Protein AF-0000000087319927 (afdb_homodimer)

Solvent-accessible surface area (backbone atoms only — not comparable to full-atom values): 24065 Å² total; per-residue (Å²): 56,42,29,35,25,73,74,27,50,28,38,44,45,75,36,85,87,76,68,43,78,45,76,32,65,39,91,55,38,51,74,76,49,65,81,64,62,82,76,74,86,66,91,42,61,74,71,37,44,75,45,76,33,32,40,95,64,23,39,38,31,30,38,68,83,45,68,36,27,47,30,38,32,66,84,74,54,42,62,48,77,42,80,45,65,84,85,62,40,64,86,34,22,67,38,44,27,40,63,51,94,87,20,45,20,37,38,28,44,46,69,49,75,92,70,44,39,32,32,42,40,31,31,37,33,41,50,90,84,47,92,55,59,42,74,40,81,71,46,74,43,79,45,71,66,47,37,46,68,30,54,72,45,32,35,46,45,34,37,35,30,37,36,37,30,54,65,79,50,84,84,59,77,70,35,34,31,35,33,31,29,38,66,87,77,66,47,78,41,82,73,50,25,41,92,74,51,21,52,43,83,54,65,52,71,75,66,49,40,68,42,39,86,70,68,72,76,81,124,56,42,27,34,28,78,72,26,51,27,38,43,45,74,36,85,88,77,68,42,79,45,76,32,65,40,82,56,40,45,76,77,50,65,81,64,65,81,73,75,77,69,84,43,62,71,70,39,43,75,43,80,31,30,39,94,65,24,39,39,32,30,39,68,83,43,68,37,27,45,31,38,33,66,84,75,54,43,57,48,77,42,80,46,64,85,86,62,42,64,86,33,22,67,38,43,26,41,62,52,95,86,21,46,21,37,37,26,43,46,71,49,74,91,70,44,39,32,32,40,39,32,30,37,33,41,51,89,84,47,92,56,61,43,73,39,81,71,47,74,43,79,45,70,67,46,37,48,69,29,54,70,46,30,33,45,44,34,38,34,30,38,35,38,28,52,65,80,50,83,84,55,77,70,34,36,30,34,34,31,31,38,67,88,78,66,46,77,40,81,73,48,26,40,90,75,52,22,49,45,85,51,67,50,72,76,67,47,37,69,46,37,85,68,67,72,75,81,126

Foldseek 3Di:
DWDADPQGIKDWDADPVVRDIDIADAPCRCVVVVPPPPPDDDPPVCVQWPDWADDDQKIWTDGPPFQKTWIARNVVRYIDIDGHDPPADCPQHKYWAAPDPRKIKIWHWDDPVPFQKIKIWIWIADDPPPPGSDIDTDDIHTDDGQWDKHFDYDAHQKTKIWIWDNPPPVPDDIKIWIWMAGNNVRDIDTDDIVVNVDRCPDDDDDHRDPDPPPDDPPD/DWDADPVGIKDWDADPVVRDIDIADADPVCVVVVPPPPPDDPPPVCVQFPDWAADPQKIWTDGPPFQKTWIARNVVRYIDIDGHDPPADCPQHKYWAAPDPRKIKIWHWDQPVVFQKIKIWIWIADDPPPPGSDIDTDDIHTDDGQWDKHFDYDAHQKTKIWIWDNPPPPPDDIKIWIWMAGNNVRDIDTDDIVVVVDRCPDDDDDHRDPDPPPPPPPD

Sequence (438 aa):
MIAHCKTGPAAFVFSSSTRQWRAAASKGWDDLFPNQGESTMISSMHRKLVGCHYAYGCFYLESAMNKKLLVFDTRRMEFSILDVPRETSNMFGLAIVEAGEGRLGMLDIHDETLGGKCDLCYYIRGNKGENSSQWKIEKTISLPYDYQYHIQASTERYLLLRKLGPLQSISSSLEVEYVSMDVKTLQLERVCGVSFGFSLASARIYTNFPPSLMSSPTIMIAHCKTGPAAFVFSSSTRQWRAAASKGWDDLFPNQGESTMISSMHRKLVGCHYAYGCFYLESAMNKKLLVFDTRRMEFSILDVPRETSNMFGLAIVEAGEGRLGMLDIHDETLGGKCDLCYYIRGNKGENSSQWKIEKTISLPYDYQYHIQASTERYLLLRKLGPLQSISSSLEVEYVSMDVKTLQLERVCGVSFGFSLASARIYTNFPPSLMSSPTI

Structure (mmCIF, N/CA/C/O backbone):
data_AF-0000000087319927-model_v1
#
loop_
_entity.id
_entity.type
_entity.pdbx_description
1 polymer 'F-box associated domain-containing protein'
#
loop_
_atom_site.group_PDB
_atom_site.id
_atom_site.type_symbol
_atom_site.label_atom_id
_atom_site.label_alt_id
_atom_site.label_comp_id
_atom_site.label_asym_id
_atom_site.label_entity_id
_atom_site.label_seq_id
_atom_site.pdbx_PDB_ins_code
_atom_site.Cartn_x
_atom_site.Cartn_y
_atom_site.Cartn_z
_atom_site.occupancy
_atom_site.B_iso_or_equiv
_atom_site.auth_seq_id
_atom_site.auth_comp_id
_atom_site.auth_asym_id
_atom_site.auth_atom_id
_atom_site.pdbx_PDB_model_num
ATOM 1 N N . MET A 1 1 ? -10.953 -0.328 -1.28 1 77.12 1 MET A N 1
ATOM 2 C CA . MET A 1 1 ? -10.93 -0.958 0.036 1 77.12 1 MET A CA 1
ATOM 3 C C . MET A 1 1 ? -11.609 -2.32 0.001 1 77.12 1 MET A C 1
ATOM 5 O O . MET A 1 1 ? -12.672 -2.471 -0.612 1 77.12 1 MET A O 1
ATOM 9 N N . ILE A 1 2 ? -10.961 -3.229 0.578 1 74.81 2 ILE A N 1
ATOM 10 C CA . ILE A 1 2 ? -11.594 -4.527 0.775 1 74.81 2 ILE A CA 1
ATOM 11 C C . ILE A 1 2 ? -11.812 -4.773 2.266 1 74.81 2 ILE A C 1
ATOM 13 O O . ILE A 1 2 ? -10.867 -4.73 3.055 1 74.81 2 ILE A O 1
ATOM 17 N N . ALA A 1 3 ? -13.07 -4.914 2.566 1 72.94 3 ALA A N 1
ATOM 18 C CA . ALA A 1 3 ? -13.438 -5.082 3.969 1 72.94 3 ALA A CA 1
ATOM 19 C C . ALA A 1 3 ? -14.07 -6.453 4.207 1 72.94 3 ALA A C 1
ATOM 21 O O . ALA A 1 3 ? -14.648 -7.043 3.295 1 72.94 3 ALA A O 1
ATOM 22 N N . HIS A 1 4 ? -13.812 -6.887 5.379 1 69.62 4 HIS A N 1
ATOM 23 C CA . HIS A 1 4 ? -14.477 -8.117 5.793 1 69.62 4 HIS A CA 1
ATOM 24 C C . HIS A 1 4 ? -15.828 -7.828 6.438 1 69.62 4 HIS A C 1
ATOM 26 O O . HIS A 1 4 ? -15.906 -7.047 7.391 1 69.62 4 HIS A O 1
ATOM 32 N N . CYS A 1 5 ? -16.797 -8.484 5.75 1 64.81 5 CYS A N 1
ATOM 33 C CA . CYS A 1 5 ? -18.141 -8.367 6.285 1 64.81 5 CYS A CA 1
ATOM 34 C C . CYS A 1 5 ? -18.641 -9.703 6.824 1 64.81 5 CYS A C 1
ATOM 36 O O . CYS A 1 5 ? -17.922 -10.703 6.758 1 64.81 5 CYS A O 1
ATOM 38 N N . LYS A 1 6 ? -19.766 -9.703 7.473 1 62.5 6 LYS A N 1
ATOM 39 C CA . LYS A 1 6 ? -20.344 -10.914 8.055 1 62.5 6 LYS A CA 1
ATOM 40 C C . LYS A 1 6 ? -20.453 -12.023 7.02 1 62.5 6 LYS A C 1
ATOM 42 O O . LYS A 1 6 ? -20.219 -13.195 7.328 1 62.5 6 LYS A O 1
ATOM 47 N N . THR A 1 7 ? -20.797 -11.641 5.875 1 62.56 7 THR A N 1
ATOM 48 C CA . THR A 1 7 ? -21.062 -12.633 4.836 1 62.56 7 THR A CA 1
ATOM 49 C C . THR A 1 7 ? -19.812 -12.891 3.994 1 62.56 7 THR A C 1
ATOM 51 O O . THR A 1 7 ? -19.812 -13.766 3.129 1 62.56 7 THR A O 1
ATOM 54 N N . GLY A 1 8 ? -18.734 -12.078 4.289 1 69.75 8 GLY A N 1
ATOM 55 C CA . GLY A 1 8 ? -17.531 -12.242 3.502 1 69.75 8 GLY A CA 1
ATOM 56 C C . GLY A 1 8 ? -16.844 -10.922 3.168 1 69.75 8 GLY A C 1
ATOM 57 O O . GLY A 1 8 ? -17.203 -9.883 3.729 1 69.75 8 GLY A O 1
ATOM 58 N N . PRO A 1 9 ? -15.93 -11.07 2.211 1 77.56 9 PRO A N 1
ATOM 59 C CA . PRO A 1 9 ? -15.25 -9.836 1.815 1 77.56 9 PRO A CA 1
ATOM 60 C C . PRO A 1 9 ? -16.125 -8.938 0.933 1 77.56 9 PRO A C 1
ATOM 62 O O . PRO A 1 9 ? -16.906 -9.438 0.131 1 77.56 9 PRO A O 1
ATOM 65 N N . ALA A 1 10 ? -16.031 -7.73 1.175 1 81.25 10 ALA A N 1
ATOM 66 C CA . ALA A 1 10 ? -16.656 -6.707 0.343 1 81.25 10 ALA A CA 1
ATOM 67 C C . ALA A 1 10 ? -15.633 -5.688 -0.146 1 81.25 10 ALA A C 1
ATOM 69 O O . ALA A 1 10 ? -14.648 -5.406 0.545 1 81.25 10 ALA A O 1
ATOM 70 N N . ALA A 1 11 ? -15.875 -5.328 -1.363 1 84 11 ALA A N 1
ATOM 71 C CA . ALA A 1 11 ? -15 -4.309 -1.936 1 84 11 ALA A CA 1
ATOM 72 C C . ALA A 1 11 ? -15.742 -2.984 -2.107 1 84 11 ALA A C 1
ATOM 74 O O . ALA A 1 11 ? -16.906 -2.967 -2.512 1 84 11 ALA A O 1
ATOM 75 N N . PHE A 1 12 ? -15.133 -1.929 -1.718 1 83.25 12 PHE A N 1
ATOM 76 C CA . PHE A 1 12 ? -15.617 -0.566 -1.92 1 83.25 12 PHE A CA 1
ATOM 77 C C . PHE A 1 12 ? -14.664 0.216 -2.816 1 83.25 12 PHE A C 1
ATOM 79 O O . PHE A 1 12 ? -13.477 0.347 -2.508 1 83.25 12 PHE A O 1
ATOM 86 N N . VAL A 1 13 ? -15.242 0.664 -3.906 1 82.88 13 VAL A N 1
ATOM 87 C CA . VAL A 1 13 ? -14.406 1.335 -4.898 1 82.88 13 VAL A CA 1
ATOM 88 C C . VAL A 1 13 ? -14.914 2.758 -5.125 1 82.88 13 VAL A C 1
ATOM 90 O O . VAL A 1 13 ? -16.109 2.971 -5.332 1 82.88 13 VAL A O 1
ATOM 93 N N . PHE A 1 14 ? -13.992 3.648 -4.992 1 82.94 14 PHE A N 1
ATOM 94 C CA . PHE A 1 14 ? -14.32 5.039 -5.285 1 82.94 14 PHE A CA 1
ATOM 95 C C . PHE A 1 14 ? -13.844 5.426 -6.68 1 82.94 14 PHE A C 1
ATOM 97 O O . PHE A 1 14 ? -12.703 5.125 -7.059 1 82.94 14 PHE A O 1
ATOM 104 N N . SER A 1 15 ? -14.742 6.039 -7.398 1 74.56 15 SER A N 1
ATOM 105 C CA . SER A 1 15 ? -14.359 6.594 -8.695 1 74.56 15 SER A CA 1
ATOM 106 C C . SER A 1 15 ? -14.203 8.109 -8.625 1 74.56 15 SER A C 1
ATOM 108 O O . SER A 1 15 ? -15.164 8.828 -8.344 1 74.56 15 SER A O 1
ATOM 110 N N . SER A 1 16 ? -13 8.531 -8.922 1 73.12 16 SER A N 1
ATOM 111 C CA . SER A 1 16 ? -12.766 9.969 -8.898 1 73.12 16 SER A CA 1
ATOM 112 C C . SER A 1 16 ? -13.508 10.672 -10.031 1 73.12 16 SER A C 1
ATOM 114 O O . SER A 1 16 ? -13.789 11.867 -9.945 1 73.12 16 SER A O 1
ATOM 116 N N . SER A 1 17 ? -13.828 9.906 -11.109 1 74.25 17 SER A N 1
ATOM 117 C CA . SER A 1 17 ? -14.547 10.469 -12.25 1 74.25 17 SER A CA 1
ATOM 118 C C . SER A 1 17 ? -16.016 10.719 -11.914 1 74.25 17 SER A C 1
ATOM 120 O O . SER A 1 17 ? -16.547 11.781 -12.219 1 74.25 17 SER A O 1
ATOM 122 N N . THR A 1 18 ? -16.625 9.789 -11.328 1 78.25 18 THR A N 1
ATOM 123 C CA . THR A 1 18 ? -18.047 9.922 -11.008 1 78.25 18 THR A CA 1
ATOM 124 C C . THR A 1 18 ? -18.234 10.477 -9.602 1 78.25 18 THR A C 1
ATOM 126 O O . THR A 1 18 ? -19.328 10.906 -9.242 1 78.25 18 THR A O 1
ATOM 129 N N . ARG A 1 19 ? -17.156 10.445 -8.844 1 79.5 19 ARG A N 1
ATOM 130 C CA . ARG A 1 19 ? -17.156 10.898 -7.461 1 79.5 19 ARG A CA 1
ATOM 131 C C . ARG A 1 19 ? -18.125 10.086 -6.613 1 79.5 19 ARG A C 1
ATOM 133 O O . ARG A 1 19 ? -18.844 10.641 -5.781 1 79.5 19 ARG A O 1
ATOM 140 N N . GLN A 1 20 ? -18.203 8.828 -6.914 1 82.81 20 GLN A N 1
ATOM 141 C CA . GLN A 1 20 ? -19.156 7.965 -6.215 1 82.81 20 GLN A CA 1
ATOM 142 C C . GLN A 1 20 ? -18.484 6.672 -5.75 1 82.81 20 GLN A C 1
ATOM 144 O O . GLN A 1 20 ? -17.562 6.18 -6.398 1 82.81 20 GLN A O 1
ATOM 149 N N . TRP A 1 21 ? -18.984 6.25 -4.613 1 83.31 21 TRP A N 1
ATOM 150 C CA . TRP A 1 21 ? -18.609 4.934 -4.109 1 83.31 21 TRP A CA 1
ATOM 151 C C . TRP A 1 21 ? -19.516 3.852 -4.691 1 83.31 21 TRP A C 1
ATOM 153 O O . TRP A 1 21 ? -20.734 4.055 -4.832 1 83.31 21 TRP A O 1
ATOM 163 N N . ARG A 1 22 ? -18.875 2.764 -5.039 1 84.56 22 ARG A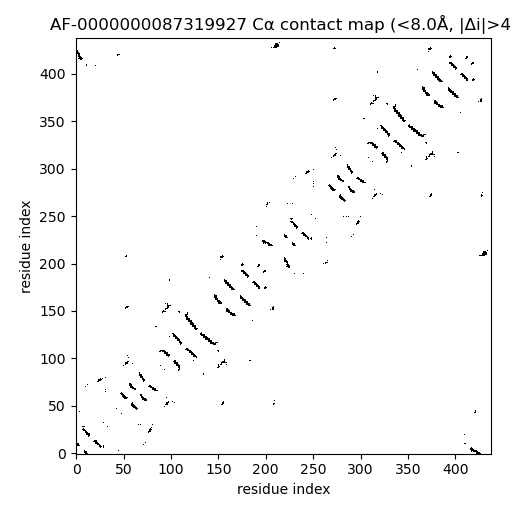 N 1
ATOM 164 C CA . ARG A 1 22 ? -19.594 1.537 -5.391 1 84.56 22 ARG A CA 1
ATOM 165 C C . ARG A 1 22 ? -19.141 0.373 -4.516 1 84.56 22 ARG A C 1
ATOM 167 O O . ARG A 1 22 ? -17.969 0.319 -4.098 1 84.56 22 ARG A O 1
ATOM 174 N N . ALA A 1 23 ? -20.094 -0.503 -4.258 1 84.19 23 ALA A N 1
ATOM 175 C CA . ALA A 1 23 ? -19.75 -1.641 -3.406 1 84.19 23 ALA A CA 1
ATOM 176 C C . ALA A 1 23 ? -20.109 -2.959 -4.082 1 84.19 23 ALA A C 1
ATOM 178 O O . ALA A 1 23 ? -21.047 -3.014 -4.891 1 84.19 23 ALA A O 1
ATOM 179 N N . ALA A 1 24 ? -19.281 -3.953 -3.826 1 83.56 24 ALA A N 1
ATOM 180 C CA . ALA A 1 24 ? -19.547 -5.32 -4.266 1 83.56 24 ALA A CA 1
ATOM 181 C C . ALA A 1 24 ? -19.219 -6.324 -3.16 1 83.56 24 ALA A C 1
ATOM 183 O O . ALA A 1 24 ? -18.219 -6.176 -2.461 1 83.56 24 ALA A O 1
ATOM 184 N N . ALA A 1 25 ? -20.141 -7.215 -3.004 1 80.19 25 ALA A N 1
ATOM 185 C CA . ALA A 1 25 ? -19.891 -8.258 -2.008 1 80.19 25 ALA A CA 1
ATOM 186 C C . ALA A 1 25 ? -19.625 -9.602 -2.674 1 80.19 25 ALA A C 1
ATOM 188 O O . ALA A 1 25 ? -20.125 -9.875 -3.764 1 80.19 25 ALA A O 1
ATOM 189 N N . SER A 1 26 ? -18.797 -10.383 -1.999 1 75.44 26 SER A N 1
ATOM 190 C CA . SER A 1 26 ? -18.5 -11.719 -2.51 1 75.44 26 SER A CA 1
ATOM 191 C C . SER A 1 26 ? -19.672 -12.672 -2.275 1 75.44 26 SER A C 1
ATOM 193 O O . SER A 1 26 ? -20.266 -12.68 -1.192 1 75.44 26 SER A O 1
ATOM 195 N N . LYS A 1 27 ? -20.281 -13.375 -3.316 1 67.88 27 LYS A N 1
ATOM 196 C CA . LYS A 1 27 ? -21.391 -14.328 -3.16 1 67.88 27 LYS A CA 1
ATOM 197 C C . LYS A 1 27 ? -20.859 -15.719 -2.809 1 67.88 27 LYS A C 1
ATOM 199 O O . LYS A 1 27 ? -21.562 -16.5 -2.178 1 67.88 27 LYS A O 1
ATOM 204 N N . GLY A 1 28 ? -19.609 -15.922 -2.908 1 59.41 28 GLY A N 1
ATOM 205 C CA . GLY A 1 28 ? -19.047 -17.266 -2.803 1 59.41 28 GLY A CA 1
ATOM 206 C C . GLY A 1 28 ? -17.922 -17.359 -1.795 1 59.41 28 GLY A C 1
ATOM 207 O O . GLY A 1 28 ? -17.016 -18.172 -1.959 1 59.41 28 GLY A O 1
ATOM 208 N N . TRP A 1 29 ? -17.969 -16.656 -0.78 1 62.91 29 TRP A N 1
ATOM 209 C CA . TRP A 1 29 ? -16.922 -16.656 0.233 1 62.91 29 TRP A CA 1
ATOM 210 C C . TRP A 1 29 ? -16.828 -18.016 0.929 1 62.91 29 TRP A C 1
ATOM 212 O O . TRP A 1 29 ? -15.742 -18.516 1.202 1 62.91 29 TRP A O 1
ATOM 222 N N . ASP A 1 30 ? -17.953 -18.516 1.003 1 62.34 30 ASP A N 1
ATOM 223 C CA . ASP A 1 30 ? -18.016 -19.828 1.634 1 62.34 30 ASP A CA 1
ATOM 224 C C . ASP A 1 30 ? -17.234 -20.859 0.817 1 62.34 30 ASP A C 1
ATOM 226 O O . ASP A 1 30 ? -16.719 -21.828 1.369 1 62.34 30 ASP A O 1
ATOM 230 N N . ASP A 1 31 ? -17.25 -20.641 -0.425 1 59.41 31 ASP A N 1
ATOM 231 C CA . ASP A 1 31 ? -16.484 -21.562 -1.262 1 59.41 31 ASP A CA 1
ATOM 232 C C . ASP A 1 31 ? -14.992 -21.438 -1.022 1 59.41 31 ASP A C 1
ATOM 234 O O . ASP A 1 31 ? -14.234 -22.375 -1.228 1 59.41 31 ASP A O 1
ATOM 238 N N . LEU A 1 32 ? -14.594 -20.266 -0.699 1 61.03 32 LEU A N 1
ATOM 239 C CA . LEU A 1 32 ? -13.188 -20.031 -0.413 1 61.03 32 LEU A CA 1
ATOM 240 C C . LEU A 1 32 ? -12.82 -20.547 0.974 1 61.03 32 LEU A C 1
ATOM 242 O O . LEU A 1 32 ? -11.703 -21.016 1.189 1 61.03 32 LEU A O 1
ATOM 246 N N . PHE A 1 33 ? -13.836 -20.484 1.815 1 60.38 33 PHE A N 1
ATOM 247 C CA . PHE A 1 33 ? -13.586 -20.938 3.184 1 60.38 33 PHE A CA 1
ATOM 248 C C . PHE A 1 33 ? -14.695 -21.859 3.66 1 60.38 33 PHE A C 1
ATOM 250 O O . PHE A 1 33 ? -15.516 -21.484 4.492 1 60.38 33 PHE A O 1
ATOM 257 N N . PRO A 1 34 ? -14.898 -23.094 2.926 1 51.38 34 PRO A N 1
ATOM 258 C CA . PRO A 1 34 ? -16.016 -24 3.236 1 51.38 34 PRO A CA 1
ATOM 259 C C . PRO A 1 34 ? -16.141 -24.281 4.73 1 51.38 34 PRO A C 1
ATOM 261 O O . PRO A 1 34 ? -17.25 -24.484 5.234 1 51.38 34 PRO A O 1
ATOM 264 N N . ASN A 1 35 ? -15.211 -25.047 5.367 1 48.72 35 ASN A N 1
ATOM 265 C CA . ASN A 1 35 ? -15.383 -25.672 6.68 1 48.72 35 ASN A CA 1
ATOM 266 C C . ASN A 1 35 ? -15.375 -24.625 7.793 1 48.72 35 ASN A C 1
ATOM 268 O O . ASN A 1 35 ? -15.141 -24.953 8.953 1 48.72 35 ASN A O 1
ATOM 272 N N . GLN A 1 36 ? -15.32 -23.547 7.508 1 47.12 36 GLN A N 1
ATOM 273 C CA . GLN A 1 36 ? -15.227 -22.766 8.734 1 47.12 36 GLN A CA 1
ATOM 274 C C . GLN A 1 36 ? -16.594 -22.609 9.391 1 47.12 36 GLN A C 1
ATOM 276 O O . GLN A 1 36 ? -17.5 -22.016 8.82 1 47.12 36 GLN A O 1
ATOM 281 N N . GLY A 1 37 ? -17.109 -23.609 10.016 1 38.44 37 GLY A N 1
ATOM 282 C CA . GLY A 1 37 ? -18.141 -23.453 11.023 1 38.44 37 GLY A CA 1
ATOM 283 C C . GLY A 1 37 ? -18.234 -22.047 11.586 1 38.44 37 GLY A C 1
ATOM 284 O O . GLY A 1 37 ? -17.344 -21.219 11.359 1 38.44 37 GLY A O 1
ATOM 285 N N . GLU A 1 38 ? -19.594 -21.797 12.273 1 38.91 38 GLU A N 1
ATOM 286 C CA . GLU A 1 38 ? -19.969 -20.609 13.031 1 38.91 38 GLU A CA 1
ATOM 287 C C . GLU A 1 38 ? -18.781 -20.062 13.828 1 38.91 38 GLU A C 1
ATOM 289 O O . GLU A 1 38 ? -18.953 -19.234 14.727 1 38.91 38 GLU A O 1
ATOM 294 N N . SER A 1 39 ? -17.844 -20.859 13.984 1 36.03 39 SER A N 1
ATOM 295 C CA . SER A 1 39 ? -17.047 -20.375 15.094 1 36.03 39 SER A CA 1
ATOM 296 C C . SER A 1 39 ? -16.859 -18.875 15.039 1 36.03 39 SER A C 1
ATOM 298 O O . SER A 1 39 ? -16.594 -18.312 13.977 1 36.03 39 SER A O 1
ATOM 300 N N . THR A 1 40 ? -17.344 -18.297 16.094 1 36.44 40 THR A N 1
ATOM 301 C CA . THR A 1 40 ? -17.578 -16.938 16.594 1 36.44 40 THR A CA 1
ATOM 302 C C . THR A 1 40 ? -16.594 -15.953 15.961 1 36.44 40 THR A C 1
ATOM 304 O O . THR A 1 40 ? -17.016 -14.914 15.438 1 36.44 40 THR A O 1
ATOM 307 N N . MET A 1 41 ? -15.719 -15.602 17.047 1 33.91 41 MET A N 1
ATOM 308 C CA . MET A 1 41 ? -15.031 -14.336 17.266 1 33.91 41 MET A CA 1
ATOM 309 C C . MET A 1 41 ? -14.172 -13.961 16.062 1 33.91 41 MET A C 1
ATOM 311 O O . MET A 1 41 ? -14.297 -12.852 15.539 1 33.91 41 MET A O 1
ATOM 315 N N . ILE A 1 42 ? -12.836 -14.18 16.203 1 37.56 42 ILE A N 1
ATOM 316 C CA . ILE A 1 42 ? -11.539 -13.688 15.758 1 37.56 42 ILE A CA 1
ATOM 317 C C . ILE A 1 42 ? -11.211 -14.25 14.383 1 37.56 42 ILE A C 1
ATOM 319 O O . ILE A 1 42 ? -10.117 -14.039 13.859 1 37.56 42 ILE A O 1
ATOM 323 N N . SER A 1 43 ? -11.602 -15.406 13.953 1 42.53 43 SER A N 1
ATOM 324 C CA . SER A 1 43 ? -10.672 -15.906 12.953 1 42.53 43 SER A CA 1
ATOM 325 C C . SER A 1 43 ? -10.578 -14.961 11.758 1 42.53 43 SER A C 1
ATOM 327 O O . SER A 1 43 ? -11.516 -14.875 10.961 1 42.53 43 SER A O 1
ATOM 329 N N . SER A 1 44 ? -10.148 -13.82 11.891 1 43.62 44 SER A N 1
ATOM 330 C CA . SER A 1 44 ? -9.867 -12.531 11.266 1 43.62 44 SER A CA 1
ATOM 331 C C . SER A 1 44 ? -9.516 -12.703 9.789 1 43.62 44 SER A C 1
ATOM 333 O O . SER A 1 44 ? -8.625 -13.484 9.445 1 43.62 44 SER A O 1
ATOM 335 N N . MET A 1 45 ? -10.547 -12.734 8.953 1 48.97 45 MET A N 1
ATOM 336 C CA . MET A 1 45 ? -10.281 -12.602 7.523 1 48.97 45 MET A CA 1
ATOM 337 C C . MET A 1 45 ? -8.859 -12.117 7.27 1 48.97 45 MET A C 1
ATOM 339 O O . MET A 1 45 ? -8.234 -12.5 6.281 1 48.97 45 MET A O 1
ATOM 343 N N . HIS A 1 46 ? -8.445 -11.062 8.289 1 51.53 46 HIS A N 1
ATOM 344 C CA . HIS A 1 46 ? -7.105 -10.523 8.07 1 51.53 46 HIS A CA 1
ATOM 345 C C . HIS A 1 46 ? -6.066 -11.641 8.023 1 51.53 46 HIS A C 1
ATOM 347 O O . HIS A 1 46 ? -5.066 -11.531 7.305 1 51.53 46 HIS A O 1
ATOM 353 N N . ARG A 1 47 ? -6.645 -12.852 8.711 1 54.16 47 ARG A N 1
ATOM 354 C CA . ARG A 1 47 ? -5.598 -13.867 8.797 1 54.16 47 ARG A CA 1
ATOM 355 C C . ARG A 1 47 ? -5.727 -14.883 7.664 1 54.16 47 ARG A C 1
ATOM 357 O O . ARG A 1 47 ? -4.805 -15.664 7.418 1 54.16 47 ARG A O 1
ATOM 364 N N . LYS A 1 48 ? -6.871 -14.453 6.938 1 68.19 48 LYS A N 1
ATOM 365 C CA . LYS A 1 48 ? -7.062 -15.516 5.961 1 68.19 48 LYS A CA 1
ATOM 366 C C . LYS A 1 48 ? -6.535 -15.109 4.586 1 68.19 48 LYS A C 1
ATOM 368 O O . LYS A 1 48 ? -6.152 -15.961 3.785 1 68.19 48 LYS A O 1
ATOM 373 N N . LEU A 1 49 ? -6.555 -13.734 4.402 1 73.12 49 LEU A N 1
ATOM 374 C CA . LEU A 1 49 ? -5.996 -13.219 3.158 1 73.12 49 LEU A CA 1
ATOM 375 C C . LEU A 1 49 ? -4.66 -12.523 3.408 1 73.12 49 LEU A C 1
ATOM 377 O O . LEU A 1 49 ? -4.586 -11.578 4.191 1 73.12 49 LEU A O 1
ATOM 381 N N . VAL A 1 50 ? -3.598 -12.945 2.982 1 68.62 50 VAL A N 1
ATOM 382 C CA . VAL A 1 50 ? -2.266 -12.477 3.348 1 68.62 50 VAL A CA 1
ATOM 383 C C . VAL A 1 50 ? -1.698 -11.609 2.225 1 68.62 50 VAL A C 1
ATOM 385 O O . VAL A 1 50 ? -1.092 -10.57 2.482 1 68.62 50 VAL A O 1
ATOM 388 N N . GLY A 1 51 ? -1.737 -12.039 0.947 1 73.56 51 GLY A N 1
ATOM 389 C CA . GLY A 1 51 ? -1.145 -11.336 -0.183 1 73.56 51 GLY A CA 1
ATOM 390 C C . GLY A 1 51 ? -2.172 -10.68 -1.083 1 73.56 51 GLY A C 1
ATOM 391 O O . GLY A 1 51 ? -3.314 -11.133 -1.167 1 73.56 51 GLY A O 1
ATOM 392 N N . CYS A 1 52 ? -1.682 -9.477 -1.532 1 81.69 52 CYS A N 1
ATOM 393 C CA . CYS A 1 52 ? -2.529 -8.789 -2.498 1 81.69 52 CYS A CA 1
ATOM 394 C C . CYS A 1 52 ? -1.728 -8.352 -3.721 1 81.69 52 CYS A C 1
ATOM 396 O O . CYS A 1 52 ? -0.671 -7.734 -3.588 1 81.69 52 CYS A O 1
ATOM 398 N N . HIS A 1 53 ? -2.258 -8.711 -4.832 1 84.25 53 HIS A N 1
ATOM 399 C CA . HIS A 1 53 ? -1.63 -8.398 -6.109 1 84.25 53 HIS A CA 1
ATOM 400 C C . HIS A 1 53 ? -2.607 -7.699 -7.047 1 84.25 53 HIS A C 1
ATOM 402 O O . HIS A 1 53 ? -3.822 -7.777 -6.855 1 84.25 53 HIS A O 1
ATOM 408 N N . TYR A 1 54 ? -2.018 -7.043 -7.984 1 84.38 54 TYR A N 1
ATOM 409 C CA . TYR A 1 54 ? -2.846 -6.336 -8.961 1 84.38 54 TYR A CA 1
ATOM 410 C C . TYR A 1 54 ? -2.342 -6.574 -10.375 1 84.38 54 TYR A C 1
ATOM 412 O O . TYR A 1 54 ? -1.149 -6.426 -10.656 1 84.38 54 TYR A O 1
ATOM 420 N N . ALA A 1 55 ? -3.23 -6.934 -11.195 1 86.12 55 ALA A N 1
ATOM 421 C CA . ALA A 1 55 ? -2.938 -7.141 -12.609 1 86.12 55 ALA A CA 1
ATOM 422 C C . ALA A 1 55 ? -4.195 -6.984 -13.461 1 86.12 55 ALA A C 1
ATOM 424 O O . ALA A 1 55 ? -5.27 -7.461 -13.086 1 86.12 55 ALA A O 1
ATOM 425 N N . TYR A 1 56 ? -4.039 -6.262 -14.508 1 86.62 56 TYR A N 1
ATOM 426 C CA . TYR A 1 56 ? -5.082 -6.094 -15.508 1 86.62 56 TYR A CA 1
ATOM 427 C C . TYR A 1 56 ? -6.398 -5.672 -14.867 1 86.62 56 TYR A C 1
ATOM 429 O O . TYR A 1 56 ? -7.457 -6.223 -15.188 1 86.62 56 TYR A O 1
ATOM 437 N N . GLY A 1 57 ? -6.352 -4.77 -13.969 1 82.12 57 GLY A N 1
ATOM 438 C CA . GLY A 1 57 ? -7.559 -4.191 -13.391 1 82.12 57 GLY A CA 1
ATOM 439 C C . GLY A 1 57 ? -8.172 -5.055 -12.305 1 82.12 57 GLY A C 1
ATOM 440 O O . GLY A 1 57 ? -9.258 -4.746 -11.805 1 82.12 57 GLY A O 1
ATOM 441 N N . CYS A 1 58 ? -7.5 -6.098 -11.938 1 86.62 58 CYS A N 1
ATOM 442 C CA . CYS A 1 58 ? -8.023 -7 -10.922 1 86.62 58 CYS A CA 1
ATOM 443 C C . CYS A 1 58 ? -7.09 -7.074 -9.719 1 86.62 58 CYS A C 1
ATOM 445 O O . CYS A 1 58 ? -5.867 -7.074 -9.875 1 86.62 58 CYS A O 1
ATOM 447 N N . PHE A 1 59 ? -7.762 -7.168 -8.539 1 86.44 59 PHE A N 1
ATOM 448 C CA . PHE A 1 59 ? -7.02 -7.504 -7.332 1 86.44 59 PHE A CA 1
ATOM 449 C C . PHE A 1 59 ? -7.039 -9.008 -7.09 1 86.44 59 PHE A C 1
ATOM 451 O O . PHE A 1 59 ? -8.078 -9.656 -7.234 1 86.44 59 PHE A O 1
ATOM 458 N N . TYR A 1 60 ? -5.898 -9.523 -6.762 1 87.06 60 TYR A N 1
ATOM 459 C CA . TYR A 1 60 ? -5.75 -10.938 -6.422 1 87.06 60 TYR A CA 1
ATOM 460 C C . TYR A 1 60 ? -5.301 -11.109 -4.977 1 87.06 60 TYR A C 1
ATOM 462 O O . TYR A 1 60 ? -4.152 -10.82 -4.641 1 87.06 60 TYR A O 1
ATOM 470 N N . LEU A 1 61 ? -6.23 -11.578 -4.195 1 85.12 61 LEU A N 1
ATOM 471 C CA . LEU A 1 61 ? -5.93 -11.789 -2.783 1 85.12 61 LEU A CA 1
ATOM 472 C C . LEU A 1 61 ? -5.629 -13.258 -2.506 1 85.12 61 LEU A C 1
ATOM 474 O O . LEU A 1 61 ? -6.426 -14.133 -2.842 1 85.12 61 LEU A O 1
ATOM 478 N N . GLU A 1 62 ? -4.539 -13.43 -1.867 1 84.56 62 GLU A N 1
ATOM 479 C CA . GLU A 1 62 ? -4.086 -14.797 -1.614 1 84.56 62 GLU A CA 1
ATOM 480 C C . GLU A 1 62 ? -4.742 -15.367 -0.363 1 84.56 62 GLU A C 1
ATOM 482 O O . GLU A 1 62 ? -4.727 -14.742 0.698 1 84.56 62 GLU A O 1
ATOM 487 N N . SER A 1 63 ? -5.238 -16.531 -0.53 1 79.31 63 SER A N 1
ATOM 488 C CA . SER A 1 63 ? -5.719 -17.25 0.645 1 79.31 63 SER A CA 1
ATOM 489 C C . SER A 1 63 ? -4.574 -17.938 1.377 1 79.31 63 SER A C 1
ATOM 491 O O . SER A 1 63 ? -3.744 -18.609 0.754 1 79.31 63 SER A O 1
ATOM 493 N N . ALA A 1 64 ? -4.527 -17.812 2.623 1 71.88 64 ALA A N 1
ATOM 494 C CA . ALA A 1 64 ? -3.506 -18.469 3.428 1 71.88 64 ALA A CA 1
ATOM 495 C C . ALA A 1 64 ? -3.834 -19.953 3.615 1 71.88 64 ALA A C 1
ATOM 497 O O . ALA A 1 64 ? -2.967 -20.75 3.988 1 71.88 64 ALA A O 1
ATOM 498 N N . MET A 1 65 ? -5.016 -20.312 3.387 1 73.31 65 MET A N 1
ATOM 499 C CA . MET A 1 65 ? -5.488 -21.625 3.807 1 73.31 65 MET A CA 1
ATOM 500 C C . MET A 1 65 ? -5.598 -22.562 2.615 1 73.31 65 MET A C 1
ATOM 502 O O . MET A 1 65 ? -5.43 -23.781 2.764 1 73.31 65 MET A O 1
ATOM 506 N N . ASN A 1 66 ? -5.996 -21.969 1.586 1 77.44 66 ASN A N 1
ATOM 507 C CA . ASN A 1 66 ? -6.223 -22.812 0.41 1 77.44 66 ASN A CA 1
ATOM 508 C C . ASN A 1 66 ? -5.465 -22.281 -0.805 1 77.44 66 ASN A C 1
ATOM 510 O O . ASN A 1 66 ? -4.977 -21.156 -0.797 1 77.44 66 ASN A O 1
ATOM 514 N N . LYS A 1 67 ? -5.129 -23.156 -1.709 1 84 67 LYS A N 1
ATOM 515 C CA . LYS A 1 67 ? -4.434 -22.812 -2.941 1 84 67 LYS A CA 1
ATOM 516 C C . LYS A 1 67 ? -5.375 -22.125 -3.928 1 84 67 LYS A C 1
ATOM 518 O O . LYS A 1 67 ? -5.559 -22.594 -5.051 1 84 67 LYS A O 1
ATOM 523 N N . LYS A 1 68 ? -5.922 -21 -3.367 1 86.81 68 LYS A N 1
ATOM 524 C CA . LYS A 1 68 ? -6.852 -20.203 -4.164 1 86.81 68 LYS A CA 1
ATOM 525 C C . LYS A 1 68 ? -6.582 -18.719 -4.004 1 86.81 68 LYS A C 1
ATOM 527 O O . LYS A 1 68 ? -6.02 -18.281 -2.992 1 86.81 68 LYS A O 1
ATOM 532 N N . LEU A 1 69 ? -7 -18.016 -5.031 1 88.38 69 LEU A N 1
ATOM 533 C CA . LEU A 1 69 ? -7 -16.562 -5 1 88.38 69 LEU A CA 1
ATOM 534 C C . LEU A 1 69 ? -8.422 -16.016 -5.059 1 88.38 69 LEU A C 1
ATOM 536 O O . LEU A 1 69 ? -9.227 -16.453 -5.895 1 88.38 69 LEU A O 1
ATOM 540 N N . LEU A 1 70 ? -8.695 -15.164 -4.176 1 87.5 70 LEU A N 1
ATOM 541 C CA . LEU A 1 70 ? -9.891 -14.344 -4.344 1 87.5 70 LEU A CA 1
ATOM 542 C C . LEU A 1 70 ? -9.625 -13.188 -5.301 1 87.5 70 LEU A C 1
ATOM 544 O O . LEU A 1 70 ? -8.734 -12.375 -5.059 1 87.5 70 LEU A O 1
ATOM 548 N N . VAL A 1 71 ? -10.383 -13.195 -6.359 1 89.5 71 VAL A N 1
ATOM 549 C CA . VAL A 1 71 ? -10.172 -12.188 -7.398 1 89.5 71 VAL A CA 1
ATOM 550 C C . VAL A 1 71 ? -11.289 -11.156 -7.352 1 89.5 71 VAL A C 1
ATOM 552 O O . VAL A 1 71 ? -12.477 -11.508 -7.316 1 89.5 71 VAL A O 1
ATOM 555 N N . PHE A 1 72 ? -10.891 -9.898 -7.324 1 88.12 72 PHE A N 1
ATOM 556 C CA . PHE A 1 72 ? -11.852 -8.812 -7.473 1 88.12 72 PHE A CA 1
ATOM 557 C C . PHE A 1 72 ? -11.594 -8.031 -8.758 1 88.12 72 PHE A C 1
ATOM 559 O O . PHE A 1 72 ? -10.562 -7.371 -8.891 1 88.12 72 PHE A O 1
ATOM 566 N N . ASP A 1 73 ? -12.508 -8.109 -9.672 1 88.38 73 ASP A N 1
ATOM 567 C CA . ASP A 1 73 ? -12.461 -7.332 -10.906 1 88.38 73 ASP A CA 1
ATOM 568 C C . ASP A 1 73 ? -13.023 -5.93 -10.688 1 88.38 73 ASP A C 1
ATOM 570 O O . ASP A 1 73 ? -14.234 -5.758 -10.516 1 88.38 73 ASP A O 1
ATOM 574 N N . THR A 1 74 ? -12.18 -4.988 -10.75 1 83.25 74 THR A N 1
ATOM 575 C CA . THR A 1 74 ? -12.586 -3.631 -10.398 1 83.25 74 THR A CA 1
ATOM 576 C C . THR A 1 74 ? -13.477 -3.037 -11.477 1 83.25 74 THR A C 1
ATOM 578 O O . THR A 1 74 ? -14.25 -2.111 -11.219 1 83.25 74 THR A O 1
ATOM 581 N N . ARG A 1 75 ? -13.461 -3.488 -12.688 1 82.88 75 ARG A N 1
ATOM 582 C CA . ARG A 1 75 ? -14.289 -2.99 -13.773 1 82.88 75 ARG A CA 1
ATOM 583 C C . ARG A 1 75 ? -15.695 -3.57 -13.703 1 82.88 75 ARG A C 1
ATOM 585 O O . ARG A 1 75 ? -16.688 -2.846 -13.844 1 82.88 75 ARG A O 1
ATOM 592 N N . ARG A 1 76 ? -15.688 -4.758 -13.438 1 87.12 76 ARG A N 1
ATOM 593 C CA . ARG A 1 76 ? -16.984 -5.441 -13.391 1 87.12 76 ARG A CA 1
ATOM 594 C C . ARG A 1 76 ? -17.578 -5.387 -11.992 1 87.12 76 ARG A C 1
ATOM 596 O O . ARG A 1 76 ? -18.766 -5.664 -11.805 1 87.12 76 ARG A O 1
ATOM 603 N N . MET A 1 77 ? -16.812 -5.059 -11.07 1 88.12 77 MET A N 1
ATOM 604 C CA . MET A 1 77 ? -17.234 -5.039 -9.672 1 88.12 77 MET A CA 1
ATOM 605 C C . MET A 1 77 ? -17.75 -6.41 -9.242 1 88.12 77 MET A C 1
ATOM 607 O O . MET A 1 77 ? -18.828 -6.516 -8.656 1 88.12 77 MET A O 1
ATOM 611 N N . GLU A 1 78 ? -16.906 -7.41 -9.523 1 89.62 78 GLU A N 1
ATOM 612 C CA . GLU A 1 78 ? -17.297 -8.781 -9.219 1 89.62 78 GLU A CA 1
ATOM 613 C C . GLU A 1 78 ? -16.141 -9.562 -8.602 1 89.62 78 GLU A C 1
ATOM 615 O O . GLU A 1 78 ? -14.984 -9.367 -8.977 1 89.62 78 GLU A O 1
ATOM 620 N N . PHE A 1 79 ? -16.578 -10.43 -7.668 1 88.38 79 PHE A N 1
ATOM 621 C CA . PHE A 1 79 ? -15.609 -11.352 -7.078 1 88.38 79 PHE A CA 1
ATOM 622 C C . PHE A 1 79 ? -15.648 -12.703 -7.793 1 88.38 79 PHE A C 1
ATOM 624 O O . PHE A 1 79 ? -16.703 -13.133 -8.258 1 88.38 79 PHE A O 1
ATOM 631 N N . SER A 1 80 ? -14.531 -13.32 -7.906 1 89.19 80 SER A N 1
ATOM 632 C CA . SER A 1 80 ? -14.391 -14.688 -8.383 1 89.19 80 SER A CA 1
ATOM 633 C C . SER A 1 80 ? -13.242 -15.406 -7.688 1 89.19 80 SER A C 1
ATOM 635 O O . SER A 1 80 ? -12.586 -14.836 -6.82 1 89.19 80 SER A O 1
ATOM 637 N N . ILE A 1 81 ? -13.188 -16.672 -7.957 1 87.88 81 ILE A N 1
ATOM 638 C CA . ILE A 1 81 ? -12.117 -17.484 -7.363 1 87.88 81 ILE A CA 1
ATOM 639 C C . ILE A 1 81 ? -11.234 -18.062 -8.461 1 87.88 81 ILE A C 1
ATOM 641 O O . ILE A 1 81 ? -11.734 -18.5 -9.508 1 87.88 81 ILE A O 1
ATOM 645 N N . LEU A 1 82 ? -9.977 -18.031 -8.227 1 89.62 82 LEU A N 1
ATOM 646 C CA . LEU A 1 82 ? -9.008 -18.609 -9.148 1 89.62 82 LEU A CA 1
ATOM 647 C C . LEU A 1 82 ? -8.117 -19.625 -8.438 1 89.62 82 LEU A C 1
ATOM 649 O O . LEU A 1 82 ? -7.578 -19.344 -7.367 1 89.62 82 LEU A O 1
ATOM 653 N N . ASP A 1 83 ? -7.914 -20.75 -9.016 1 89.38 83 ASP A N 1
ATOM 654 C CA . ASP A 1 83 ? -7.059 -21.781 -8.43 1 89.38 83 ASP A CA 1
ATOM 655 C C . ASP A 1 83 ? -5.582 -21.453 -8.648 1 89.38 83 ASP A C 1
ATOM 657 O O . ASP A 1 83 ? -5.211 -20.922 -9.695 1 89.38 83 ASP A O 1
ATOM 661 N N . VAL A 1 84 ? -4.871 -21.797 -7.68 1 89.56 84 VAL A N 1
ATOM 662 C CA . VAL A 1 84 ? -3.416 -21.7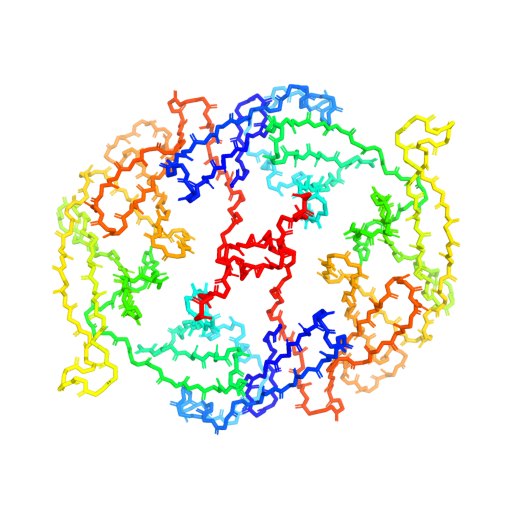19 -7.766 1 89.56 84 VAL A CA 1
ATOM 663 C C . VAL A 1 84 ? -2.834 -23.094 -8.062 1 89.56 84 VAL A C 1
ATOM 665 O O . VAL A 1 84 ? -3.332 -24.109 -7.566 1 89.56 84 VAL A O 1
ATOM 668 N N . PRO A 1 85 ? -1.781 -23.109 -8.945 1 88.19 85 PRO A N 1
ATOM 669 C CA . PRO A 1 85 ? -1.168 -24.406 -9.195 1 88.19 85 PRO A CA 1
ATOM 670 C C . PRO A 1 85 ? -0.765 -25.141 -7.918 1 88.19 85 PRO A C 1
ATOM 672 O O . PRO A 1 85 ? -0.257 -24.516 -6.984 1 88.19 85 PRO A O 1
ATOM 675 N N . ARG A 1 86 ? -0.876 -26.422 -7.918 1 84.06 86 ARG A N 1
ATOM 676 C CA . ARG A 1 86 ? -0.627 -27.25 -6.73 1 84.06 86 ARG A CA 1
ATOM 677 C C . ARG A 1 86 ? 0.844 -27.188 -6.332 1 84.06 86 ARG A C 1
ATOM 679 O O . ARG A 1 86 ? 1.175 -27.297 -5.148 1 84.06 86 ARG A O 1
ATOM 686 N N . GLU A 1 87 ? 1.641 -27 -7.312 1 85.56 87 GLU A N 1
ATOM 687 C CA . GLU A 1 87 ? 3.084 -27.047 -7.094 1 85.56 87 GLU A CA 1
ATOM 688 C C . GLU A 1 87 ? 3.586 -25.75 -6.461 1 85.56 87 GLU A C 1
ATOM 690 O O . GLU A 1 87 ? 4.723 -25.688 -5.988 1 85.56 87 GLU A O 1
ATOM 695 N N . THR A 1 88 ? 2.74 -24.797 -6.422 1 85.69 88 THR A N 1
ATOM 696 C CA . THR A 1 88 ? 3.17 -23.484 -5.965 1 85.69 88 THR A CA 1
ATOM 697 C C . THR A 1 88 ? 3.338 -23.453 -4.449 1 85.69 88 THR A C 1
ATOM 699 O O . THR A 1 88 ? 2.607 -24.141 -3.729 1 85.69 88 THR A O 1
ATOM 702 N N . SER A 1 89 ? 4.344 -22.734 -4.059 1 80.44 89 SER A N 1
ATOM 703 C CA . SER A 1 89 ? 4.578 -22.469 -2.641 1 80.44 89 SER A CA 1
ATOM 704 C C . SER A 1 89 ? 4.527 -20.984 -2.334 1 80.44 89 SER A C 1
ATOM 706 O O . SER A 1 89 ? 5.043 -20.172 -3.1 1 80.44 89 SER A O 1
ATOM 708 N N . ASN A 1 90 ? 3.848 -20.625 -1.253 1 75.06 90 ASN A N 1
ATOM 709 C CA . ASN A 1 90 ? 3.828 -19.219 -0.859 1 75.06 90 ASN A CA 1
ATOM 710 C C . ASN A 1 90 ? 4.785 -18.953 0.3 1 75.06 90 ASN A C 1
ATOM 712 O O . ASN A 1 90 ? 4.77 -17.859 0.881 1 75.06 90 ASN A O 1
ATOM 716 N N . MET A 1 91 ? 5.594 -19.891 0.548 1 77.38 91 MET A N 1
ATOM 717 C CA . MET A 1 91 ? 6.5 -19.797 1.688 1 77.38 91 MET A CA 1
ATOM 718 C C . MET A 1 91 ? 7.41 -18.578 1.551 1 77.38 91 MET A C 1
ATOM 720 O O . MET A 1 91 ? 7.668 -17.875 2.531 1 77.38 91 MET A O 1
ATOM 724 N N . PHE A 1 92 ? 7.844 -18.344 0.36 1 82.62 92 PHE A N 1
ATOM 725 C CA . PHE A 1 92 ? 8.781 -17.25 0.131 1 82.62 92 PHE A CA 1
ATOM 726 C C . PHE A 1 92 ? 8.133 -16.156 -0.69 1 82.62 92 PHE A C 1
ATOM 728 O O . PHE A 1 92 ? 8.82 -15.305 -1.263 1 82.62 92 PHE A O 1
ATOM 735 N N . GLY A 1 93 ? 6.848 -16.312 -0.737 1 86.75 93 GLY A N 1
ATOM 736 C CA . GLY A 1 93 ? 6.098 -15.273 -1.426 1 86.75 93 GLY A CA 1
ATOM 737 C C . GLY A 1 93 ? 5.531 -15.734 -2.758 1 86.75 93 GLY A C 1
ATOM 738 O O . GLY A 1 93 ? 6.039 -16.688 -3.359 1 86.75 93 GLY A O 1
ATOM 739 N N . LEU A 1 94 ? 4.52 -15.094 -3.15 1 91.12 94 LEU A N 1
ATOM 740 C CA . LEU A 1 94 ? 3.844 -15.297 -4.426 1 91.12 94 LEU A CA 1
ATOM 741 C C . LEU A 1 94 ? 3.619 -13.969 -5.141 1 91.12 94 LEU A C 1
ATOM 743 O O . LEU A 1 94 ? 3.371 -12.945 -4.496 1 91.12 94 LEU A O 1
ATOM 747 N N . ALA A 1 95 ? 3.791 -14.016 -6.473 1 92.56 95 ALA A N 1
ATOM 748 C CA . ALA A 1 95 ? 3.539 -12.797 -7.242 1 92.56 95 ALA A CA 1
ATOM 749 C C . ALA A 1 95 ? 2.607 -13.078 -8.414 1 92.56 95 ALA A C 1
ATOM 751 O O . ALA A 1 95 ? 2.732 -14.102 -9.086 1 92.56 95 ALA A O 1
ATOM 752 N N . ILE A 1 96 ? 1.676 -12.242 -8.57 1 92.19 96 ILE A N 1
ATOM 753 C CA . ILE A 1 96 ? 0.869 -12.195 -9.781 1 92.19 96 ILE A CA 1
ATOM 754 C C . ILE A 1 96 ? 1.348 -11.062 -10.688 1 92.19 96 ILE A C 1
ATOM 756 O O . ILE A 1 96 ? 1.491 -9.922 -10.234 1 92.19 96 ILE A O 1
ATOM 760 N N . VAL A 1 97 ? 1.562 -11.375 -11.969 1 91.81 97 VAL A N 1
ATOM 761 C CA . VAL A 1 97 ? 2.1 -10.383 -12.891 1 91.81 97 VAL A CA 1
ATOM 762 C C . VAL A 1 97 ? 1.329 -10.43 -14.211 1 91.81 97 VAL A C 1
ATOM 764 O O . VAL A 1 97 ? 0.525 -11.344 -14.43 1 91.81 97 VAL A O 1
ATOM 767 N N . GLU A 1 98 ? 1.562 -9.43 -14.977 1 90.88 98 GLU A N 1
ATOM 768 C CA . GLU A 1 98 ? 1.032 -9.406 -16.344 1 90.88 98 GLU A CA 1
ATOM 769 C C . GLU A 1 98 ? 2.01 -10.039 -17.328 1 90.88 98 GLU A C 1
ATOM 771 O O . GLU A 1 98 ? 3.068 -9.469 -17.609 1 90.88 98 GLU A O 1
ATOM 776 N N . ALA A 1 99 ? 1.651 -11.172 -17.844 1 93.12 99 ALA A N 1
ATOM 777 C CA . ALA A 1 99 ? 2.535 -11.945 -18.703 1 93.12 99 ALA A CA 1
ATOM 778 C C . ALA A 1 99 ? 2.449 -11.461 -20.156 1 93.12 99 ALA A C 1
ATOM 780 O O . ALA A 1 99 ? 3.109 -12.008 -21.047 1 93.12 99 ALA A O 1
ATOM 781 N N . GLY A 1 100 ? 1.677 -10.562 -20.453 1 89 100 GLY A N 1
ATOM 782 C CA . GLY A 1 100 ? 1.503 -10.039 -21.797 1 89 100 GLY A CA 1
ATOM 783 C C . GLY A 1 100 ? 0.293 -10.617 -22.516 1 89 100 GLY A C 1
ATOM 784 O O . GLY A 1 100 ? -0.135 -11.734 -22.219 1 89 100 GLY A O 1
ATOM 785 N N . GLU A 1 101 ? -0.262 -9.82 -23.375 1 87.88 101 GLU A N 1
ATOM 786 C CA . GLU A 1 101 ? -1.381 -10.211 -24.234 1 87.88 101 GLU A CA 1
ATOM 787 C C . GLU A 1 101 ? -2.588 -10.633 -23.391 1 87.88 101 GLU A C 1
ATOM 789 O O . GLU A 1 101 ? -3.27 -11.609 -23.719 1 87.88 101 GLU A O 1
ATOM 794 N N . GLY A 1 102 ? -2.705 -10.078 -22.312 1 86.75 102 GLY A N 1
ATOM 795 C CA . GLY A 1 102 ? -3.863 -10.32 -21.469 1 86.75 102 GLY A CA 1
ATOM 796 C C . GLY A 1 102 ? -3.719 -11.547 -20.594 1 86.75 102 GLY A C 1
ATOM 797 O O . GLY A 1 102 ? -4.629 -11.891 -19.828 1 86.75 102 GLY A O 1
ATOM 798 N N . ARG A 1 103 ? -2.586 -12.188 -20.672 1 92 103 ARG A N 1
ATOM 799 C CA . ARG A 1 103 ? -2.373 -13.406 -19.906 1 92 103 ARG A CA 1
ATOM 800 C C . ARG A 1 103 ? -1.816 -13.094 -18.516 1 92 103 ARG A C 1
ATOM 802 O O . ARG A 1 103 ? -0.97 -12.211 -18.375 1 92 103 ARG A O 1
ATOM 809 N N . LEU A 1 104 ? -2.262 -13.953 -17.594 1 93.56 104 LEU A N 1
ATOM 810 C CA . LEU A 1 104 ? -1.786 -13.812 -16.219 1 93.56 104 LEU A CA 1
ATOM 811 C C . LEU A 1 104 ? -0.531 -14.648 -15.992 1 93.56 104 LEU A C 1
ATOM 813 O O . LEU A 1 104 ? -0.438 -15.781 -16.469 1 93.56 104 LEU A O 1
ATOM 817 N N . GLY A 1 105 ? 0.365 -14.023 -15.32 1 95.06 105 GLY A N 1
ATOM 818 C CA . GLY A 1 105 ? 1.539 -14.742 -14.852 1 95.06 105 GLY A CA 1
ATOM 819 C C . GLY A 1 105 ? 1.598 -14.875 -13.344 1 95.06 105 GLY A C 1
ATOM 820 O O . GLY A 1 105 ? 1.051 -14.039 -12.617 1 95.06 105 GLY A O 1
ATOM 821 N N . MET A 1 106 ? 2.225 -15.898 -12.891 1 94.75 106 MET A N 1
ATOM 822 C CA . MET A 1 106 ? 2.447 -16.141 -11.469 1 94.75 106 MET A CA 1
ATOM 823 C C . MET A 1 106 ? 3.871 -16.625 -11.211 1 94.75 106 MET A C 1
ATOM 825 O O . MET A 1 106 ? 4.422 -17.391 -12.008 1 94.75 106 MET A O 1
ATOM 829 N N . LEU A 1 107 ? 4.445 -16.141 -10.156 1 95.06 107 LEU A N 1
ATOM 830 C CA . LEU A 1 107 ? 5.785 -16.578 -9.781 1 95.06 107 LEU A CA 1
ATOM 831 C C . LEU A 1 107 ? 5.828 -17.016 -8.328 1 95.06 107 LEU A C 1
ATOM 833 O O . LEU A 1 107 ? 5.172 -16.422 -7.469 1 95.06 107 LEU A O 1
ATOM 837 N N . ASP A 1 108 ? 6.547 -18.031 -8.062 1 94.5 108 ASP A N 1
ATOM 838 C CA . ASP A 1 108 ? 6.863 -18.438 -6.703 1 94.5 108 ASP A CA 1
ATOM 839 C C . ASP A 1 108 ? 8.297 -18.953 -6.602 1 94.5 108 ASP A C 1
ATOM 841 O O . ASP A 1 108 ? 8.992 -19.062 -7.613 1 94.5 108 ASP A O 1
ATOM 845 N N . ILE A 1 109 ? 8.75 -19.109 -5.441 1 93.25 109 ILE A N 1
ATOM 846 C CA . ILE A 1 109 ? 10.117 -19.562 -5.215 1 93.25 109 ILE A CA 1
ATOM 847 C C . ILE A 1 109 ? 10.102 -20.953 -4.598 1 93.25 109 ILE A C 1
ATOM 849 O O . ILE A 1 109 ? 9.414 -21.203 -3.602 1 93.25 109 ILE A O 1
ATOM 853 N N . HIS A 1 110 ? 10.766 -21.766 -5.215 1 89.19 110 HIS A N 1
ATOM 854 C CA . HIS A 1 110 ? 10.977 -23.109 -4.688 1 89.19 110 HIS A CA 1
ATOM 855 C C . HIS A 1 110 ? 12.375 -23.25 -4.098 1 89.19 110 HIS A C 1
ATOM 857 O O . HIS A 1 110 ? 13.367 -22.969 -4.773 1 89.19 110 HIS A O 1
ATOM 863 N N . ASP A 1 111 ? 12.344 -23.438 -2.832 1 79.75 111 ASP A N 1
ATOM 864 C CA . ASP A 1 111 ? 13.617 -23.672 -2.152 1 79.75 111 ASP A CA 1
ATOM 865 C C . ASP A 1 111 ? 13.867 -25.156 -1.93 1 79.75 111 ASP A C 1
ATOM 867 O O . ASP A 1 111 ? 13.078 -25.828 -1.264 1 79.75 111 ASP A O 1
ATOM 871 N N . GLU A 1 112 ? 14.773 -25.734 -2.703 1 66.19 112 GLU A N 1
ATOM 872 C CA . GLU A 1 112 ? 15.148 -27.125 -2.424 1 66.19 112 GLU A CA 1
ATOM 873 C C . GLU A 1 112 ? 16.156 -27.188 -1.272 1 66.19 112 GLU A C 1
ATOM 875 O O . GLU A 1 112 ? 17.203 -26.547 -1.314 1 66.19 112 GLU A O 1
ATOM 880 N N . THR A 1 113 ? 15.766 -27.266 -0.005 1 57.22 113 THR A N 1
ATOM 881 C CA . THR A 1 113 ? 16.531 -27.328 1.239 1 57.22 113 THR A CA 1
ATOM 882 C C . THR A 1 113 ? 17.891 -27.969 1.012 1 57.22 113 THR A C 1
ATOM 884 O O . THR A 1 113 ? 18.891 -27.516 1.565 1 57.22 113 THR A O 1
ATOM 887 N N . LEU A 1 114 ? 17.938 -29.125 0.323 1 54.28 114 LEU A N 1
ATOM 888 C CA . LEU A 1 114 ? 19.156 -29.922 0.437 1 54.28 114 LEU A CA 1
ATOM 889 C C . LEU A 1 114 ? 20.328 -29.25 -0.257 1 54.28 114 LEU A C 1
ATOM 891 O O . LEU A 1 114 ? 21.484 -29.484 0.103 1 54.28 114 LEU A O 1
ATOM 895 N N . GLY A 1 115 ? 20.141 -28.234 -0.963 1 55.81 115 GLY A N 1
ATOM 896 C CA . GLY A 1 115 ? 21.328 -27.797 -1.689 1 55.81 115 GLY A CA 1
ATOM 897 C C . GLY A 1 115 ? 21.469 -26.281 -1.733 1 55.81 115 GLY A C 1
ATOM 898 O O . GLY A 1 115 ? 22.406 -25.75 -2.336 1 55.81 115 GLY A O 1
ATOM 899 N N . GLY A 1 116 ? 20.625 -25.562 -0.864 1 64.94 116 GLY A N 1
ATOM 900 C CA . GLY A 1 116 ? 20.766 -24.109 -0.833 1 64.94 116 GLY A CA 1
ATOM 901 C C . GLY A 1 116 ? 20.344 -23.453 -2.129 1 64.94 116 GLY A C 1
ATOM 902 O O . GLY A 1 116 ? 20.641 -22.266 -2.35 1 64.94 116 GLY A O 1
ATOM 903 N N . LYS A 1 117 ? 19.859 -24.266 -3.055 1 79.5 117 LYS A N 1
ATOM 904 C CA . LYS A 1 117 ? 19.469 -23.734 -4.355 1 79.5 117 LYS A CA 1
ATOM 905 C C . LYS A 1 117 ? 18.016 -23.281 -4.352 1 79.5 117 LYS A C 1
ATOM 907 O O . LYS A 1 117 ? 17.141 -23.969 -3.82 1 79.5 117 LYS A O 1
ATOM 912 N N . CYS A 1 118 ? 17.797 -22.062 -4.902 1 88.62 118 CYS A N 1
ATOM 913 C CA . CYS A 1 118 ? 16.453 -21.531 -5.066 1 88.62 118 CYS A CA 1
ATOM 914 C C . CYS A 1 118 ? 16.109 -21.359 -6.543 1 88.62 118 CYS A C 1
ATOM 916 O O . CYS A 1 118 ? 16.953 -20.922 -7.332 1 88.62 118 CYS A O 1
ATOM 918 N N . ASP A 1 119 ? 14.922 -21.859 -6.875 1 92.38 119 ASP A N 1
ATOM 919 C CA . ASP A 1 119 ? 14.422 -21.656 -8.234 1 92.38 119 ASP A CA 1
ATOM 920 C C . ASP A 1 119 ? 13.188 -20.75 -8.234 1 92.38 119 ASP A C 1
ATOM 922 O O . ASP A 1 119 ? 12.32 -20.875 -7.367 1 92.38 119 ASP A O 1
ATOM 926 N N . LEU A 1 120 ? 13.234 -19.875 -9.102 1 94.75 120 LEU A N 1
ATOM 927 C CA . LEU A 1 120 ? 12.047 -19.078 -9.391 1 94.75 120 LEU A CA 1
ATOM 928 C C . LEU A 1 120 ? 11.211 -19.734 -10.484 1 94.75 120 LEU A C 1
ATOM 930 O O . LEU A 1 120 ? 11.664 -19.875 -11.617 1 94.75 120 LEU A O 1
ATOM 934 N N . CYS A 1 121 ? 10.031 -20.188 -10.109 1 94.88 121 CYS A N 1
ATOM 935 C CA . CYS A 1 121 ? 9.133 -20.828 -11.062 1 94.88 121 CYS A CA 1
ATOM 936 C C . CYS A 1 121 ? 8.141 -19.828 -11.633 1 94.88 121 CYS A C 1
ATOM 938 O O . CYS A 1 121 ? 7.453 -19.125 -10.875 1 94.88 121 CYS A O 1
ATOM 940 N N . TYR A 1 122 ? 8.078 -19.812 -12.898 1 95.25 122 TYR A N 1
ATOM 941 C CA . TYR A 1 122 ? 7.203 -18.906 -13.625 1 95.25 122 TYR A CA 1
ATOM 942 C C . TYR A 1 122 ? 6.094 -19.672 -14.336 1 95.25 122 TYR A C 1
ATOM 944 O O . TYR A 1 122 ? 6.363 -20.516 -15.188 1 95.25 122 TYR A O 1
ATOM 952 N N . TYR A 1 123 ? 4.844 -19.328 -13.922 1 94.75 123 TYR A N 1
ATOM 953 C CA . TYR A 1 123 ? 3.66 -19.938 -14.516 1 94.75 123 TYR A CA 1
ATOM 954 C C . TYR A 1 123 ? 2.895 -18.938 -15.367 1 94.75 123 TYR A C 1
ATOM 956 O O . TYR A 1 123 ? 2.83 -17.75 -15.023 1 94.75 123 TYR A O 1
ATOM 964 N N . ILE A 1 124 ? 2.316 -19.391 -16.422 1 94 124 ILE A N 1
ATOM 965 C CA . ILE A 1 124 ? 1.428 -18.562 -17.234 1 94 124 ILE A CA 1
ATOM 966 C C . ILE A 1 124 ? 0.073 -19.25 -17.375 1 94 124 ILE A C 1
ATOM 968 O O . ILE A 1 124 ? 0.006 -20.453 -17.578 1 94 124 ILE A O 1
ATOM 972 N N . ARG A 1 125 ? -0.891 -18.359 -17.234 1 93.12 125 ARG A N 1
ATOM 973 C CA . ARG A 1 125 ? -2.244 -18.891 -17.406 1 93.12 125 ARG A CA 1
ATOM 974 C C . ARG A 1 125 ? -2.727 -18.688 -18.828 1 93.12 125 ARG A C 1
ATOM 976 O O . ARG A 1 125 ? -2.506 -17.641 -19.438 1 93.12 125 ARG A O 1
ATOM 983 N N . GLY A 1 126 ? -3.363 -19.719 -19.312 1 85.69 126 GLY A N 1
ATOM 984 C CA . GLY A 1 126 ? -3.949 -19.594 -20.641 1 85.69 126 GLY A CA 1
ATOM 985 C C . GLY A 1 126 ? -5.152 -18.672 -20.688 1 85.69 126 GLY A C 1
ATOM 986 O O . GLY A 1 126 ? -5.766 -18.391 -19.641 1 85.69 126 GLY A O 1
ATOM 987 N N . ASN A 1 127 ? -5.332 -17.969 -21.859 1 74.5 127 ASN A N 1
ATOM 988 C CA . ASN A 1 127 ? -6.5 -17.109 -22.031 1 74.5 127 ASN A CA 1
ATOM 989 C C . ASN A 1 127 ? -7.801 -17.906 -21.906 1 74.5 127 ASN A C 1
ATOM 991 O O . ASN A 1 127 ? -7.82 -19.109 -22.156 1 74.5 127 ASN A O 1
ATOM 995 N N . LYS A 1 128 ? -8.859 -17.094 -21.484 1 62.5 128 LYS A N 1
ATOM 996 C CA . LYS A 1 128 ? -10.195 -17.688 -21.453 1 62.5 128 LYS A CA 1
ATOM 997 C C . LYS A 1 128 ? -10.617 -18.172 -22.828 1 62.5 128 LYS A C 1
ATOM 999 O O . LYS A 1 128 ? -10.539 -17.422 -23.812 1 62.5 128 LYS A O 1
ATOM 1004 N N . GLY A 1 129 ? -11.047 -19.344 -22.969 1 55.59 129 GLY A N 1
ATOM 1005 C CA . GLY A 1 129 ? -11.461 -19.953 -24.234 1 55.59 129 GLY A CA 1
ATOM 1006 C C . GLY A 1 129 ? -10.438 -20.922 -24.797 1 55.59 129 GLY A C 1
ATOM 1007 O O . GLY A 1 129 ? -10.734 -21.688 -25.719 1 55.59 129 GLY A O 1
ATOM 1008 N N . GLU A 1 130 ? -9.25 -20.562 -24.516 1 53.62 130 GLU A N 1
ATOM 1009 C CA . GLU A 1 130 ? -8.281 -21.547 -24.984 1 53.62 130 GLU A CA 1
ATOM 1010 C C . GLU A 1 130 ? -8.336 -22.828 -24.141 1 53.62 130 GLU A C 1
ATOM 1012 O O . GLU A 1 130 ? -8.742 -22.781 -22.984 1 53.62 130 GLU A O 1
ATOM 1017 N N . ASN A 1 131 ? -8.344 -23.891 -24.719 1 50.81 131 ASN A N 1
ATOM 1018 C CA . ASN A 1 131 ? -8.484 -25.234 -24.141 1 50.81 131 ASN A CA 1
ATOM 1019 C C . ASN A 1 131 ? -7.863 -25.312 -22.75 1 50.81 131 ASN A C 1
ATOM 1021 O O . ASN A 1 131 ? -8.336 -26.062 -21.906 1 50.81 131 ASN A O 1
ATOM 1025 N N . SER A 1 132 ? -6.656 -24.75 -22.484 1 55.59 132 SER A N 1
ATOM 1026 C CA . SER A 1 132 ? -5.949 -24.984 -21.234 1 55.59 132 SER A CA 1
ATOM 1027 C C . SER A 1 132 ? -5.926 -23.734 -20.359 1 55.59 132 SER A C 1
ATOM 1029 O O . SER A 1 132 ? -4.906 -23.062 -20.266 1 55.59 132 SER A O 1
ATOM 1031 N N . SER A 1 133 ? -7.066 -23.156 -20.016 1 62.91 133 SER A N 1
ATOM 1032 C CA . SER A 1 133 ? -7.172 -22.078 -19.047 1 62.91 133 SER A CA 1
ATOM 1033 C C . SER A 1 133 ? -6.477 -22.438 -17.734 1 62.91 133 SER A C 1
ATOM 1035 O O . SER A 1 133 ? -6.777 -21.859 -16.688 1 62.91 133 SER A O 1
ATOM 1037 N N . GLN A 1 134 ? -5.582 -23.406 -17.891 1 82.75 134 GLN A N 1
ATOM 1038 C CA . GLN A 1 134 ? -4.848 -23.906 -16.734 1 82.75 134 GLN A CA 1
ATOM 1039 C C . GLN A 1 134 ? -3.465 -23.266 -16.641 1 82.75 134 GLN A C 1
ATOM 1041 O O . GLN A 1 134 ? -2.955 -22.734 -17.625 1 82.75 134 GLN A O 1
ATOM 1046 N N . TRP A 1 135 ? -3.055 -23.188 -15.508 1 91.94 135 TRP A N 1
ATOM 1047 C CA . TRP A 1 135 ? -1.693 -22.734 -15.266 1 91.94 135 TRP A CA 1
ATOM 1048 C C . TRP A 1 135 ? -0.673 -23.703 -15.836 1 91.94 135 TRP A C 1
ATOM 1050 O O . TRP A 1 135 ? -0.838 -24.922 -15.727 1 91.94 135 TRP A O 1
ATOM 1060 N N . LYS A 1 136 ? 0.283 -23.219 -16.531 1 91.5 136 LYS A N 1
ATOM 1061 C CA . LYS A 1 136 ? 1.411 -24.016 -17.016 1 91.5 136 LYS A CA 1
ATOM 1062 C C 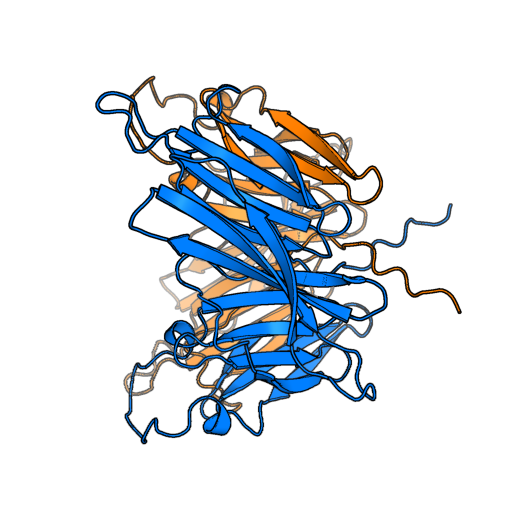. LYS A 1 136 ? 2.74 -23.375 -16.625 1 91.5 136 LYS A C 1
ATOM 1064 O O . LYS A 1 136 ? 2.865 -22.141 -16.641 1 91.5 136 LYS A O 1
ATOM 1069 N N . ILE A 1 137 ? 3.67 -24.219 -16.375 1 92.12 137 ILE A N 1
ATOM 1070 C CA . ILE A 1 137 ? 5.004 -23.688 -16.109 1 92.12 137 ILE A CA 1
ATOM 1071 C C . ILE A 1 137 ? 5.629 -23.172 -17.391 1 92.12 137 ILE A C 1
ATOM 1073 O O . ILE A 1 137 ? 5.695 -23.906 -18.391 1 92.12 137 ILE A O 1
ATOM 1077 N N . GLU A 1 138 ? 5.969 -21.969 -17.391 1 93.19 138 GLU A N 1
ATOM 1078 C CA . GLU A 1 138 ? 6.617 -21.359 -18.547 1 93.19 138 GLU A CA 1
ATOM 1079 C C . GLU A 1 138 ? 8.133 -21.469 -18.469 1 93.19 138 GLU A C 1
ATOM 1081 O O . GLU A 1 138 ? 8.797 -21.797 -19.453 1 93.19 138 GLU A O 1
ATOM 1086 N N . LYS A 1 139 ? 8.625 -21.219 -17.359 1 94 139 LYS A N 1
ATOM 1087 C CA . LYS A 1 139 ? 10.07 -21.234 -17.172 1 94 139 LYS A CA 1
ATOM 1088 C C . LYS A 1 139 ? 10.43 -21.438 -15.695 1 94 139 LYS A C 1
ATOM 1090 O O . LYS A 1 139 ? 9.688 -21.016 -14.805 1 94 139 LYS A O 1
ATOM 1095 N N . THR A 1 140 ? 11.531 -22.062 -15.461 1 93.25 140 THR A N 1
ATOM 1096 C CA . THR A 1 140 ? 12.172 -22.125 -14.156 1 93.25 140 THR A CA 1
ATOM 1097 C C . THR A 1 140 ? 13.539 -21.453 -14.188 1 93.25 140 THR A C 1
ATOM 1099 O O . THR A 1 140 ? 14.406 -21.844 -14.977 1 93.25 140 THR A O 1
ATOM 1102 N N . ILE A 1 141 ? 13.664 -20.5 -13.43 1 93.25 141 ILE A N 1
ATOM 1103 C CA . ILE A 1 141 ? 14.898 -19.734 -13.391 1 93.25 141 ILE A CA 1
ATOM 1104 C C . ILE A 1 141 ? 15.703 -20.094 -12.148 1 93.25 141 ILE A C 1
ATOM 1106 O O . ILE A 1 141 ? 15.227 -19.938 -11.023 1 93.25 141 ILE A O 1
ATOM 1110 N N . SER A 1 142 ? 16.922 -20.531 -12.414 1 92 142 SER A N 1
ATOM 1111 C CA . SER A 1 142 ? 17.797 -20.828 -11.289 1 92 142 SER A CA 1
ATOM 1112 C C . SER A 1 142 ? 18.391 -19.547 -10.695 1 92 142 SER A C 1
ATOM 1114 O O . SER A 1 142 ? 19.016 -18.766 -11.398 1 92 142 SER A O 1
ATOM 1116 N N . LEU A 1 143 ? 18.141 -19.422 -9.414 1 92.69 143 LEU A N 1
ATOM 1117 C CA . LEU A 1 143 ? 18.688 -18.25 -8.734 1 92.69 143 LEU A CA 1
ATOM 1118 C C . LEU A 1 143 ? 20.078 -18.562 -8.164 1 92.69 143 LEU A C 1
ATOM 1120 O O . LEU A 1 143 ? 20.391 -19.719 -7.906 1 92.69 143 LEU A O 1
ATOM 1124 N N . PRO A 1 144 ? 20.875 -17.5 -8.031 1 87.94 144 PRO A N 1
ATOM 1125 C CA . PRO A 1 144 ? 22.203 -17.719 -7.473 1 87.94 144 PRO A CA 1
ATOM 1126 C C . PRO A 1 144 ? 22.172 -18.484 -6.148 1 87.94 144 PRO A C 1
ATOM 1128 O O . PRO A 1 144 ? 21.297 -18.25 -5.32 1 87.94 144 PRO A O 1
ATOM 1131 N N . TYR A 1 145 ? 23.203 -19.203 -5.977 1 85.88 145 TYR A N 1
ATOM 1132 C CA . TYR A 1 145 ? 23.281 -20.109 -4.828 1 85.88 145 TYR A CA 1
ATOM 1133 C C . TYR A 1 145 ? 23.734 -19.359 -3.582 1 85.88 145 TYR A C 1
ATOM 1135 O O . TYR A 1 145 ? 24.25 -18.234 -3.674 1 85.88 145 TYR A O 1
ATOM 1143 N N . ASP A 1 146 ? 23.438 -19.906 -2.438 1 83.62 146 ASP A N 1
ATOM 1144 C CA . ASP A 1 146 ? 23.906 -19.484 -1.129 1 83.62 146 ASP A CA 1
ATOM 1145 C C . ASP A 1 146 ? 23.172 -18.234 -0.656 1 83.62 146 ASP A C 1
ATOM 1147 O O . ASP A 1 146 ? 23.688 -17.469 0.16 1 83.62 146 ASP A O 1
ATOM 1151 N N . TYR A 1 147 ? 22.094 -17.969 -1.31 1 86.81 147 TYR A N 1
ATOM 1152 C CA . TYR A 1 147 ? 21.25 -16.859 -0.885 1 86.81 147 TYR A CA 1
ATOM 1153 C C . TYR A 1 147 ? 19.812 -17.312 -0.682 1 86.81 147 TYR A C 1
ATOM 1155 O O . TYR A 1 147 ? 19.375 -18.312 -1.265 1 86.81 147 TYR A O 1
ATOM 1163 N N . GLN A 1 148 ? 19.203 -16.609 0.172 1 87.81 148 GLN A N 1
ATOM 1164 C CA . GLN A 1 148 ? 17.766 -16.781 0.324 1 87.81 148 GLN A CA 1
ATOM 1165 C C . GLN A 1 148 ? 17 -15.656 -0.385 1 87.81 148 GLN A C 1
ATOM 1167 O O . GLN A 1 148 ? 17.406 -14.492 -0.315 1 87.81 148 GLN A O 1
ATOM 1172 N N . TYR A 1 149 ? 15.969 -16.062 -1.078 1 90.38 149 TYR A N 1
ATOM 1173 C CA . TYR A 1 149 ? 15.195 -15.086 -1.838 1 90.38 149 TYR A CA 1
ATOM 1174 C C . TYR A 1 149 ? 13.75 -15.047 -1.358 1 90.38 149 TYR A C 1
ATOM 1176 O O . TYR A 1 149 ? 13.172 -16.078 -1.013 1 90.38 149 TYR A O 1
ATOM 1184 N N . HIS A 1 150 ? 13.203 -13.852 -1.345 1 90.5 150 HIS A N 1
ATOM 1185 C CA . HIS A 1 150 ? 11.789 -13.625 -1.058 1 90.5 150 HIS A CA 1
ATOM 1186 C C . HIS A 1 150 ? 11.156 -12.711 -2.104 1 90.5 150 HIS A C 1
ATOM 1188 O O . HIS A 1 150 ? 11.758 -11.719 -2.516 1 90.5 150 HIS A O 1
ATOM 1194 N N . ILE A 1 151 ? 10.016 -13.133 -2.543 1 90.19 151 ILE A N 1
ATOM 1195 C CA . ILE A 1 151 ? 9.258 -12.211 -3.387 1 90.19 151 ILE A CA 1
ATOM 1196 C C . ILE A 1 151 ? 8.695 -11.078 -2.533 1 90.19 151 ILE A C 1
ATOM 1198 O O . ILE A 1 151 ? 7.883 -11.312 -1.634 1 90.19 151 ILE A O 1
ATOM 1202 N N . GLN A 1 152 ? 9.055 -9.906 -2.875 1 85.5 152 GLN A N 1
ATOM 1203 C CA . GLN A 1 152 ? 8.656 -8.758 -2.068 1 85.5 152 GLN A CA 1
ATOM 1204 C C . GLN A 1 152 ? 7.445 -8.055 -2.678 1 85.5 152 GLN A C 1
ATOM 1206 O O . GLN A 1 152 ? 6.566 -7.578 -1.953 1 85.5 152 GLN A O 1
ATOM 1211 N N . ALA A 1 153 ? 7.508 -7.934 -3.949 1 84.25 153 ALA A N 1
ATOM 1212 C CA . ALA A 1 153 ? 6.434 -7.199 -4.617 1 84.25 153 ALA A CA 1
ATOM 1213 C C . ALA A 1 153 ? 6.441 -7.465 -6.121 1 84.25 153 ALA A C 1
ATOM 1215 O O . ALA A 1 153 ? 7.422 -7.98 -6.66 1 84.25 153 ALA A O 1
ATOM 1216 N N . SER A 1 154 ? 5.352 -7.152 -6.719 1 85.75 154 SER A N 1
ATOM 1217 C CA . SER A 1 154 ? 5.234 -7.195 -8.172 1 85.75 154 SER A CA 1
ATOM 1218 C C . SER A 1 154 ? 4.312 -6.094 -8.68 1 85.75 154 SER A C 1
ATOM 1220 O O . SER A 1 154 ? 3.42 -5.641 -7.965 1 85.75 154 SER A O 1
ATOM 1222 N N . THR A 1 155 ? 4.578 -5.668 -9.828 1 81.62 155 THR A N 1
ATOM 1223 C CA . THR A 1 155 ? 3.732 -4.715 -10.531 1 81.62 155 THR A CA 1
ATOM 1224 C C . THR A 1 155 ? 3.852 -4.906 -12.047 1 81.62 155 THR A C 1
ATOM 1226 O O . THR A 1 155 ? 4.957 -5.031 -12.57 1 81.62 155 THR A O 1
ATOM 1229 N N . GLU A 1 156 ? 2.723 -4.938 -12.656 1 84.81 156 GLU A N 1
ATOM 1230 C CA . GLU A 1 156 ? 2.709 -5.207 -14.094 1 84.81 156 GLU A CA 1
ATOM 1231 C C . GLU A 1 156 ? 3.553 -6.43 -14.438 1 84.81 156 GLU A C 1
ATOM 1233 O O . GLU A 1 156 ? 3.275 -7.535 -13.961 1 84.81 156 GLU A O 1
ATOM 1238 N N . ARG A 1 157 ? 4.621 -6.207 -15.133 1 88.69 157 ARG A N 1
ATOM 1239 C CA . ARG A 1 157 ? 5.426 -7.355 -15.539 1 88.69 157 ARG A CA 1
ATOM 1240 C C . ARG A 1 157 ? 6.727 -7.418 -14.742 1 88.69 157 ARG A C 1
ATOM 1242 O O . ARG A 1 157 ? 7.645 -8.156 -15.102 1 88.69 157 ARG A O 1
ATOM 1249 N N . TYR A 1 158 ? 6.812 -6.691 -13.688 1 87.75 158 TYR A N 1
ATOM 1250 C CA . TYR A 1 158 ? 8.07 -6.621 -12.945 1 87.75 158 TYR A CA 1
ATOM 1251 C C . TYR A 1 158 ? 7.922 -7.25 -11.57 1 87.75 158 TYR A C 1
ATOM 1253 O O . TYR A 1 158 ? 6.891 -7.082 -10.906 1 87.75 158 TYR A O 1
ATOM 1261 N N . LEU A 1 159 ? 9.016 -7.863 -11.188 1 90.94 159 LEU A N 1
ATOM 1262 C CA . LEU A 1 159 ? 9.109 -8.531 -9.891 1 90.94 159 LEU A CA 1
ATOM 1263 C C . LEU A 1 159 ? 10.25 -7.949 -9.062 1 90.94 159 LEU A C 1
ATOM 1265 O O . LEU A 1 159 ? 11.32 -7.645 -9.594 1 90.94 159 LEU A O 1
ATOM 1269 N N . LEU A 1 160 ? 9.992 -7.77 -7.789 1 89.75 160 LEU A N 1
ATOM 1270 C CA . LEU A 1 160 ? 11.023 -7.359 -6.844 1 89.75 160 LEU A CA 1
ATOM 1271 C C . LEU A 1 160 ? 11.32 -8.469 -5.844 1 89.75 160 LEU A C 1
ATOM 1273 O O . LEU A 1 160 ? 10.414 -8.969 -5.176 1 89.75 160 LEU A O 1
ATOM 1277 N N . LEU A 1 161 ? 12.57 -8.805 -5.766 1 90.38 161 LEU A N 1
ATOM 1278 C CA . LEU A 1 161 ? 13.016 -9.844 -4.848 1 90.38 161 LEU A CA 1
ATOM 1279 C C . LEU A 1 161 ? 13.922 -9.273 -3.768 1 90.38 161 LEU A C 1
ATOM 1281 O O . LEU A 1 161 ? 14.727 -8.375 -4.039 1 90.38 161 LEU A O 1
ATOM 1285 N N . ARG A 1 162 ? 13.719 -9.789 -2.625 1 87.62 162 ARG A N 1
ATOM 1286 C CA . ARG A 1 162 ? 14.68 -9.562 -1.55 1 87.62 162 ARG A CA 1
ATOM 1287 C C . ARG A 1 162 ? 15.656 -10.727 -1.444 1 87.62 162 ARG A C 1
ATOM 1289 O O . ARG A 1 162 ? 15.25 -11.883 -1.345 1 87.62 162 ARG A O 1
ATOM 1296 N N . LYS A 1 163 ? 16.812 -10.422 -1.52 1 88.31 163 LYS A N 1
ATOM 1297 C CA . LYS A 1 163 ? 17.906 -11.391 -1.447 1 88.31 163 LYS A CA 1
ATOM 1298 C C . LYS A 1 163 ? 18.672 -11.25 -0.14 1 88.31 163 LYS A C 1
ATOM 1300 O O . LYS A 1 163 ? 19.188 -10.172 0.172 1 88.31 163 LYS A O 1
ATOM 1305 N N . LEU A 1 164 ? 18.734 -12.32 0.571 1 84.38 164 LEU A N 1
ATOM 1306 C CA . LEU A 1 164 ? 19.438 -12.336 1.847 1 84.38 164 LEU A CA 1
ATOM 1307 C C . LEU A 1 164 ? 20.625 -13.281 1.797 1 84.38 164 LEU A C 1
ATOM 1309 O O . LEU A 1 164 ? 20.5 -14.438 1.389 1 84.38 164 LEU A O 1
ATOM 1313 N N . GLY A 1 165 ? 21.656 -12.891 2.279 1 81.31 165 GLY A N 1
ATOM 1314 C CA . GLY A 1 165 ? 22.812 -13.766 2.35 1 81.31 165 GLY A CA 1
ATOM 1315 C C . GLY A 1 165 ? 24.125 -13.047 2.109 1 81.31 165 GLY A C 1
ATOM 1316 O O . GLY A 1 165 ? 24.188 -11.82 2.182 1 81.31 165 GLY A O 1
ATOM 1317 N N . PRO A 1 166 ? 25.125 -13.664 2.062 1 78.56 166 PRO A N 1
ATOM 1318 C CA . PRO A 1 166 ? 25.203 -15.117 1.964 1 78.56 166 PRO A CA 1
ATOM 1319 C C . PRO A 1 166 ? 24.938 -15.82 3.297 1 78.56 166 PRO A C 1
ATOM 1321 O O . PRO A 1 166 ? 25.312 -15.305 4.352 1 78.56 166 PRO A O 1
ATOM 1324 N N . LEU A 1 167 ? 24.328 -17.016 3.088 1 74.62 167 LEU A N 1
ATOM 1325 C CA . LEU A 1 167 ? 23.906 -17.766 4.266 1 74.62 167 LEU A CA 1
ATOM 1326 C C . LEU A 1 167 ? 25.078 -18.516 4.891 1 74.62 167 LEU A C 1
ATOM 1328 O O . LEU A 1 167 ? 25.078 -18.766 6.094 1 74.62 167 LEU A O 1
ATOM 1332 N N . GLN A 1 168 ? 26 -19.125 4.18 1 67.5 168 GLN A N 1
ATOM 1333 C CA . GLN A 1 168 ? 27.125 -19.906 4.703 1 67.5 168 GLN A CA 1
ATOM 1334 C C . GLN A 1 168 ? 28.156 -18.984 5.359 1 67.5 168 GLN A C 1
ATOM 1336 O O . GLN A 1 168 ? 29.078 -19.453 6.039 1 67.5 168 GLN A O 1
ATOM 1341 N N . SER A 1 169 ? 28.031 -17.75 5.094 1 57.91 169 SER A N 1
ATOM 1342 C CA . SER A 1 169 ? 29.109 -16.938 5.645 1 57.91 169 SER A CA 1
ATOM 1343 C C . SER A 1 169 ? 28.984 -16.797 7.156 1 57.91 169 SER A C 1
ATOM 1345 O O . SER A 1 169 ? 27.922 -16.422 7.656 1 57.91 169 SER A O 1
ATOM 1347 N N . ILE A 1 170 ? 29.719 -17.656 7.969 1 54.28 170 ILE A N 1
ATOM 1348 C CA . ILE A 1 170 ? 29.891 -17.656 9.414 1 54.28 170 ILE A CA 1
ATOM 1349 C C . ILE A 1 170 ? 29.828 -16.219 9.938 1 54.28 170 ILE A C 1
ATOM 1351 O O . ILE A 1 170 ? 29.281 -15.969 11.016 1 54.28 170 ILE A O 1
ATOM 1355 N N . SER A 1 171 ? 30.719 -15.422 9.633 1 51.62 171 SER A N 1
ATOM 1356 C CA . SER A 1 171 ? 31.031 -14.172 10.32 1 51.62 171 SER A CA 1
ATOM 1357 C C . SER A 1 171 ? 29.969 -13.102 10.031 1 51.62 171 SER A C 1
ATOM 1359 O O . SER A 1 171 ? 29.969 -12.047 10.664 1 51.62 171 SER A O 1
ATOM 1361 N N . SER A 1 172 ? 29.625 -12.898 8.695 1 53.78 172 SER A N 1
ATOM 1362 C CA . SER A 1 172 ? 29.297 -11.602 8.125 1 53.78 172 SER A CA 1
ATOM 1363 C C . SER A 1 172 ? 27.797 -11.32 8.219 1 53.78 172 SER A C 1
ATOM 1365 O O . SER A 1 172 ? 26.984 -12.25 8.258 1 53.78 172 SER A O 1
ATOM 1367 N N . SER A 1 173 ? 27.469 -10.273 8.711 1 61.38 173 SER A N 1
ATOM 1368 C CA . SER A 1 173 ? 26.156 -9.625 8.781 1 61.38 173 SER A CA 1
ATOM 1369 C C . SER A 1 173 ? 25.359 -9.859 7.504 1 61.38 173 SER A C 1
ATOM 1371 O O . SER A 1 173 ? 25.875 -9.664 6.398 1 61.38 173 SER A O 1
ATOM 1373 N N . LEU A 1 174 ? 24.344 -10.672 7.555 1 65.12 174 LEU A N 1
ATOM 1374 C CA . LEU A 1 174 ? 23.422 -10.867 6.445 1 65.12 174 LEU A CA 1
ATOM 1375 C C . LEU A 1 174 ? 23.156 -9.555 5.719 1 65.12 174 LEU A C 1
ATOM 1377 O O . LEU A 1 174 ? 22.844 -8.539 6.352 1 65.12 174 LEU A O 1
ATOM 1381 N N . GLU A 1 175 ? 23.656 -9.656 4.477 1 75.25 175 GLU A N 1
ATOM 1382 C CA . GLU A 1 175 ? 23.375 -8.5 3.631 1 75.25 175 GLU A CA 1
ATOM 1383 C C . GLU A 1 175 ? 22.031 -8.641 2.936 1 75.25 175 GLU A C 1
ATOM 1385 O O . GLU A 1 175 ? 21.625 -9.75 2.58 1 75.25 175 GLU A O 1
ATOM 1390 N N . VAL A 1 176 ? 21.344 -7.574 2.91 1 79.94 176 VAL A N 1
ATOM 1391 C CA . VAL A 1 176 ? 20.078 -7.535 2.209 1 79.94 176 VAL A CA 1
ATOM 1392 C C . VAL A 1 176 ? 20.219 -6.75 0.906 1 79.94 176 VAL A C 1
ATOM 1394 O O . VAL A 1 176 ? 20.766 -5.645 0.897 1 79.94 176 VAL A O 1
ATOM 1397 N N . GLU A 1 177 ? 19.859 -7.457 -0.167 1 83.69 177 GLU A N 1
ATOM 1398 C CA . GLU A 1 177 ? 19.828 -6.828 -1.484 1 83.69 177 GLU A CA 1
ATOM 1399 C C . GLU A 1 177 ? 18.453 -6.957 -2.123 1 83.69 177 GLU A C 1
ATOM 1401 O O . GLU A 1 177 ? 17.719 -7.906 -1.843 1 83.69 177 GLU A O 1
ATOM 1406 N N . TYR A 1 178 ? 18.172 -5.961 -2.912 1 86.38 178 TYR A N 1
ATOM 1407 C CA . TYR A 1 178 ? 16.953 -6.051 -3.705 1 86.38 178 TYR A CA 1
ATOM 1408 C C . TYR A 1 178 ? 17.281 -6.223 -5.184 1 86.38 178 TYR A C 1
ATOM 1410 O O . TYR A 1 178 ? 18.141 -5.527 -5.723 1 86.38 178 TYR A O 1
ATOM 1418 N N . VAL A 1 179 ? 16.594 -7.227 -5.73 1 89.75 179 VAL A N 1
ATOM 1419 C CA . VAL A 1 179 ? 16.781 -7.57 -7.137 1 89.75 179 VAL A CA 1
ATOM 1420 C C . VAL A 1 179 ? 15.445 -7.504 -7.871 1 89.75 179 VAL A C 1
ATOM 1422 O O . VAL A 1 179 ? 14.422 -7.957 -7.355 1 89.75 179 VAL A O 1
ATOM 1425 N N . SER A 1 180 ? 15.523 -6.902 -9.023 1 89.75 180 SER A N 1
ATOM 1426 C CA . SER A 1 180 ? 14.32 -6.844 -9.836 1 89.75 180 SER A CA 1
ATOM 1427 C C . SER A 1 180 ? 14.422 -7.77 -11.047 1 89.75 180 SER A C 1
ATOM 1429 O O . SER A 1 180 ? 15.523 -8.133 -11.461 1 89.75 180 SER A O 1
ATOM 1431 N N . MET A 1 181 ? 13.258 -8.125 -11.508 1 91.88 181 MET A N 1
ATOM 1432 C CA . MET A 1 181 ? 13.203 -8.953 -12.703 1 91.88 181 MET A CA 1
ATOM 1433 C C . MET A 1 181 ? 12.078 -8.516 -13.633 1 91.88 181 MET A C 1
ATOM 1435 O O . MET A 1 181 ? 10.969 -8.219 -13.172 1 91.88 181 MET A O 1
ATOM 1439 N N . ASP A 1 182 ? 12.406 -8.453 -14.875 1 90.25 182 ASP A N 1
ATOM 1440 C CA . ASP A 1 182 ? 11.406 -8.305 -15.938 1 90.25 182 ASP A CA 1
ATOM 1441 C C . ASP A 1 182 ? 10.953 -9.664 -16.453 1 90.25 182 ASP A C 1
ATOM 1443 O O . ASP A 1 182 ? 11.75 -10.43 -17 1 90.25 182 ASP A O 1
ATOM 1447 N N . VAL A 1 183 ? 9.703 -9.914 -16.344 1 91 183 VAL A N 1
ATOM 1448 C CA . VAL A 1 183 ? 9.219 -11.258 -16.656 1 91 183 VAL A CA 1
ATOM 1449 C C . VAL A 1 183 ? 9.305 -11.508 -18.156 1 91 183 VAL A C 1
ATOM 1451 O O . VAL A 1 183 ? 9.258 -12.656 -18.609 1 91 183 VAL A O 1
ATOM 1454 N N . LYS A 1 184 ? 9.352 -10.5 -18.906 1 89.38 184 LYS A N 1
ATOM 1455 C CA . LYS A 1 184 ? 9.492 -10.656 -20.344 1 89.38 184 LYS A CA 1
ATOM 1456 C C . LYS A 1 184 ? 10.891 -11.156 -20.703 1 89.38 184 LYS A C 1
ATOM 1458 O O . LYS A 1 184 ? 11.039 -12.031 -21.562 1 89.38 184 LYS A O 1
ATOM 1463 N N . THR A 1 185 ? 11.867 -10.633 -20.141 1 90.56 185 THR A N 1
ATOM 1464 C CA . THR A 1 185 ? 13.234 -10.984 -20.484 1 90.56 185 THR A CA 1
ATOM 1465 C C . THR A 1 185 ? 13.797 -12.008 -19.5 1 90.56 185 THR A C 1
ATOM 1467 O O . THR A 1 185 ? 14.789 -12.68 -19.797 1 90.56 185 THR A O 1
ATOM 1470 N N . LEU A 1 186 ? 13.25 -12.062 -18.281 1 91.38 186 LEU A N 1
ATOM 1471 C CA . LEU A 1 186 ? 13.641 -12.953 -17.188 1 91.38 186 LEU A CA 1
ATOM 1472 C C . LEU A 1 186 ? 15.039 -12.625 -16.688 1 91.38 186 LEU A C 1
ATOM 1474 O O . LEU A 1 186 ? 15.75 -13.5 -16.203 1 91.38 186 LEU A O 1
ATOM 1478 N N . GLN A 1 187 ? 15.367 -11.391 -16.922 1 89.75 187 GLN A N 1
ATOM 1479 C CA . GLN A 1 187 ? 16.688 -10.938 -16.469 1 89.75 187 GLN A CA 1
ATOM 1480 C C . GLN A 1 187 ? 16.609 -10.305 -15.086 1 89.75 187 GLN A C 1
ATOM 1482 O O . GLN A 1 187 ? 15.719 -9.492 -14.82 1 89.75 187 GLN A O 1
ATOM 1487 N N . LEU A 1 188 ? 17.531 -10.75 -14.305 1 90.62 188 LEU A N 1
ATOM 1488 C CA . LEU A 1 188 ? 17.641 -10.188 -12.969 1 90.62 188 LEU A CA 1
ATOM 1489 C C . LEU A 1 188 ? 18.547 -8.961 -12.961 1 90.62 188 LEU A C 1
ATOM 1491 O O . LEU A 1 188 ? 19.578 -8.945 -13.633 1 90.62 188 LEU A O 1
ATOM 1495 N N . GLU A 1 189 ? 18.094 -7.961 -12.289 1 89.25 189 GLU A N 1
ATOM 1496 C CA . GLU A 1 189 ? 18.875 -6.734 -12.141 1 89.25 189 GLU A CA 1
ATOM 1497 C C . GLU A 1 189 ? 18.953 -6.312 -10.672 1 89.25 189 GLU A C 1
ATOM 1499 O O . GLU A 1 189 ? 17.938 -6.258 -9.984 1 89.25 189 GLU A O 1
ATOM 1504 N N . ARG A 1 190 ? 20.109 -5.977 -10.242 1 86.81 190 ARG A N 1
ATOM 1505 C CA . ARG A 1 190 ? 20.281 -5.488 -8.883 1 86.81 190 ARG A CA 1
ATOM 1506 C C . ARG A 1 190 ? 19.766 -4.059 -8.742 1 86.81 190 ARG A C 1
ATOM 1508 O O . ARG A 1 190 ? 20.094 -3.193 -9.555 1 86.81 190 ARG A O 1
ATOM 1515 N N . VAL A 1 191 ? 18.938 -3.846 -7.801 1 84.81 191 VAL A N 1
ATOM 1516 C CA . VAL A 1 191 ? 18.359 -2.527 -7.559 1 84.81 191 VAL A CA 1
ATOM 1517 C C . VAL A 1 191 ? 19.172 -1.792 -6.496 1 84.81 191 VAL A C 1
ATOM 1519 O O . VAL A 1 191 ? 19.547 -0.634 -6.688 1 84.81 191 VAL A O 1
ATOM 1522 N N . CYS A 1 192 ? 19.297 -2.416 -5.305 1 78.31 192 CYS A N 1
ATOM 1523 C CA . CYS A 1 192 ? 20.078 -1.854 -4.207 1 78.31 192 CYS A CA 1
ATOM 1524 C C . CYS A 1 192 ? 20.641 -2.955 -3.312 1 78.31 192 CYS A C 1
ATOM 1526 O O . CYS A 1 192 ? 20.172 -4.098 -3.373 1 78.31 192 CYS A O 1
ATOM 1528 N N . GLY A 1 193 ? 21.703 -2.447 -2.51 1 70.69 193 GLY A N 1
ATOM 1529 C CA . GLY A 1 193 ? 22.328 -3.379 -1.589 1 70.69 193 GLY A CA 1
ATOM 1530 C C . GLY A 1 193 ? 23.438 -2.746 -0.763 1 70.69 193 GLY A C 1
ATOM 1531 O O . GLY A 1 193 ? 23.75 -1.571 -0.948 1 70.69 193 GLY A O 1
ATOM 1532 N N . VAL A 1 194 ? 23.781 -3.551 0.195 1 63.84 194 VAL A N 1
ATOM 1533 C CA . VAL A 1 194 ? 24.812 -3.098 1.134 1 63.84 194 VAL A CA 1
ATOM 1534 C C . VAL A 1 194 ? 26.047 -2.623 0.367 1 63.84 194 VAL A C 1
ATOM 1536 O O . VAL A 1 194 ? 26.672 -1.633 0.744 1 63.84 194 VAL A O 1
ATOM 1539 N N . SER A 1 195 ? 26.234 -3.328 -0.582 1 60.94 195 SER A N 1
ATOM 1540 C CA . SER A 1 195 ? 27.422 -2.945 -1.357 1 60.94 195 SER A CA 1
ATOM 1541 C C . SER A 1 195 ? 27.297 -1.519 -1.881 1 60.94 195 SER A C 1
ATOM 1543 O O . SER A 1 195 ? 28.297 -0.875 -2.182 1 60.94 195 SER A O 1
ATOM 1545 N N . PHE A 1 196 ? 26.094 -1.113 -1.984 1 57.34 196 PHE A N 1
ATOM 1546 C CA . PHE A 1 196 ? 25.875 0.256 -2.436 1 57.34 196 PHE A CA 1
ATOM 1547 C C . PHE A 1 196 ? 25.781 1.208 -1.248 1 57.34 196 PHE A C 1
ATOM 1549 O O . PHE A 1 196 ? 25.5 2.395 -1.419 1 57.34 196 PHE A O 1
ATOM 1556 N N . GLY A 1 197 ? 26.156 0.646 -0.062 1 58.59 197 GLY A N 1
ATOM 1557 C CA . GLY A 1 197 ? 26.125 1.476 1.132 1 58.59 197 GLY A CA 1
ATOM 1558 C C . GLY A 1 197 ? 24.75 1.524 1.78 1 58.59 197 GLY A C 1
ATOM 1559 O O . GLY A 1 197 ? 24.5 2.357 2.654 1 58.59 197 GLY A O 1
ATOM 1560 N N . PHE A 1 198 ? 23.891 0.701 1.178 1 57.38 198 PHE A N 1
ATOM 1561 C CA . PHE A 1 198 ? 22.531 0.72 1.72 1 57.38 198 PHE A CA 1
ATOM 1562 C C . PHE A 1 198 ? 22.344 -0.399 2.736 1 57.38 198 PHE A C 1
ATOM 1564 O O . PHE A 1 198 ? 22.688 -1.552 2.471 1 57.38 198 PHE A O 1
ATOM 1571 N N . SER A 1 199 ? 22.531 -0.054 3.949 1 53.06 199 SER A N 1
ATOM 1572 C CA . SER A 1 199 ? 22.141 -1.066 4.926 1 53.06 199 SER A CA 1
ATOM 1573 C C . SER A 1 199 ? 20.625 -1.269 4.941 1 53.06 199 SER A C 1
ATOM 1575 O O . SER A 1 199 ? 19.875 -0.34 5.242 1 53.06 199 SER A O 1
ATOM 1577 N N . LEU A 1 200 ? 20.234 -2.104 4.016 1 56.06 200 LEU A N 1
ATOM 1578 C CA . LEU A 1 200 ? 18.812 -2.236 3.736 1 56.06 200 LEU A CA 1
ATOM 1579 C C . LEU A 1 200 ? 18.109 -2.986 4.863 1 56.06 200 LEU A C 1
ATOM 1581 O O . LEU A 1 200 ? 17.938 -4.207 4.793 1 56.06 200 LEU A O 1
ATOM 1585 N N . ALA A 1 201 ? 18.281 -2.533 6.113 1 52.84 201 ALA A N 1
ATOM 1586 C CA . ALA A 1 201 ? 17.547 -3.287 7.117 1 52.84 201 ALA A CA 1
ATOM 1587 C C . ALA A 1 201 ? 16.047 -3.32 6.781 1 52.84 201 ALA A C 1
ATOM 1589 O O . ALA A 1 201 ? 15.391 -4.34 6.98 1 52.84 201 ALA A O 1
ATOM 1590 N N . SER A 1 202 ? 15.523 -2.084 6.262 1 58.91 202 SER A N 1
ATOM 1591 C CA . SER A 1 202 ? 14.086 -2.072 5.977 1 58.91 202 SER A CA 1
ATOM 1592 C C . SER A 1 202 ? 13.773 -1.188 4.773 1 58.91 202 SER A C 1
ATOM 1594 O O . SER A 1 202 ? 14.5 -0.231 4.492 1 58.91 202 SER A O 1
ATOM 1596 N N . ALA A 1 203 ? 13.156 -1.744 3.801 1 66.06 203 ALA A N 1
ATOM 1597 C CA . ALA A 1 203 ? 12.703 -0.958 2.658 1 66.06 203 ALA A CA 1
ATOM 1598 C C . ALA A 1 203 ? 11.18 -0.864 2.627 1 66.06 203 ALA A C 1
ATOM 1600 O O . ALA A 1 203 ? 10.492 -1.84 2.922 1 66.06 203 ALA A O 1
ATOM 1601 N N . ARG A 1 204 ? 10.812 0.415 2.607 1 68.25 204 ARG A N 1
ATOM 1602 C CA . ARG A 1 204 ? 9.391 0.592 2.299 1 68.25 204 ARG A CA 1
ATOM 1603 C C . ARG A 1 204 ? 9.148 0.537 0.794 1 68.25 204 ARG A C 1
ATOM 1605 O O . ARG A 1 204 ? 9.703 1.343 0.041 1 68.25 204 ARG A O 1
ATOM 1612 N N . ILE A 1 205 ? 8.492 -0.53 0.448 1 67.19 205 ILE A N 1
ATOM 1613 C CA . ILE A 1 205 ? 8.25 -0.777 -0.969 1 67.19 205 ILE A CA 1
ATOM 1614 C C . ILE A 1 205 ? 6.855 -0.278 -1.35 1 67.19 205 ILE A C 1
ATOM 1616 O O . ILE A 1 205 ? 5.875 -0.582 -0.669 1 67.19 205 ILE A O 1
ATOM 1620 N N . TYR A 1 206 ? 6.926 0.616 -2.217 1 62.44 206 TYR A N 1
ATOM 1621 C CA . TYR A 1 206 ? 5.66 1.127 -2.725 1 62.44 206 TYR A CA 1
ATOM 1622 C C . TYR A 1 206 ? 5.383 0.6 -4.129 1 62.44 206 TYR A C 1
ATOM 1624 O O . TYR A 1 206 ? 5.984 1.061 -5.102 1 62.44 206 TYR A O 1
ATOM 1632 N N . THR A 1 207 ? 4.758 -0.759 -4.172 1 53.66 207 THR A N 1
ATOM 1633 C CA . THR A 1 207 ? 4.371 -1.38 -5.434 1 53.66 207 THR A CA 1
ATOM 1634 C C . THR A 1 207 ? 2.852 -1.497 -5.531 1 53.66 207 THR A C 1
ATOM 1636 O O . THR A 1 207 ? 2.133 -1.127 -4.602 1 53.66 207 THR A O 1
ATOM 1639 N N . ASN A 1 208 ? 2.348 -2.066 -6.883 1 42.88 208 ASN A N 1
ATOM 1640 C CA . ASN A 1 208 ? 1.014 -2.576 -7.18 1 42.88 208 ASN A CA 1
ATOM 1641 C C . ASN A 1 208 ? -0.049 -1.493 -7.012 1 42.88 208 ASN A C 1
ATOM 1643 O O . ASN A 1 208 ? -1.119 -1.747 -6.457 1 42.88 208 ASN A O 1
ATOM 1647 N N . PHE A 1 209 ? 0.214 -0.314 -7.074 1 44 209 PHE A N 1
ATOM 1648 C CA . PHE A 1 209 ? -0.845 0.682 -6.965 1 44 209 PHE A CA 1
ATOM 1649 C C . PHE A 1 209 ? -1.586 0.833 -8.289 1 44 209 PHE A C 1
ATOM 1651 O O . PHE A 1 209 ? -0.973 0.797 -9.359 1 44 209 PHE A O 1
ATOM 1658 N N . PRO A 1 210 ? -2.922 0.441 -8.359 1 37.47 210 PRO A N 1
ATOM 1659 C CA . PRO A 1 210 ? -3.623 0.75 -9.609 1 37.47 210 PRO A CA 1
ATOM 1660 C C . PRO A 1 210 ? -3.207 2.096 -10.203 1 37.47 210 PRO A C 1
ATOM 1662 O O . PRO A 1 210 ? -2.838 3.012 -9.461 1 37.47 210 PRO A O 1
ATOM 1665 N N . PRO A 1 211 ? -2.91 2.197 -11.625 1 31.64 211 PRO A N 1
ATOM 1666 C CA . PRO A 1 211 ? -2.562 3.404 -12.375 1 31.64 211 PRO A CA 1
ATOM 1667 C C . PRO A 1 211 ? -3.529 4.559 -12.117 1 31.64 211 PRO A C 1
ATOM 1669 O O . PRO A 1 211 ? -4.75 4.371 -12.18 1 31.64 211 PRO A O 1
ATOM 1672 N N . SER A 1 212 ? -3.559 5.418 -11.25 1 29.67 212 SER A N 1
ATOM 1673 C CA . SER A 1 212 ? -4.473 6.543 -11.43 1 29.67 212 SER A CA 1
ATOM 1674 C C . SER A 1 212 ? -4.234 7.234 -12.773 1 29.67 212 SER A C 1
ATOM 1676 O O . SER A 1 212 ? -3.162 7.094 -13.367 1 29.67 212 SER A O 1
ATOM 1678 N N . LEU A 1 213 ? -5.23 8.234 -13.266 1 28.59 213 LEU A N 1
ATOM 1679 C CA . LEU A 1 213 ? -5.508 9.102 -14.406 1 28.59 213 LEU A CA 1
ATOM 1680 C C . LEU A 1 213 ? -4.355 10.07 -14.648 1 28.59 213 LEU A C 1
ATOM 1682 O O . LEU A 1 213 ? -4.457 11.25 -14.32 1 28.59 213 LEU A O 1
ATOM 1686 N N . MET A 1 214 ? -3.246 10.023 -14.414 1 27.42 214 MET A N 1
ATOM 1687 C CA . MET A 1 214 ? -2.416 11.117 -14.914 1 27.42 214 MET A CA 1
ATOM 1688 C C . MET A 1 214 ? -2.441 11.164 -16.438 1 27.42 214 MET A C 1
ATOM 1690 O O . MET A 1 214 ? -1.735 10.398 -17.094 1 27.42 214 MET A O 1
ATOM 1694 N N . SER A 1 215 ? -3.477 11.359 -17.109 1 25.56 215 SER A N 1
ATOM 1695 C CA . SER A 1 215 ? -3.275 11.93 -18.438 1 25.56 215 SER A CA 1
ATOM 1696 C C . SER A 1 215 ? -2.365 13.148 -18.391 1 25.56 215 SER A C 1
ATOM 1698 O O . SER A 1 215 ? -2.471 13.969 -17.484 1 25.56 215 SER A O 1
ATOM 1700 N N . SER A 1 216 ? -1.12 13.125 -18.938 1 23.64 216 SER A N 1
ATOM 1701 C CA . SER A 1 216 ? -0.447 14.328 -19.422 1 23.64 216 SER A CA 1
ATOM 1702 C C . SER A 1 216 ? -1.451 15.422 -19.766 1 23.64 216 SER A C 1
ATOM 1704 O O . SER A 1 216 ? -2.441 15.156 -20.453 1 23.64 216 SER A O 1
ATOM 1706 N N . PRO A 1 217 ? -1.498 16.578 -19.094 1 22.89 217 PRO A N 1
ATOM 1707 C CA . PRO A 1 217 ? -2.109 17.641 -19.906 1 22.89 217 PRO A CA 1
ATOM 1708 C C . PRO A 1 217 ? -1.575 17.688 -21.328 1 22.89 217 PRO A C 1
ATOM 1710 O O . PRO A 1 217 ? -0.366 17.578 -21.547 1 22.89 217 PRO A O 1
ATOM 1713 N N . THR A 1 218 ? -2.229 17.125 -22.312 1 18.17 218 THR A N 1
ATOM 1714 C CA . THR A 1 218 ? -1.987 17.719 -23.625 1 18.17 218 THR A CA 1
ATOM 1715 C C . THR A 1 218 ? -1.897 19.234 -23.531 1 18.17 218 THR A C 1
ATOM 1717 O O . THR A 1 218 ? -2.855 19.891 -23.125 1 18.17 218 THR A O 1
ATOM 1720 N N . ILE A 1 219 ? -0.628 19.766 -23.359 1 16.12 219 ILE A N 1
ATOM 1721 C CA . ILE A 1 219 ? -0.484 20.969 -24.172 1 16.12 219 ILE A CA 1
ATOM 1722 C C . ILE A 1 219 ? -0.595 20.625 -25.656 1 16.12 219 ILE A C 1
ATOM 1724 O O . ILE A 1 219 ? 0.071 19.703 -26.125 1 16.12 219 ILE A O 1
ATOM 1728 N N . MET B 1 1 ? 10.5 2.529 -4.117 1 75.38 1 MET B N 1
ATOM 1729 C CA . MET B 1 1 ? 10.977 2.014 -2.838 1 75.38 1 MET B CA 1
ATOM 1730 C C . MET B 1 1 ? 11.789 3.066 -2.098 1 75.38 1 MET B C 1
ATOM 1732 O O . MET B 1 1 ? 12.602 3.77 -2.705 1 75.38 1 MET B O 1
ATOM 1736 N N . ILE B 1 2 ? 11.508 3.156 -0.871 1 73.44 2 ILE B N 1
ATOM 1737 C CA . ILE B 1 2 ? 12.352 3.988 -0.017 1 73.44 2 ILE B CA 1
ATOM 1738 C C . ILE B 1 2 ? 13.07 3.113 1.003 1 73.44 2 ILE B C 1
ATOM 1740 O O . ILE B 1 2 ? 12.438 2.355 1.743 1 73.44 2 ILE B O 1
ATOM 1744 N N . ALA B 1 3 ? 14.391 3.188 0.898 1 71.75 3 ALA B N 1
ATOM 1745 C CA . ALA B 1 3 ? 15.219 2.361 1.771 1 71.75 3 ALA B CA 1
ATOM 1746 C C . ALA B 1 3 ? 16.109 3.227 2.664 1 71.75 3 ALA B C 1
ATOM 1748 O O . ALA B 1 3 ? 16.375 4.387 2.348 1 71.75 3 ALA B O 1
ATOM 1749 N N . HIS B 1 4 ? 16.391 2.592 3.76 1 68.44 4 HIS B N 1
ATOM 1750 C CA . HIS B 1 4 ? 17.328 3.262 4.652 1 68.44 4 HIS B CA 1
ATOM 1751 C C . HIS B 1 4 ? 18.766 2.865 4.332 1 68.44 4 HIS B C 1
ATOM 1753 O O . HIS B 1 4 ? 19.062 1.681 4.16 1 68.44 4 HIS B O 1
ATOM 1759 N N . CYS B 1 5 ? 19.516 3.961 4.152 1 64.25 5 CYS B N 1
ATOM 1760 C CA . CYS B 1 5 ? 20.953 3.762 3.947 1 64.25 5 CYS B CA 1
ATOM 1761 C C . CYS B 1 5 ? 21.75 4.355 5.098 1 64.25 5 CYS B C 1
ATOM 1763 O O . CYS B 1 5 ? 21.188 4.941 6.023 1 64.25 5 CYS B O 1
ATOM 1765 N N . LYS B 1 6 ? 23.031 4.09 5.105 1 62.75 6 LYS B N 1
ATOM 1766 C CA . LYS B 1 6 ? 23.922 4.574 6.156 1 62.75 6 LYS B CA 1
ATOM 1767 C C . LYS B 1 6 ? 23.781 6.082 6.34 1 62.75 6 LYS B C 1
ATOM 1769 O O . LYS B 1 6 ? 23.844 6.586 7.461 1 62.75 6 LYS B O 1
ATOM 1774 N N . THR B 1 7 ? 23.562 6.73 5.305 1 62.53 7 THR B N 1
ATOM 1775 C CA . THR B 1 7 ? 23.578 8.188 5.348 1 62.53 7 THR B CA 1
ATOM 1776 C C . THR B 1 7 ? 22.156 8.734 5.418 1 62.53 7 THR B C 1
ATOM 1778 O O . THR B 1 7 ? 21.953 9.945 5.582 1 62.53 7 THR B O 1
ATOM 1781 N N . GLY B 1 8 ? 21.172 7.801 5.289 1 69.19 8 GLY B N 1
ATOM 1782 C CA . GLY B 1 8 ? 19.797 8.266 5.301 1 69.19 8 GLY B CA 1
ATOM 1783 C C . GLY B 1 8 ? 18.891 7.469 4.375 1 69.19 8 GLY B C 1
ATOM 1784 O O . GLY B 1 8 ? 19.266 6.395 3.902 1 69.19 8 GLY B O 1
ATOM 1785 N N . PRO B 1 9 ? 17.719 8.109 4.172 1 77.31 9 PRO B N 1
ATOM 1786 C CA . PRO B 1 9 ? 16.812 7.41 3.262 1 77.31 9 PRO B CA 1
ATOM 1787 C C . PRO B 1 9 ? 17.219 7.559 1.797 1 77.31 9 PRO B C 1
ATOM 1789 O O . PRO B 1 9 ? 17.766 8.586 1.404 1 77.31 9 PRO B O 1
ATOM 1792 N N . ALA B 1 10 ? 17.062 6.547 1.113 1 80.88 10 ALA B N 1
ATOM 1793 C CA . ALA B 1 10 ? 17.234 6.531 -0.336 1 80.88 10 ALA B CA 1
ATOM 1794 C C . ALA B 1 10 ? 15.984 6.043 -1.043 1 80.88 10 ALA B C 1
ATOM 1796 O O . ALA B 1 10 ? 15.25 5.203 -0.509 1 80.88 10 ALA B O 1
ATOM 1797 N N . ALA B 1 11 ? 15.75 6.715 -2.123 1 83.31 11 ALA B N 1
ATOM 1798 C CA . ALA B 1 11 ? 14.602 6.301 -2.934 1 83.31 11 ALA B CA 1
ATOM 1799 C C . ALA B 1 11 ? 15.062 5.637 -4.227 1 83.31 11 ALA B C 1
ATOM 1801 O O . ALA B 1 11 ? 16.016 6.09 -4.863 1 83.31 11 ALA B O 1
ATOM 1802 N N . PHE B 1 12 ? 14.477 4.543 -4.543 1 82.56 12 PHE B N 1
ATOM 1803 C CA . PHE B 1 12 ? 14.672 3.838 -5.805 1 82.56 12 PHE B CA 1
ATOM 1804 C C . PHE B 1 12 ? 13.383 3.82 -6.621 1 82.56 12 PHE B C 1
ATOM 1806 O O . PHE B 1 12 ? 12.344 3.346 -6.148 1 82.56 12 PHE B O 1
ATOM 1813 N N . VAL B 1 13 ? 13.523 4.398 -7.809 1 81.88 13 VAL B N 1
ATOM 1814 C CA . VAL B 1 13 ? 12.328 4.535 -8.633 1 81.88 13 VAL B CA 1
ATOM 1815 C C . VAL B 1 13 ? 12.539 3.814 -9.969 1 81.88 13 VAL B C 1
ATOM 1817 O O . VAL B 1 13 ? 13.562 3.99 -10.625 1 81.88 13 VAL B O 1
ATOM 1820 N N . PHE B 1 14 ? 11.578 2.977 -10.234 1 82.31 14 PHE B N 1
ATOM 1821 C CA . PHE B 1 14 ? 11.602 2.297 -11.531 1 82.31 14 PHE B CA 1
ATOM 1822 C C . PHE B 1 14 ? 10.648 2.969 -12.508 1 82.31 14 PHE B C 1
ATOM 1824 O O . PHE B 1 14 ? 9.5 3.268 -12.156 1 82.31 14 PHE B O 1
ATOM 1831 N N . SER B 1 15 ? 11.156 3.219 -13.688 1 73.62 15 SER B N 1
ATOM 1832 C CA . SER B 1 15 ? 10.305 3.721 -14.758 1 73.62 15 SER B CA 1
ATOM 1833 C C . SER B 1 15 ? 9.961 2.621 -15.758 1 73.62 15 SER B C 1
ATOM 1835 O O . SER B 1 15 ? 10.852 2.074 -16.406 1 73.62 15 SER B O 1
ATOM 1837 N N . SER B 1 16 ? 8.688 2.385 -15.875 1 73.06 16 SER B N 1
ATOM 1838 C CA . SER B 1 16 ? 8.266 1.359 -16.828 1 73.06 16 SER B CA 1
ATOM 1839 C C . SER B 1 16 ? 8.508 1.809 -18.266 1 73.06 16 SER B C 1
ATOM 1841 O O . SER B 1 16 ? 8.633 0.979 -19.172 1 73.06 16 SER B O 1
ATOM 1843 N N . SER B 1 17 ? 8.555 3.148 -18.484 1 74 17 SER B N 1
ATOM 1844 C CA . SER B 1 17 ? 8.789 3.699 -19.812 1 74 17 SER B CA 1
ATOM 1845 C C . SER B 1 17 ? 10.234 3.508 -20.25 1 74 17 SER B C 1
ATOM 1847 O O . SER B 1 17 ? 10.5 3.082 -21.375 1 74 17 SER B O 1
ATOM 1849 N N . THR B 1 18 ? 11.125 3.793 -19.422 1 77.81 18 THR B N 1
ATOM 1850 C CA . THR B 1 18 ? 12.539 3.689 -19.766 1 77.81 18 THR B CA 1
ATOM 1851 C C . THR B 1 18 ? 13.102 2.326 -19.375 1 77.81 18 THR B C 1
ATOM 1853 O O . THR B 1 18 ? 14.18 1.94 -19.812 1 77.81 18 THR B O 1
ATOM 1856 N N . ARG B 1 19 ? 12.352 1.627 -18.531 1 79.12 19 ARG B N 1
ATOM 1857 C CA . ARG B 1 19 ? 12.734 0.315 -18.016 1 79.12 19 ARG B CA 1
ATOM 1858 C C . ARG B 1 19 ? 14.023 0.395 -17.219 1 79.12 19 ARG B C 1
ATOM 1860 O O . ARG B 1 19 ? 14.891 -0.477 -17.328 1 79.12 19 ARG B O 1
ATOM 1867 N N . GLN B 1 20 ? 14.172 1.496 -16.516 1 82.75 20 GLN B N 1
ATOM 1868 C CA . GLN B 1 20 ? 15.398 1.708 -15.766 1 82.75 20 GLN B CA 1
ATOM 1869 C C . GLN B 1 20 ? 15.102 2.146 -14.336 1 82.75 20 GLN B C 1
ATOM 1871 O O . GLN B 1 20 ? 14.102 2.812 -14.086 1 82.75 20 GLN B O 1
ATOM 1876 N N . TRP B 1 21 ? 16.016 1.681 -13.484 1 82.75 21 TRP B N 1
ATOM 1877 C CA . TRP B 1 21 ? 16 2.15 -12.102 1 82.75 21 TRP B CA 1
ATOM 1878 C C . TRP B 1 21 ? 16.828 3.432 -11.961 1 82.75 21 TRP B C 1
ATOM 1880 O O . TRP B 1 21 ? 17.875 3.572 -12.578 1 82.75 21 TRP B O 1
ATOM 1890 N N . ARG B 1 22 ? 16.266 4.324 -11.164 1 84.19 22 ARG B N 1
ATOM 1891 C CA . ARG B 1 22 ? 16.984 5.512 -10.719 1 84.19 22 ARG B CA 1
ATOM 1892 C C . ARG B 1 22 ? 17 5.605 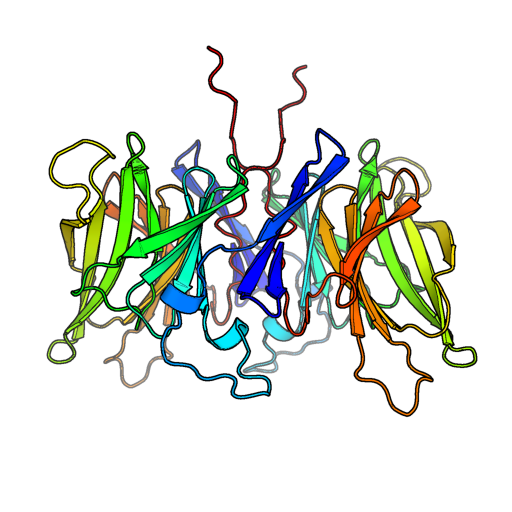-9.203 1 84.19 22 ARG B C 1
ATOM 1894 O O . ARG B 1 22 ? 16.047 5.176 -8.539 1 84.19 22 ARG B O 1
ATOM 1901 N N . ALA B 1 23 ? 18.109 6.137 -8.711 1 83.62 23 ALA B N 1
ATOM 1902 C CA . ALA B 1 23 ? 18.203 6.254 -7.258 1 83.62 23 ALA B CA 1
ATOM 1903 C C . ALA B 1 23 ? 18.516 7.688 -6.844 1 83.62 23 ALA B C 1
ATOM 1905 O O . ALA B 1 23 ? 19.141 8.438 -7.598 1 83.62 23 ALA B O 1
ATOM 1906 N N . ALA B 1 24 ? 17.969 8.062 -5.727 1 83.19 24 ALA B N 1
ATOM 1907 C CA . ALA B 1 24 ? 18.266 9.344 -5.09 1 83.19 24 ALA B CA 1
ATOM 1908 C C . ALA B 1 24 ? 18.453 9.18 -3.584 1 83.19 24 ALA B C 1
ATOM 1910 O O . ALA B 1 24 ? 17.719 8.422 -2.941 1 83.19 24 ALA B O 1
ATOM 1911 N N . ALA B 1 25 ? 19.484 9.781 -3.145 1 79.44 25 ALA B N 1
ATOM 1912 C CA . ALA B 1 25 ? 19.719 9.734 -1.704 1 79.44 25 ALA B CA 1
ATOM 1913 C C . ALA B 1 25 ? 19.438 11.094 -1.062 1 79.44 25 ALA B C 1
ATOM 1915 O O . ALA B 1 25 ? 19.609 12.133 -1.703 1 79.44 25 ALA B O 1
ATOM 1916 N N . SER B 1 26 ? 18.875 11.102 0.123 1 74.81 26 SER B N 1
ATOM 1917 C CA . SER B 1 26 ? 18.609 12.336 0.854 1 74.81 26 SER B CA 1
ATOM 1918 C C . SER B 1 26 ? 19.906 13 1.304 1 74.81 26 SER B C 1
ATOM 1920 O O . SER B 1 26 ? 20.828 12.32 1.789 1 74.81 26 SER B O 1
ATOM 1922 N N . LYS B 1 27 ? 19.938 14.414 0.782 1 66.5 27 LYS B N 1
ATOM 1923 C CA . LYS B 1 27 ? 21.031 15.242 1.271 1 66.5 27 LYS B CA 1
ATOM 1924 C C . LYS B 1 27 ? 20.641 15.969 2.557 1 66.5 27 LYS B C 1
ATOM 1926 O O . LYS B 1 27 ? 19.547 16.516 2.658 1 66.5 27 LYS B O 1
ATOM 1931 N N . GLY B 1 28 ? 20.953 15.43 3.707 1 59.53 28 GLY B N 1
ATOM 1932 C CA . GLY B 1 28 ? 20.672 16.203 4.91 1 59.53 28 GLY B CA 1
ATOM 1933 C C . GLY B 1 28 ? 19.781 15.445 5.891 1 59.53 28 GLY B C 1
ATOM 1934 O O . GLY B 1 28 ? 18.984 16.062 6.598 1 59.53 28 GLY B O 1
ATOM 1935 N N . TRP B 1 29 ? 19.703 14.312 5.848 1 62.22 29 TRP B N 1
ATOM 1936 C CA . TRP B 1 29 ? 18.953 13.453 6.758 1 62.22 29 TRP B CA 1
ATOM 1937 C C . TRP B 1 29 ? 19.203 13.844 8.211 1 62.22 29 TRP B C 1
ATOM 1939 O O . TRP B 1 29 ? 18.297 13.805 9.039 1 62.22 29 TRP B O 1
ATOM 1949 N N . ASP B 1 30 ? 20.312 14.328 8.281 1 61.59 30 ASP B N 1
ATOM 1950 C CA . ASP B 1 30 ? 20.688 14.758 9.625 1 61.59 30 ASP B CA 1
ATOM 1951 C C . ASP B 1 30 ? 19.797 15.898 10.109 1 61.59 30 ASP B C 1
ATOM 1953 O O . ASP B 1 30 ? 19.562 16.047 11.312 1 61.59 30 ASP B O 1
ATOM 1957 N N . ASP B 1 31 ? 19.375 16.656 9.18 1 58.12 31 ASP B N 1
ATOM 1958 C CA . ASP B 1 31 ? 18.5 17.75 9.578 1 58.12 31 ASP B CA 1
ATOM 1959 C C . ASP B 1 31 ? 17.141 17.234 10.062 1 58.12 31 ASP B C 1
ATOM 1961 O O . ASP B 1 31 ? 16.469 17.891 10.852 1 58.12 31 ASP B O 1
ATOM 1965 N N . LEU B 1 32 ? 16.75 16.141 9.531 1 60.53 32 LEU B N 1
ATOM 1966 C CA . LEU B 1 32 ? 15.492 15.539 9.953 1 60.53 32 LEU B CA 1
ATOM 1967 C C . LEU B 1 32 ? 15.656 14.805 11.281 1 60.53 32 LEU B C 1
ATOM 1969 O O . LEU B 1 32 ? 14.727 14.758 12.094 1 60.53 32 LEU B O 1
ATOM 1973 N N . PHE B 1 33 ? 16.906 14.336 11.453 1 60.19 33 PHE B N 1
ATOM 1974 C CA . PHE B 1 33 ? 17.172 13.594 12.68 1 60.19 33 PHE B CA 1
ATOM 1975 C C . PHE B 1 33 ? 18.484 14.055 13.312 1 60.19 33 PHE B C 1
ATOM 1977 O O . PHE B 1 33 ? 19.469 13.336 13.289 1 60.19 33 PHE B O 1
ATOM 1984 N N . PRO B 1 34 ? 18.609 15.453 13.719 1 50.53 34 PRO B N 1
ATOM 1985 C CA . PRO B 1 34 ? 19.875 16.016 14.211 1 50.53 34 PRO B CA 1
ATOM 1986 C C . PRO B 1 34 ? 20.547 15.125 15.258 1 50.53 34 PRO B C 1
ATOM 1988 O O . PRO B 1 34 ? 21.766 15.07 15.328 1 50.53 34 PRO B O 1
ATOM 1991 N N . ASN B 1 35 ? 20.062 15.078 16.516 1 48.41 35 ASN B N 1
ATOM 1992 C CA . ASN B 1 35 ? 20.75 14.578 17.703 1 48.41 35 ASN B CA 1
ATOM 1993 C C . ASN B 1 35 ? 20.938 13.07 17.641 1 48.41 35 ASN B C 1
ATOM 1995 O O . ASN B 1 35 ? 21.234 12.43 18.656 1 48.41 35 ASN B O 1
ATOM 1999 N N . GLN B 1 36 ? 20.531 12.516 16.797 1 46.31 36 GLN B N 1
ATOM 2000 C CA . GLN B 1 36 ? 20.719 11.094 17.062 1 46.31 36 GLN B CA 1
ATOM 2001 C C . GLN B 1 36 ? 22.125 10.641 16.688 1 46.31 36 GLN B C 1
ATOM 2003 O O . GLN B 1 36 ? 22.547 10.773 15.547 1 46.31 36 GLN B O 1
ATOM 2008 N N . GLY B 1 37 ? 23.094 10.859 17.531 1 38.19 37 GLY B N 1
ATOM 2009 C CA . GLY B 1 37 ? 24.391 10.203 17.562 1 38.19 37 GLY B CA 1
ATOM 2010 C C . GLY B 1 37 ? 24.422 8.922 16.75 1 38.19 37 GLY B C 1
ATOM 2011 O O . GLY B 1 37 ? 23.375 8.406 16.344 1 38.19 37 GLY B O 1
ATOM 2012 N N . GLU B 1 38 ? 25.844 8.57 16.344 1 39.31 38 GLU B N 1
ATOM 2013 C CA . GLU B 1 38 ? 26.25 7.312 15.727 1 39.31 38 GLU B CA 1
ATOM 2014 C C . GLU B 1 38 ? 25.438 6.141 16.266 1 39.31 38 GLU B C 1
ATOM 2016 O O . GLU B 1 38 ? 25.812 4.98 16.078 1 39.31 38 GLU B O 1
ATOM 2021 N N . SER B 1 39 ? 24.844 6.395 17.359 1 35.5 39 SER B N 1
ATOM 2022 C CA . SER B 1 39 ? 24.484 5.113 17.953 1 35.5 39 SER B CA 1
ATOM 2023 C C . SER B 1 39 ? 24.078 4.102 16.875 1 35.5 39 SER B C 1
ATOM 2025 O O . SER B 1 39 ? 23.375 4.445 15.93 1 35.5 39 SER B O 1
ATOM 2027 N N . THR B 1 40 ? 24.859 3.045 16.906 1 36.31 40 THR B N 1
ATOM 2028 C CA . THR B 1 40 ? 25.016 1.814 16.141 1 36.31 40 THR B CA 1
ATOM 2029 C C . THR B 1 40 ? 23.719 1.444 15.438 1 36.31 40 THR B C 1
ATOM 2031 O O . THR B 1 40 ? 23.719 1.048 14.273 1 36.31 40 THR B O 1
ATOM 2034 N N . MET B 1 41 ? 23.094 0.556 16.438 1 33.97 41 MET B N 1
ATOM 2035 C CA . MET B 1 41 ? 22.234 -0.521 15.977 1 33.97 41 MET B CA 1
ATOM 2036 C C . MET B 1 41 ? 21.172 0.006 15.016 1 33.97 41 MET B C 1
ATOM 2038 O O . MET B 1 41 ? 21.016 1.219 14.867 1 33.97 41 MET B O 1
ATOM 2042 N N . ILE B 1 42 ? 20 -0.629 15.055 1 37.62 42 ILE B N 1
ATOM 2043 C CA . ILE B 1 42 ? 18.656 -0.907 14.555 1 37.62 42 ILE B CA 1
ATOM 2044 C C . ILE B 1 42 ? 17.797 0.358 14.641 1 37.62 42 ILE B C 1
ATOM 2046 O O . ILE B 1 42 ? 16.578 0.299 14.508 1 37.62 42 ILE B O 1
ATOM 2050 N N . SER B 1 43 ? 18.062 1.35 15.312 1 42.03 43 SER B N 1
ATOM 2051 C CA . SER B 1 43 ? 16.844 2.111 15.547 1 42.03 43 SER B CA 1
ATOM 2052 C C . SER B 1 43 ? 16.172 2.498 14.234 1 42.03 43 SER B C 1
ATOM 2054 O O . SER B 1 43 ? 16.719 3.283 13.453 1 42.03 43 SER B O 1
ATOM 2056 N N . SER B 1 44 ? 15.531 1.659 13.594 1 44.56 44 SER B N 1
ATOM 2057 C CA . SER B 1 44 ? 14.883 1.303 12.344 1 44.56 44 SER B CA 1
ATOM 2058 C C . SER B 1 44 ? 14.141 2.496 11.742 1 44.56 44 SER B C 1
ATOM 2060 O O . SER B 1 44 ? 13.375 3.168 12.438 1 44.56 44 SER B O 1
ATOM 2062 N N . MET B 1 45 ? 14.898 3.301 10.891 1 50.47 45 MET B N 1
ATOM 2063 C CA . MET B 1 45 ? 14.195 4.258 10.047 1 50.47 45 MET B CA 1
ATOM 2064 C C . MET B 1 45 ? 12.695 3.988 10.047 1 50.47 45 MET B C 1
ATOM 2066 O O . MET B 1 45 ? 11.891 4.922 10 1 50.47 45 MET B O 1
ATOM 2070 N N . HIS B 1 46 ? 12.406 2.541 9.977 1 52.22 46 HIS B N 1
ATOM 2071 C CA . HIS B 1 46 ? 10.984 2.215 9.93 1 52.22 46 HIS B CA 1
ATOM 2072 C C . HIS B 1 46 ? 10.242 2.814 11.125 1 52.22 46 HIS B C 1
ATOM 2074 O O . HIS B 1 46 ? 9.062 3.158 11.023 1 52.22 46 HIS B O 1
ATOM 2080 N N . ARG B 1 47 ? 11.227 3.166 12.195 1 54.38 47 ARG B N 1
ATOM 2081 C CA . ARG B 1 47 ? 10.5 3.627 13.367 1 54.38 47 ARG B CA 1
ATOM 2082 C C . ARG B 1 47 ? 10.398 5.148 13.398 1 54.38 47 ARG B C 1
ATOM 2084 O O . ARG B 1 47 ? 9.594 5.711 14.141 1 54.38 47 ARG B O 1
ATOM 2091 N N . LYS B 1 48 ? 11.164 5.559 12.312 1 67.44 48 LYS B N 1
ATOM 2092 C CA . LYS B 1 48 ? 11.188 7.012 12.43 1 67.44 48 LYS B CA 1
ATOM 2093 C C . LYS B 1 48 ? 10.203 7.66 11.461 1 67.44 48 LYS B C 1
ATOM 2095 O O . LYS B 1 48 ? 9.727 8.773 11.703 1 67.44 48 LYS B O 1
ATOM 2100 N N . LEU B 1 49 ? 9.945 6.887 10.359 1 72.56 49 LEU B N 1
ATOM 2101 C CA . LEU B 1 49 ? 8.961 7.363 9.398 1 72.56 49 LEU B CA 1
ATOM 2102 C C . LEU B 1 49 ? 7.68 6.531 9.461 1 72.56 49 LEU B C 1
ATOM 2104 O O . LEU B 1 49 ? 7.711 5.32 9.25 1 72.56 49 LEU B O 1
ATOM 2108 N N . VAL B 1 50 ? 6.617 6.996 9.891 1 68.19 50 VAL B N 1
ATOM 2109 C CA . VAL B 1 50 ? 5.414 6.234 10.211 1 68.19 50 VAL B CA 1
ATOM 2110 C C . VAL B 1 50 ? 4.398 6.371 9.078 1 68.19 50 VAL B C 1
ATOM 2112 O O . VAL B 1 50 ? 3.715 5.406 8.727 1 68.19 50 VAL B O 1
ATOM 2115 N N . GLY B 1 51 ? 4.156 7.574 8.539 1 73.12 51 GLY B N 1
ATOM 2116 C CA . GLY B 1 51 ? 3.145 7.816 7.523 1 73.12 51 GLY B CA 1
ATOM 2117 C C . GLY B 1 51 ? 3.727 8.18 6.168 1 73.12 51 GLY B C 1
ATOM 2118 O O . GLY B 1 51 ? 4.828 8.727 6.086 1 73.12 51 GLY B O 1
ATOM 2119 N N . CYS B 1 52 ? 2.957 7.613 5.172 1 81.56 52 CYS B N 1
ATOM 2120 C CA . CYS B 1 52 ? 3.35 7.973 3.814 1 81.56 52 CYS B CA 1
ATOM 2121 C C . CYS B 1 52 ? 2.148 8.453 3.01 1 81.56 52 CYS B C 1
ATOM 2123 O O . CYS B 1 52 ? 1.111 7.789 2.975 1 81.56 52 CYS B O 1
ATOM 2125 N N . HIS B 1 53 ? 2.344 9.578 2.426 1 84.19 53 HIS B N 1
ATOM 2126 C CA . HIS B 1 53 ? 1.309 10.203 1.616 1 84.19 53 HIS B CA 1
ATOM 2127 C C . HIS B 1 53 ? 1.831 10.555 0.227 1 84.19 53 HIS B C 1
ATOM 2129 O O . HIS B 1 53 ? 3.045 10.633 0.018 1 84.19 53 HIS B O 1
ATOM 2135 N N . TYR B 1 54 ? 0.89 10.711 -0.637 1 84.31 54 TYR B N 1
ATOM 2136 C CA . TYR B 1 54 ? 1.258 11.055 -2.006 1 84.31 54 TYR B CA 1
ATOM 2137 C C . TYR B 1 54 ? 0.372 12.172 -2.545 1 84.31 54 TYR B C 1
ATOM 2139 O O . TYR B 1 54 ? -0.855 12.102 -2.441 1 84.31 54 TYR B O 1
ATOM 2147 N N . ALA B 1 55 ? 0.987 13.141 -3.07 1 86.25 55 ALA B N 1
ATOM 2148 C CA . ALA B 1 55 ? 0.293 14.266 -3.699 1 86.25 55 ALA B CA 1
ATOM 2149 C C . ALA B 1 55 ? 1.183 14.953 -4.73 1 86.25 55 ALA B C 1
ATOM 2151 O O . ALA B 1 55 ? 2.375 15.156 -4.492 1 86.25 55 ALA B O 1
ATOM 2152 N N . TYR B 1 56 ? 0.611 15.203 -5.844 1 86.88 56 TYR B N 1
ATOM 2153 C CA . TYR B 1 56 ? 1.249 15.969 -6.91 1 86.88 56 TYR B CA 1
ATOM 2154 C C . TYR B 1 56 ? 2.625 15.398 -7.238 1 86.88 56 TYR B C 1
ATOM 2156 O O . TYR B 1 56 ? 3.596 16.141 -7.375 1 86.88 56 TYR B O 1
ATOM 2164 N N . GLY B 1 57 ? 2.738 14.125 -7.309 1 82.25 57 GLY B N 1
ATOM 2165 C CA . GLY B 1 57 ? 3.967 13.492 -7.754 1 82.25 57 GLY B CA 1
ATOM 2166 C C . GLY B 1 57 ? 5.012 13.375 -6.66 1 82.25 57 GLY B C 1
ATOM 2167 O O . GLY B 1 57 ? 6.141 12.945 -6.91 1 82.25 57 GLY B O 1
ATOM 2168 N N . CYS B 1 58 ? 4.652 13.719 -5.473 1 86.62 58 CYS B N 1
ATOM 2169 C CA . CYS B 1 58 ? 5.594 13.664 -4.359 1 86.62 58 CYS B CA 1
ATOM 2170 C C . CYS B 1 58 ? 5.102 12.711 -3.277 1 86.62 58 CYS B C 1
ATOM 2172 O O . CYS B 1 58 ? 3.904 12.648 -2.992 1 86.62 58 CYS B O 1
ATOM 2174 N N . PHE B 1 59 ? 6.109 12.016 -2.691 1 86.25 59 PHE B N 1
ATOM 2175 C CA . PHE B 1 59 ? 5.848 11.258 -1.473 1 86.25 59 PHE B CA 1
ATOM 2176 C C . PHE B 1 59 ? 6.145 12.102 -0.239 1 86.25 59 PHE B C 1
ATOM 2178 O O . PHE B 1 59 ? 7.16 12.797 -0.186 1 86.25 59 PHE B O 1
ATOM 2185 N N . TYR B 1 60 ? 5.262 12.055 0.689 1 86.94 60 TYR B N 1
ATOM 2186 C CA . TYR B 1 60 ? 5.426 12.742 1.966 1 86.94 60 TYR B CA 1
ATOM 2187 C C . TYR B 1 60 ? 5.477 11.75 3.117 1 86.94 60 TYR B C 1
ATOM 2189 O O . TYR B 1 60 ? 4.465 11.141 3.467 1 86.94 60 TYR B O 1
ATOM 2197 N N . LEU B 1 61 ? 6.648 11.625 3.65 1 84.62 61 LEU B N 1
ATOM 2198 C CA . LEU B 1 61 ? 6.84 10.711 4.766 1 84.62 61 LEU B CA 1
ATOM 2199 C C . LEU B 1 61 ? 6.848 11.453 6.094 1 84.62 61 LEU B C 1
ATOM 2201 O O . LEU B 1 61 ? 7.609 12.406 6.27 1 84.62 61 LEU B O 1
ATOM 2205 N N . GLU B 1 62 ? 6.055 10.945 6.965 1 84.31 62 GLU B N 1
ATOM 2206 C CA . GLU B 1 62 ? 5.898 11.625 8.25 1 84.31 62 GLU B CA 1
ATOM 2207 C C . GLU B 1 62 ? 6.992 11.203 9.227 1 84.31 62 GLU B C 1
ATOM 2209 O O . GLU B 1 62 ? 7.23 10.016 9.43 1 84.31 62 GLU B O 1
ATOM 2214 N N . SER B 1 63 ? 7.578 12.188 9.805 1 79.12 63 SER B N 1
ATOM 2215 C CA . SER B 1 63 ? 8.5 11.891 10.891 1 79.12 63 SER B CA 1
ATOM 2216 C C . SER B 1 63 ? 7.758 11.688 12.211 1 79.12 63 SER B C 1
ATOM 2218 O O . SER B 1 63 ? 6.891 12.484 12.57 1 79.12 63 SER B O 1
ATOM 2220 N N . ALA B 1 64 ? 8.07 10.672 12.898 1 71.81 64 ALA B N 1
ATOM 2221 C CA . ALA B 1 64 ? 7.465 10.406 14.195 1 71.81 64 ALA B CA 1
ATOM 2222 C C . ALA B 1 64 ? 8.047 11.32 15.273 1 71.81 64 ALA B C 1
ATOM 2224 O O . ALA B 1 64 ? 7.461 11.477 16.344 1 71.81 64 ALA B O 1
ATOM 2225 N N . MET B 1 65 ? 9.125 11.875 15 1 73.12 65 MET B N 1
ATOM 2226 C CA . MET B 1 65 ? 9.891 12.523 16.062 1 73.12 65 MET B CA 1
ATOM 2227 C C . MET B 1 65 ? 9.758 14.039 15.977 1 73.12 65 MET B C 1
ATOM 2229 O O . MET B 1 65 ? 9.82 14.727 17 1 73.12 65 MET B O 1
ATOM 2233 N N . ASN B 1 66 ? 9.734 14.43 14.789 1 77.31 66 ASN B N 1
ATOM 2234 C CA . ASN B 1 66 ? 9.711 15.875 14.594 1 77.31 66 ASN B CA 1
ATOM 2235 C C . ASN B 1 66 ? 8.539 16.312 13.719 1 77.31 66 ASN B C 1
ATOM 2237 O O . ASN B 1 66 ? 7.902 15.477 13.07 1 77.31 66 ASN B O 1
ATOM 2241 N N . LYS B 1 67 ? 8.023 17.484 13.914 1 83.69 67 LYS B N 1
ATOM 2242 C CA . LYS B 1 67 ? 6.934 18.047 13.117 1 83.69 67 LYS B CA 1
ATOM 2243 C C . LYS B 1 67 ? 7.414 18.422 11.727 1 83.69 67 LYS B C 1
ATOM 2245 O O . LYS B 1 67 ? 7.305 19.594 11.32 1 83.69 67 LYS B O 1
ATOM 2250 N N . LYS B 1 68 ? 7.938 17.328 11.086 1 86.75 68 LYS B N 1
ATOM 2251 C CA . LYS B 1 68 ? 8.453 17.516 9.727 1 86.75 68 LYS B CA 1
ATOM 2252 C C . LYS B 1 68 ? 8.039 16.344 8.828 1 86.75 68 LYS B C 1
ATOM 2254 O O . LYS B 1 68 ? 7.762 15.25 9.312 1 86.75 68 LYS B O 1
ATOM 2259 N N . LEU B 1 69 ? 8.016 16.688 7.562 1 88.19 69 LEU B N 1
ATOM 2260 C CA . LEU B 1 69 ? 7.82 15.688 6.523 1 88.19 69 LEU B CA 1
ATOM 2261 C C . LEU B 1 69 ? 9.062 15.562 5.648 1 88.19 69 LEU B C 1
ATOM 2263 O O . LEU B 1 69 ? 9.617 16.578 5.199 1 88.19 69 LEU B O 1
ATOM 2267 N N . LEU B 1 70 ? 9.469 14.375 5.496 1 87.19 70 LEU B N 1
ATOM 2268 C CA . LEU B 1 70 ? 10.43 14.117 4.426 1 87.19 70 LEU B CA 1
ATOM 2269 C C . LEU B 1 70 ? 9.719 13.992 3.082 1 87.19 70 LEU B C 1
ATOM 2271 O O . LEU B 1 70 ? 8.836 13.148 2.916 1 87.19 70 LEU B O 1
ATOM 2275 N N . VAL B 1 71 ? 10.102 14.875 2.191 1 89.19 71 VAL B N 1
ATOM 2276 C CA . VAL B 1 71 ? 9.438 14.922 0.895 1 89.19 71 VAL B CA 1
ATOM 2277 C C . VAL B 1 71 ? 10.359 14.344 -0.179 1 89.19 71 VAL B C 1
ATOM 2279 O O . VAL B 1 71 ? 11.523 14.727 -0.274 1 89.19 71 VAL B O 1
ATOM 2282 N N . PHE B 1 72 ? 9.812 13.414 -0.953 1 87.81 72 PHE B N 1
ATOM 2283 C CA . PHE B 1 72 ? 10.516 12.93 -2.133 1 87.81 72 PHE B CA 1
ATOM 2284 C C . PHE B 1 72 ? 9.758 13.289 -3.404 1 87.81 72 PHE B C 1
ATOM 2286 O O . PHE B 1 72 ? 8.656 12.797 -3.637 1 87.81 72 PHE B O 1
ATOM 2293 N N . ASP B 1 73 ? 10.352 14.148 -4.184 1 88.06 73 ASP B N 1
ATOM 2294 C CA . ASP B 1 73 ? 9.812 14.508 -5.492 1 88.06 73 ASP B CA 1
ATOM 2295 C C . ASP B 1 73 ? 10.203 13.484 -6.551 1 88.06 73 ASP B C 1
ATOM 2297 O O . ASP B 1 73 ? 11.367 13.414 -6.953 1 88.06 73 ASP B O 1
ATOM 2301 N N . THR B 1 74 ? 9.266 12.766 -7.012 1 83.31 74 THR B N 1
ATOM 2302 C CA . THR B 1 74 ? 9.562 11.656 -7.902 1 83.31 74 THR B CA 1
ATOM 2303 C C . THR B 1 74 ? 9.984 12.164 -9.281 1 83.31 74 THR B C 1
ATOM 2305 O O . THR B 1 74 ? 10.664 11.453 -10.031 1 83.31 74 THR B O 1
ATOM 2308 N N . ARG B 1 75 ? 9.633 13.344 -9.695 1 82.88 75 ARG B N 1
ATOM 2309 C CA . ARG B 1 75 ? 10.008 13.914 -10.984 1 82.88 75 ARG B CA 1
ATOM 2310 C C . ARG B 1 75 ? 11.43 14.453 -10.953 1 82.88 75 ARG B C 1
ATOM 2312 O O . ARG B 1 75 ? 12.211 14.203 -11.875 1 82.88 75 ARG B O 1
ATOM 2319 N N . ARG B 1 76 ? 11.68 15.055 -9.93 1 87.12 76 ARG B N 1
ATOM 2320 C CA . ARG B 1 76 ? 13 15.664 -9.812 1 87.12 76 ARG B CA 1
ATOM 2321 C C . ARG B 1 76 ? 13.992 14.703 -9.172 1 87.12 76 ARG B C 1
ATOM 2323 O O . ARG B 1 76 ? 15.203 14.922 -9.234 1 87.12 76 ARG B O 1
ATOM 2330 N N . MET B 1 77 ? 13.523 13.703 -8.617 1 87.81 77 MET B N 1
ATOM 2331 C CA . MET B 1 77 ? 14.352 12.734 -7.898 1 87.81 77 MET B CA 1
ATOM 2332 C C . MET B 1 77 ? 15.164 13.422 -6.805 1 87.81 77 MET B C 1
ATOM 2334 O O . MET B 1 77 ? 16.375 13.219 -6.707 1 87.81 77 MET B O 1
ATOM 2338 N N . GLU B 1 78 ? 14.43 14.18 -5.988 1 89.44 78 GLU B N 1
ATOM 2339 C CA . GLU B 1 78 ? 15.086 14.938 -4.93 1 89.44 78 GLU B CA 1
ATOM 2340 C C . GLU B 1 78 ? 14.305 14.859 -3.623 1 89.44 78 GLU B C 1
ATOM 2342 O O . GLU B 1 78 ? 13.07 14.828 -3.637 1 89.44 78 GLU B O 1
ATOM 2347 N N . PHE B 1 79 ? 15.125 14.836 -2.553 1 88 79 PHE B N 1
ATOM 2348 C CA . PHE B 1 79 ? 14.539 14.898 -1.222 1 88 79 PHE B CA 1
ATOM 2349 C C . PHE B 1 79 ? 14.531 16.328 -0.693 1 88 79 PHE B C 1
ATOM 2351 O O . PHE B 1 79 ? 15.43 17.109 -1 1 88 79 PHE B O 1
ATOM 2358 N N . SER B 1 80 ? 13.523 16.672 0.033 1 89.12 80 SER B N 1
ATOM 2359 C CA . SER B 1 80 ? 13.438 17.922 0.775 1 89.12 80 SER B CA 1
ATOM 2360 C C . SER B 1 80 ? 12.68 17.734 2.084 1 89.12 80 SER B C 1
ATOM 2362 O O . SER B 1 80 ? 12.25 16.625 2.408 1 89.12 80 SER B O 1
ATOM 2364 N N . ILE B 1 81 ? 12.711 18.781 2.854 1 87.69 81 ILE B N 1
ATOM 2365 C CA . ILE B 1 81 ? 12.008 18.734 4.129 1 87.69 81 ILE B CA 1
ATOM 2366 C C . ILE B 1 81 ? 10.914 19.797 4.156 1 87.69 81 ILE B C 1
ATOM 2368 O O . ILE B 1 81 ? 11.109 20.906 3.674 1 87.69 81 ILE B O 1
ATOM 2372 N N . LEU B 1 82 ? 9.805 19.422 4.676 1 89.5 82 LEU B N 1
ATOM 2373 C CA . LEU B 1 82 ? 8.68 20.344 4.836 1 89.5 82 LEU B CA 1
ATOM 2374 C C . LEU B 1 82 ? 8.219 20.375 6.285 1 89.5 82 LEU B C 1
ATOM 2376 O O . LEU B 1 82 ? 8.016 19.344 6.906 1 89.5 82 LEU B O 1
ATOM 2380 N N . ASP B 1 83 ? 8 21.531 6.801 1 89.38 83 ASP B N 1
ATOM 2381 C CA . ASP B 1 83 ? 7.527 21.688 8.172 1 89.38 83 ASP B CA 1
ATOM 2382 C C . ASP B 1 83 ? 6.027 21.406 8.273 1 89.38 83 ASP B C 1
ATOM 2384 O O . ASP B 1 83 ? 5.27 21.734 7.359 1 89.38 83 ASP B O 1
ATOM 2388 N N . VAL B 1 84 ? 5.715 20.828 9.352 1 89.62 84 VAL B N 1
ATOM 2389 C CA . VAL B 1 84 ? 4.309 20.625 9.695 1 89.62 84 VAL B CA 1
ATOM 2390 C C . VAL B 1 84 ? 3.859 21.703 10.688 1 89.62 84 VAL B C 1
ATOM 2392 O O . VAL B 1 84 ? 4.625 22.094 11.57 1 89.62 84 VAL B O 1
ATOM 2395 N N . PRO B 1 85 ? 2.596 22.203 10.477 1 88 85 PRO B N 1
ATOM 2396 C CA . PRO B 1 85 ? 2.117 23.188 11.453 1 88 85 PRO B CA 1
ATOM 2397 C C . PRO B 1 85 ? 2.246 22.703 12.898 1 88 85 PRO B C 1
ATOM 2399 O O . PRO B 1 85 ? 1.986 21.531 13.18 1 88 85 PRO B O 1
ATOM 2402 N N . ARG B 1 86 ? 2.514 23.609 13.781 1 83.75 86 ARG B N 1
ATOM 2403 C CA . ARG B 1 86 ? 2.77 23.266 15.18 1 83.75 86 ARG B CA 1
ATOM 2404 C C . ARG B 1 86 ? 1.512 22.734 15.852 1 83.75 86 ARG B C 1
ATOM 2406 O O . ARG B 1 86 ? 1.595 21.891 16.75 1 83.75 86 ARG B O 1
ATOM 2413 N N . GLU B 1 87 ? 0.416 23.188 15.359 1 85.38 87 GLU B N 1
ATOM 2414 C CA . GLU B 1 87 ? -0.86 22.844 15.984 1 85.38 87 GLU B CA 1
ATOM 2415 C C . GLU B 1 87 ? -1.308 21.438 15.594 1 85.38 87 GLU B C 1
ATOM 2417 O O . GLU B 1 87 ? -2.234 20.891 16.203 1 85.38 87 GLU B O 1
ATOM 2422 N N . THR B 1 88 ? -0.624 20.891 14.672 1 85.38 88 THR B N 1
ATOM 2423 C CA . THR B 1 88 ? -1.062 19.609 14.133 1 85.38 88 THR B CA 1
ATOM 2424 C C . THR B 1 88 ? -0.736 18.469 15.102 1 85.38 88 THR B C 1
ATOM 2426 O O . THR B 1 88 ? 0.279 18.516 15.797 1 85.38 88 THR B O 1
ATOM 2429 N N . SER B 1 89 ? -1.648 17.562 15.148 1 79.81 89 SER B N 1
ATOM 2430 C CA . SER B 1 89 ? -1.451 16.328 15.906 1 79.81 89 SER B CA 1
ATOM 2431 C C . SER B 1 89 ? -1.509 15.109 15.008 1 79.81 89 SER B C 1
ATOM 2433 O O . SER B 1 89 ? -2.342 15.039 14.102 1 79.81 89 SER B O 1
ATOM 2435 N N . ASN B 1 90 ? -0.587 14.172 15.195 1 74.75 90 ASN B N 1
ATOM 2436 C CA . ASN B 1 90 ? -0.635 12.945 14.414 1 74.75 90 ASN B CA 1
ATOM 2437 C C . ASN B 1 90 ? -1.213 11.789 15.227 1 74.75 90 ASN B C 1
ATOM 2439 O O . ASN B 1 90 ? -1.172 10.633 14.789 1 74.75 90 ASN B O 1
ATOM 2443 N N . MET B 1 91 ? -1.787 12.133 16.312 1 77.69 91 MET B N 1
ATOM 2444 C CA . MET B 1 91 ? -2.305 11.109 17.219 1 77.69 91 MET B CA 1
ATOM 2445 C C . MET B 1 91 ? -3.363 10.258 16.531 1 77.69 91 MET B C 1
ATOM 2447 O O . MET B 1 91 ? -3.402 9.039 16.703 1 77.69 91 MET B O 1
ATOM 2451 N N . PHE B 1 92 ? -4.164 10.898 15.758 1 82.81 92 PHE B N 1
ATOM 2452 C CA . PHE B 1 92 ? -5.262 10.188 15.109 1 82.81 92 PHE B CA 1
ATOM 2453 C C . PHE B 1 92 ? -5.055 10.133 13.602 1 82.81 92 PHE B C 1
ATOM 2455 O O . PHE B 1 92 ? -6 9.891 12.852 1 82.81 92 PHE B O 1
ATOM 2462 N N . GLY B 1 93 ? -3.838 10.445 13.289 1 87 93 GLY B N 1
ATOM 2463 C CA . GLY B 1 93 ? -3.488 10.352 11.883 1 87 93 GLY B CA 1
ATOM 2464 C C . GLY B 1 93 ? -3.326 11.703 11.219 1 87 93 GLY B C 1
ATOM 2465 O O . GLY B 1 93 ? -3.859 12.711 11.695 1 87 93 GLY B O 1
ATOM 2466 N N . LEU B 1 94 ? -2.574 11.711 10.195 1 91.12 94 LEU B N 1
ATOM 2467 C CA . LEU B 1 94 ? -2.322 12.875 9.344 1 91.12 94 LEU B CA 1
ATOM 2468 C C . LEU B 1 94 ? -2.52 12.523 7.875 1 91.12 94 LEU B C 1
ATOM 2470 O O . LEU B 1 94 ? -2.223 11.406 7.449 1 91.12 94 LEU B O 1
ATOM 2474 N N . ALA B 1 95 ? -3.104 13.5 7.152 1 92.62 95 ALA B N 1
ATOM 2475 C CA . ALA B 1 95 ? -3.277 13.273 5.723 1 92.62 95 ALA B CA 1
ATOM 2476 C C . ALA B 1 95 ? -2.736 14.445 4.906 1 92.62 95 ALA B C 1
ATOM 2478 O O . ALA B 1 95 ? -2.916 15.602 5.285 1 92.62 95 ALA B O 1
ATOM 2479 N N . ILE B 1 96 ? -2.029 14.109 3.896 1 92.12 96 ILE B N 1
ATOM 2480 C CA . ILE B 1 96 ? -1.661 15.086 2.871 1 92.12 96 ILE B CA 1
ATOM 2481 C C . ILE B 1 96 ? -2.557 14.906 1.647 1 92.12 96 ILE B C 1
ATOM 2483 O O . ILE B 1 96 ? -2.705 13.789 1.137 1 92.12 96 ILE B O 1
ATOM 2487 N N . VAL B 1 97 ? -3.131 16.016 1.163 1 92.06 97 VAL B N 1
ATOM 2488 C CA . VAL B 1 97 ? -4.07 15.945 0.049 1 92.06 97 VAL B CA 1
ATOM 2489 C C . VAL B 1 97 ? -3.752 17.031 -0.968 1 92.06 97 VAL B C 1
ATOM 2491 O O . VAL B 1 97 ? -2.936 17.922 -0.704 1 92.06 97 VAL B O 1
ATOM 2494 N N . GLU B 1 98 ? -4.359 16.875 -2.094 1 91.12 98 GLU B N 1
ATOM 2495 C CA . GLU B 1 98 ? -4.293 17.922 -3.121 1 91.12 98 GLU B CA 1
ATOM 2496 C C . GLU B 1 98 ? -5.426 18.922 -2.963 1 91.12 98 GLU B C 1
ATOM 2498 O O . GLU B 1 98 ? -6.59 18.609 -3.217 1 91.12 98 GLU B O 1
ATOM 2503 N N . ALA B 1 99 ? -5.094 20.125 -2.564 1 93.25 99 ALA B N 1
ATOM 2504 C CA . ALA B 1 99 ? -6.086 21.156 -2.252 1 93.25 99 ALA B CA 1
ATOM 2505 C C . ALA B 1 99 ? -6.523 21.891 -3.514 1 93.25 99 ALA B C 1
ATOM 2507 O O . ALA B 1 99 ? -7.34 22.812 -3.447 1 93.25 99 ALA 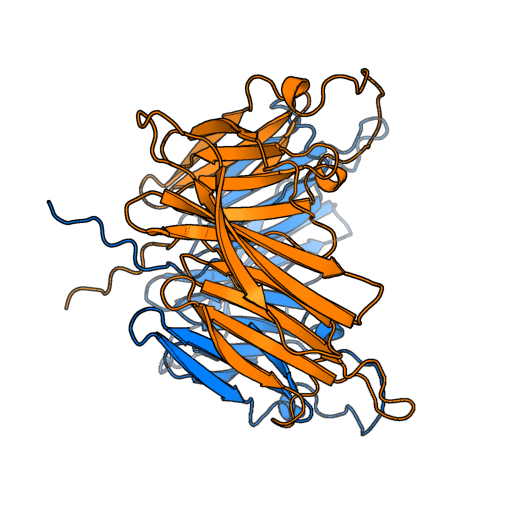B O 1
ATOM 2508 N N . GLY B 1 100 ? -6.016 21.609 -4.586 1 89.12 100 GLY B N 1
ATOM 2509 C CA . GLY B 1 100 ? -6.344 22.266 -5.84 1 89.12 100 GLY B CA 1
ATOM 2510 C C . GLY B 1 100 ? -5.34 23.344 -6.234 1 89.12 100 GLY B C 1
ATOM 2511 O O . GLY B 1 100 ? -4.672 23.922 -5.375 1 89.12 100 GLY B O 1
ATOM 2512 N N . GLU B 1 101 ? -5.203 23.5 -7.52 1 88 101 GLU B N 1
ATOM 2513 C CA . GLU B 1 101 ? -4.359 24.547 -8.102 1 88 101 GLU B CA 1
ATOM 2514 C C . GLU B 1 101 ? -2.904 24.375 -7.664 1 88 101 GLU B C 1
ATOM 2516 O O . GLU B 1 101 ? -2.225 25.359 -7.375 1 88 101 GLU B O 1
ATOM 2521 N N . GLY B 1 102 ? -2.541 23.234 -7.449 1 86.94 102 GLY B N 1
ATOM 2522 C CA . GLY B 1 102 ? -1.156 22.938 -7.117 1 86.94 102 GLY B CA 1
ATOM 2523 C C . GLY B 1 102 ? -0.846 23.109 -5.645 1 86.94 102 GLY B C 1
ATOM 2524 O O . GLY B 1 102 ? 0.292 22.906 -5.215 1 86.94 102 GLY B O 1
ATOM 2525 N N . ARG B 1 103 ? -1.854 23.438 -4.875 1 92.12 103 ARG B N 1
ATOM 2526 C CA . ARG B 1 103 ? -1.641 23.672 -3.451 1 92.12 103 ARG B CA 1
ATOM 2527 C C . ARG B 1 103 ? -1.775 22.375 -2.652 1 92.12 103 ARG B C 1
ATOM 2529 O O . ARG B 1 103 ? -2.646 21.562 -2.939 1 92.12 103 ARG B O 1
ATOM 2536 N N . LEU B 1 104 ? -0.934 22.344 -1.594 1 93.69 104 LEU B N 1
ATOM 2537 C CA . LEU B 1 104 ? -0.973 21.188 -0.707 1 93.69 104 LEU B CA 1
ATOM 2538 C C . LEU B 1 104 ? -1.96 21.406 0.434 1 93.69 104 LEU B C 1
ATOM 2540 O O . LEU B 1 104 ? -2.031 22.5 0.995 1 93.69 104 LEU B O 1
ATOM 2544 N N . GLY B 1 105 ? -2.693 20.391 0.668 1 95.12 105 GLY B N 1
ATOM 2545 C CA . GLY B 1 105 ? -3.547 20.375 1.845 1 95.12 105 GLY B CA 1
ATOM 2546 C C . GLY B 1 105 ? -3.111 19.359 2.883 1 95.12 105 GLY B C 1
ATOM 2547 O O . GLY B 1 105 ? -2.494 18.344 2.545 1 95.12 105 GLY B O 1
ATOM 2548 N N . MET B 1 106 ? -3.396 19.641 4.094 1 94.75 106 MET B N 1
ATOM 2549 C CA . MET B 1 106 ? -3.125 18.734 5.207 1 94.75 106 MET B CA 1
ATOM 2550 C C . MET B 1 106 ? -4.316 18.672 6.16 1 94.75 106 MET B C 1
ATOM 2552 O O . MET B 1 106 ? -4.977 19.688 6.402 1 94.75 106 MET B O 1
ATOM 2556 N N . LEU B 1 107 ? -4.582 17.5 6.633 1 95 107 LEU B N 1
ATOM 2557 C CA . LEU B 1 107 ? -5.664 17.328 7.598 1 95 107 LEU B CA 1
ATOM 2558 C C . LEU B 1 107 ? -5.18 16.562 8.828 1 95 107 LEU B C 1
ATOM 2560 O O . LEU B 1 107 ? -4.379 15.633 8.711 1 95 107 LEU B O 1
ATOM 2564 N N . ASP B 1 108 ? -5.637 16.953 9.93 1 94.44 108 ASP B N 1
ATOM 2565 C CA . ASP B 1 108 ? -5.449 16.203 11.164 1 94.44 108 ASP B CA 1
ATOM 2566 C C . ASP B 1 108 ? -6.695 16.266 12.047 1 94.44 108 ASP B C 1
ATOM 2568 O O . ASP B 1 108 ? -7.652 16.984 11.719 1 94.44 108 ASP B O 1
ATOM 2572 N N . ILE B 1 109 ? -6.73 15.477 13.031 1 93 109 ILE B N 1
ATOM 2573 C CA . ILE B 1 109 ? -7.883 15.414 13.922 1 93 109 ILE B CA 1
ATOM 2574 C C . ILE B 1 109 ? -7.492 15.922 15.305 1 93 109 ILE B C 1
ATOM 2576 O O . ILE B 1 109 ? -6.504 15.453 15.883 1 93 109 ILE B O 1
ATOM 2580 N N . HIS B 1 110 ? -8.203 16.828 15.703 1 88.88 110 HIS B N 1
ATOM 2581 C CA . HIS B 1 110 ? -8.055 17.328 17.062 1 88.88 110 HIS B CA 1
ATOM 2582 C C . HIS B 1 110 ? -9.164 16.797 17.969 1 88.88 110 HIS B C 1
ATOM 2584 O O . HIS B 1 110 ? -10.352 16.953 17.672 1 88.88 110 HIS B O 1
ATOM 2590 N N . ASP B 1 111 ? -8.703 16 18.875 1 79.25 111 ASP B N 1
ATOM 2591 C CA . ASP B 1 111 ? -9.656 15.461 19.844 1 79.25 111 ASP B CA 1
ATOM 2592 C C . ASP B 1 111 ? -9.625 16.266 21.141 1 79.25 111 ASP B C 1
ATOM 2594 O O . ASP B 1 111 ? -8.586 16.344 21.797 1 79.25 111 ASP B O 1
ATOM 2598 N N . GLU B 1 112 ? -10.648 17.062 21.375 1 65.81 112 GLU B N 1
ATOM 2599 C CA . GLU B 1 112 ? -10.742 17.719 22.672 1 65.81 112 GLU B CA 1
ATOM 2600 C C . GLU B 1 112 ? -11.32 16.797 23.719 1 65.81 112 GLU B C 1
ATOM 2602 O O . GLU B 1 112 ? -12.445 16.297 23.578 1 65.81 112 GLU B O 1
ATOM 2607 N N . THR B 1 113 ? -10.562 15.945 24.406 1 57.47 113 THR B N 1
ATOM 2608 C CA . THR B 1 113 ? -10.898 14.945 25.422 1 57.47 113 THR B CA 1
ATOM 2609 C C . THR B 1 113 ? -12.148 15.367 26.188 1 57.47 113 THR B C 1
ATOM 2611 O O . THR B 1 113 ? -13.008 14.531 26.484 1 57.47 113 THR B O 1
ATOM 2614 N N . LEU B 1 114 ? -12.172 16.625 26.688 1 54.75 114 LEU B N 1
ATOM 2615 C CA . LEU B 1 114 ? -13.156 16.922 27.719 1 54.75 114 LEU B CA 1
ATOM 2616 C C . LEU B 1 114 ? -14.57 16.844 27.172 1 54.75 114 LEU B C 1
ATOM 2618 O O . LEU B 1 114 ? -15.516 16.547 27.906 1 54.75 114 LEU B O 1
ATOM 2622 N N . GLY B 1 115 ? -14.758 16.781 25.922 1 55.91 115 GLY B N 1
ATOM 2623 C CA . GLY B 1 115 ? -16.156 16.891 25.516 1 55.91 115 GLY B CA 1
ATOM 2624 C C . GLY B 1 115 ? -16.531 15.875 24.453 1 55.91 115 GLY B C 1
ATOM 2625 O O . GLY B 1 115 ? -17.688 15.836 24 1 55.91 115 GLY B O 1
ATOM 2626 N N . GLY B 1 116 ? -15.586 14.852 24.203 1 64.94 116 GLY B N 1
ATOM 2627 C CA . GLY B 1 116 ? -15.922 13.828 23.234 1 64.94 116 GLY B CA 1
ATOM 2628 C C . GLY B 1 116 ? -16.031 14.375 21.812 1 64.94 116 GLY B C 1
ATOM 2629 O O . GLY B 1 116 ? -16.547 13.695 20.922 1 64.94 116 GLY B O 1
ATOM 2630 N N . LYS B 1 117 ? -15.727 15.68 21.688 1 79.56 117 LYS B N 1
ATOM 2631 C CA . LYS B 1 117 ? -15.844 16.312 20.375 1 79.56 117 LYS B CA 1
ATOM 2632 C C . LYS B 1 117 ? -14.531 16.203 19.594 1 79.56 117 LYS B C 1
ATOM 2634 O O . LYS B 1 117 ? -13.453 16.406 20.156 1 79.56 117 LYS B O 1
ATOM 2639 N N . CYS B 1 118 ? -14.68 15.789 18.312 1 88.38 118 CYS B N 1
ATOM 2640 C CA . CYS B 1 118 ? -13.547 15.727 17.406 1 88.38 118 CYS B CA 1
ATOM 2641 C C . CYS B 1 118 ? -13.703 16.719 16.266 1 88.38 118 CYS B C 1
ATOM 2643 O O . CYS B 1 118 ? -14.805 16.891 15.719 1 88.38 118 CYS B O 1
ATOM 2645 N N . ASP B 1 119 ? -12.625 17.484 16.062 1 92.19 119 ASP B N 1
ATOM 2646 C CA . ASP B 1 119 ? -12.609 18.391 14.922 1 92.19 119 ASP B CA 1
ATOM 2647 C C . ASP B 1 119 ? -11.57 17.969 13.883 1 92.19 119 ASP B C 1
ATOM 2649 O O . ASP B 1 119 ? -10.469 17.562 14.242 1 92.19 119 ASP B O 1
ATOM 2653 N N . LEU B 1 120 ? -12.008 17.984 12.719 1 94.5 120 LEU B N 1
ATOM 2654 C CA . LEU B 1 120 ? -11.086 17.828 11.594 1 94.5 120 LEU B CA 1
ATOM 2655 C C . LEU B 1 120 ? -10.555 19.188 11.141 1 94.5 120 LEU B C 1
ATOM 2657 O O . LEU B 1 120 ? -11.312 20.031 10.688 1 94.5 120 LEU B O 1
ATOM 2661 N N . CYS B 1 121 ? -9.25 19.391 11.328 1 94.69 121 CYS B N 1
ATOM 2662 C CA . CYS B 1 121 ? -8.617 20.641 10.938 1 94.69 121 CYS B CA 1
ATOM 2663 C C . CYS B 1 121 ? -7.996 20.531 9.547 1 94.69 121 CYS B C 1
ATOM 2665 O O . CYS B 1 121 ? -7.219 19.609 9.289 1 94.69 121 CYS B O 1
ATOM 2667 N N . TYR B 1 122 ? -8.359 21.453 8.742 1 95.06 122 TYR B N 1
ATOM 2668 C CA . TYR B 1 122 ? -7.887 21.484 7.363 1 95.06 122 TYR B CA 1
ATOM 2669 C C . TYR B 1 122 ? -6.961 22.672 7.133 1 95.06 122 TYR B C 1
ATOM 2671 O O . TYR B 1 122 ? -7.355 23.828 7.328 1 95.06 122 TYR B O 1
ATOM 2679 N N . TYR B 1 123 ? -5.699 22.312 6.758 1 94.69 123 TYR B N 1
ATOM 2680 C CA . TYR B 1 123 ? -4.691 23.328 6.469 1 94.69 123 TYR B CA 1
ATOM 2681 C C . TYR B 1 123 ? -4.375 23.375 4.977 1 94.69 123 TYR B C 1
ATOM 2683 O O . TYR B 1 123 ? -4.375 22.344 4.305 1 94.69 123 TYR B O 1
ATOM 2691 N N . ILE B 1 124 ? -4.113 24.516 4.469 1 93.94 124 ILE B N 1
ATOM 2692 C CA . ILE B 1 124 ? -3.645 24.672 3.098 1 93.94 124 ILE B CA 1
ATOM 2693 C C . ILE B 1 124 ? -2.32 25.438 3.086 1 93.94 124 ILE B C 1
ATOM 2695 O O . ILE B 1 124 ? -2.15 26.406 3.826 1 93.94 124 ILE B O 1
ATOM 2699 N N . ARG B 1 125 ? -1.495 24.875 2.232 1 93 125 ARG B N 1
ATOM 2700 C CA . ARG B 1 125 ? -0.205 25.547 2.084 1 93 125 ARG B CA 1
ATOM 2701 C C . ARG B 1 125 ? -0.224 26.516 0.91 1 93 125 ARG B C 1
ATOM 2703 O O . ARG B 1 125 ? -0.771 26.203 -0.151 1 93 125 ARG B O 1
ATOM 2710 N N . GLY B 1 126 ? 0.353 27.641 1.158 1 85.31 126 GLY B N 1
ATOM 2711 C CA . GLY B 1 126 ? 0.475 28.609 0.076 1 85.31 126 GLY B CA 1
ATOM 2712 C C . GLY B 1 126 ? 1.462 28.172 -0.994 1 85.31 126 GLY B C 1
ATOM 2713 O O . GLY B 1 126 ? 2.326 27.328 -0.749 1 85.31 126 GLY B O 1
ATOM 2714 N N . ASN B 1 127 ? 1.173 28.594 -2.307 1 74.56 127 ASN B N 1
ATOM 2715 C CA . ASN B 1 127 ? 2.105 28.297 -3.389 1 74.56 127 ASN B CA 1
ATOM 2716 C C . ASN B 1 127 ? 3.465 28.938 -3.15 1 74.56 127 ASN B C 1
ATOM 2718 O O . ASN B 1 127 ? 3.564 29.938 -2.434 1 74.56 127 ASN B O 1
ATOM 2722 N N . LYS B 1 128 ? 4.504 28.266 -3.777 1 62.22 128 LYS B N 1
ATOM 2723 C CA . LYS B 1 128 ? 5.844 28.844 -3.732 1 62.22 128 LYS B CA 1
ATOM 2724 C C . LYS B 1 128 ? 5.863 30.234 -4.355 1 62.22 128 LYS B C 1
ATOM 2726 O O . LYS B 1 128 ? 5.379 30.422 -5.473 1 62.22 128 LYS B O 1
ATOM 2731 N N . GLY B 1 129 ? 6.418 31.156 -3.725 1 56.22 129 GLY B N 1
ATOM 2732 C CA . GLY B 1 129 ? 6.504 32.531 -4.172 1 56.22 129 GLY B CA 1
ATOM 2733 C C . GLY B 1 129 ? 5.484 33.438 -3.508 1 56.22 129 GLY B C 1
ATOM 2734 O O . GLY B 1 129 ? 5.586 34.688 -3.596 1 56.22 129 GLY B O 1
ATOM 2735 N N . GLU B 1 130 ? 4.387 32.844 -3.258 1 53.94 130 GLU B N 1
ATOM 2736 C CA . GLU B 1 130 ? 3.459 33.719 -2.523 1 53.94 130 GLU B CA 1
ATOM 2737 C C . GLU B 1 130 ? 3.943 33.938 -1.098 1 53.94 130 GLU B C 1
ATOM 2739 O O . GLU B 1 130 ? 4.695 33.125 -0.545 1 53.94 130 GLU B O 1
ATOM 2744 N N . ASN B 1 131 ? 3.916 35.094 -0.659 1 50.84 131 ASN B N 1
ATOM 2745 C CA . ASN B 1 131 ? 4.41 35.562 0.63 1 50.84 131 ASN B CA 1
ATOM 2746 C C . ASN B 1 131 ? 4.27 34.5 1.71 1 50.84 131 ASN B C 1
ATOM 2748 O O . ASN B 1 131 ? 5.082 34.438 2.635 1 50.84 131 ASN B O 1
ATOM 2752 N N . SER B 1 132 ? 3.148 33.781 1.845 1 54.81 132 SER B N 1
ATOM 2753 C CA . SER B 1 132 ? 2.871 32.906 2.996 1 54.81 132 SER B CA 1
ATOM 2754 C C . SER B 1 132 ? 3 31.438 2.633 1 54.81 132 SER B C 1
ATOM 2756 O O . SER B 1 132 ? 1.995 30.734 2.486 1 54.81 132 SER B O 1
ATOM 2758 N N . SER B 1 133 ? 4.102 31 2.078 1 62.69 133 SER B N 1
ATOM 2759 C CA . SER B 1 133 ? 4.387 29.578 1.871 1 62.69 133 SER B CA 1
ATOM 2760 C C . SER B 1 133 ? 4.184 28.781 3.154 1 62.69 133 SER B C 1
ATOM 2762 O O . SER B 1 133 ? 4.707 27.672 3.293 1 62.69 133 SER B O 1
ATOM 2764 N N . GLN B 1 134 ? 3.428 29.406 4.035 1 82.19 134 GLN B N 1
ATOM 2765 C CA . GLN B 1 134 ? 3.16 28.812 5.34 1 82.19 134 GLN B CA 1
ATOM 2766 C C . GLN B 1 134 ? 1.801 28.109 5.359 1 82.19 134 GLN B C 1
ATOM 2768 O O . GLN B 1 134 ? 0.938 28.406 4.527 1 82.19 134 GLN B O 1
ATOM 2773 N N . TRP B 1 135 ? 1.751 27.172 6.121 1 91.62 135 TRP B N 1
ATOM 2774 C CA . TRP B 1 135 ? 0.483 26.484 6.355 1 91.62 135 TRP B CA 1
ATOM 2775 C C . TRP B 1 135 ? -0.519 27.422 7.031 1 91.62 135 TRP B C 1
ATOM 2777 O O . TRP B 1 135 ? -0.159 28.172 7.934 1 91.62 135 TRP B O 1
ATOM 2787 N N . LYS B 1 136 ? -1.706 27.469 6.551 1 91.31 136 LYS B N 1
ATOM 2788 C CA . LYS B 1 136 ? -2.803 28.203 7.188 1 91.31 136 LYS B CA 1
ATOM 2789 C C . LYS B 1 136 ? -4.02 27.297 7.371 1 91.31 136 LYS B C 1
ATOM 2791 O O . LYS B 1 136 ? -4.316 26.469 6.512 1 91.31 136 LYS B O 1
ATOM 2796 N N . ILE B 1 137 ? -4.699 27.562 8.422 1 91.94 137 ILE B N 1
ATOM 2797 C CA . ILE B 1 137 ? -5.938 26.812 8.633 1 91.94 137 ILE B CA 1
ATOM 2798 C C . ILE B 1 137 ? -7.004 27.312 7.656 1 91.94 137 ILE B C 1
ATOM 2800 O O . ILE B 1 137 ? -7.281 28.516 7.59 1 91.94 137 ILE B O 1
ATOM 2804 N N . GLU B 1 138 ? -7.488 26.453 6.906 1 92.88 138 GLU B N 1
ATOM 2805 C CA . GLU B 1 138 ? -8.539 26.781 5.949 1 92.88 138 GLU B CA 1
ATOM 2806 C C . GLU B 1 138 ? -9.922 26.578 6.559 1 92.88 138 GLU B C 1
ATOM 2808 O O . GLU B 1 138 ? -10.812 27.422 6.398 1 92.88 138 GLU B O 1
ATOM 2813 N N . LYS B 1 139 ? -10.078 25.547 7.191 1 93.75 139 LYS B N 1
ATOM 2814 C CA . LYS B 1 139 ? -11.375 25.219 7.773 1 93.75 139 LYS B CA 1
ATOM 2815 C C . LYS B 1 139 ? -11.227 24.234 8.93 1 93.75 139 LYS B C 1
ATOM 2817 O O . LYS B 1 139 ? -10.305 23.422 8.945 1 93.75 139 LYS B O 1
ATOM 2822 N N . THR B 1 140 ? -12.102 24.328 9.883 1 93.06 140 THR B N 1
ATOM 2823 C CA . THR B 1 140 ? -12.281 23.344 10.93 1 93.06 140 THR B CA 1
ATOM 2824 C C . THR B 1 140 ? -13.672 22.703 10.852 1 93.06 140 THR B C 1
ATOM 2826 O O . THR B 1 140 ? -14.68 23.422 10.914 1 93.06 140 THR B O 1
ATOM 2829 N N . ILE B 1 141 ? -13.68 21.5 10.664 1 93.06 141 ILE B N 1
ATOM 2830 C CA . ILE B 1 141 ? -14.938 20.766 10.508 1 93.06 141 ILE B CA 1
ATOM 2831 C C . ILE B 1 141 ? -15.25 20 11.781 1 93.06 141 ILE B C 1
ATOM 2833 O O . ILE B 1 141 ? -14.469 19.141 12.203 1 93.06 141 ILE B O 1
ATOM 2837 N N . SER B 1 142 ? -16.422 20.312 12.305 1 91.81 142 SER B N 1
ATOM 2838 C CA . SER B 1 142 ? -16.859 19.562 13.484 1 91.81 142 SER B CA 1
ATOM 2839 C C . SER B 1 142 ? -17.391 18.188 13.109 1 91.81 142 SER B C 1
ATOM 2841 O O . SER B 1 142 ? -18.312 18.078 12.289 1 91.81 142 SER B O 1
ATOM 2843 N N . LEU B 1 143 ? -16.781 17.219 13.727 1 92.69 143 LEU B N 1
ATOM 2844 C CA . LEU B 1 143 ? -17.25 15.852 13.477 1 92.69 143 LEU B CA 1
ATOM 2845 C C . LEU B 1 143 ? -18.312 15.453 14.484 1 92.69 143 LEU B C 1
ATOM 2847 O O . LEU B 1 143 ? -18.375 16 15.586 1 92.69 143 LEU B O 1
ATOM 2851 N N . PRO B 1 144 ? -19.156 14.516 14.055 1 88.06 144 PRO B N 1
ATOM 2852 C CA . PRO B 1 144 ? -20.203 14.07 14.977 1 88.06 144 PRO B CA 1
ATOM 2853 C C . PRO B 1 144 ? -19.656 13.625 16.328 1 88.06 144 PRO B C 1
ATOM 2855 O O . PRO B 1 144 ? -18.594 12.992 16.391 1 88.06 144 PRO B O 1
ATOM 2858 N N . TYR B 1 145 ? -20.484 13.844 17.266 1 85.94 145 TYR B N 1
ATOM 2859 C CA . TYR B 1 145 ? -20.078 13.602 18.656 1 85.94 145 TYR B CA 1
ATOM 2860 C C . TYR B 1 145 ? -20.203 12.133 19.016 1 85.94 145 TYR B C 1
ATOM 2862 O O . TYR B 1 145 ? -20.875 11.367 18.312 1 85.94 145 TYR B O 1
ATOM 2870 N N . ASP B 1 146 ? -19.484 11.711 20.031 1 83.88 146 ASP B N 1
ATOM 2871 C CA . ASP B 1 146 ? -19.594 10.406 20.672 1 83.88 146 ASP B CA 1
ATOM 2872 C C . ASP B 1 146 ? -18.906 9.328 19.828 1 83.88 146 ASP B C 1
ATOM 2874 O O . ASP B 1 146 ? -19.25 8.141 19.938 1 83.88 146 ASP B O 1
ATOM 2878 N N . TYR B 1 147 ? -18.125 9.789 18.906 1 87.19 147 TYR B N 1
ATOM 2879 C CA . TYR B 1 147 ? -17.344 8.852 18.094 1 87.19 147 TYR B CA 1
ATOM 2880 C C . TYR B 1 147 ? -15.875 9.227 18.094 1 87.19 147 TYR B C 1
ATOM 2882 O O . TYR B 1 147 ? -15.523 10.391 18.312 1 87.19 147 TYR B O 1
ATOM 2890 N N . GLN B 1 148 ? -15.125 8.234 17.938 1 88.31 148 GLN B N 1
ATOM 2891 C CA . GLN B 1 148 ? -13.703 8.453 17.688 1 88.31 148 GLN B CA 1
ATOM 2892 C C . GLN B 1 148 ? -13.367 8.305 16.219 1 88.31 148 GLN B C 1
ATOM 2894 O O . GLN B 1 148 ? -13.867 7.402 15.539 1 88.31 148 GLN B O 1
ATOM 2899 N N . TYR B 1 149 ? -12.562 9.234 15.75 1 90.62 149 TYR B N 1
ATOM 2900 C CA . TYR B 1 149 ? -12.203 9.234 14.336 1 90.62 149 TYR B CA 1
ATOM 2901 C C . TYR B 1 149 ? -10.695 9.07 14.148 1 90.62 149 TYR B C 1
ATOM 2903 O O . TYR B 1 149 ? -9.906 9.602 14.938 1 90.62 149 TYR B O 1
ATOM 2911 N N . HIS B 1 150 ? -10.359 8.328 13.125 1 90.94 150 HIS B N 1
ATOM 2912 C CA . HIS B 1 150 ? -8.969 8.172 12.695 1 90.94 150 HIS B CA 1
ATOM 2913 C C . HIS B 1 150 ? -8.828 8.398 11.195 1 90.94 150 HIS B C 1
ATOM 2915 O O . HIS B 1 150 ? -9.664 7.941 10.414 1 90.94 150 HIS B O 1
ATOM 2921 N N . ILE B 1 151 ? -7.836 9.172 10.875 1 90.44 151 ILE B N 1
ATOM 2922 C CA . ILE B 1 151 ? -7.527 9.273 9.453 1 90.44 151 ILE B CA 1
ATOM 2923 C C . ILE B 1 151 ? -6.883 7.977 8.977 1 90.44 151 ILE B C 1
ATOM 2925 O O . ILE B 1 151 ? -5.805 7.602 9.438 1 90.44 151 ILE B O 1
ATOM 2929 N N . GLN B 1 152 ? -7.496 7.375 8.023 1 86.31 152 GLN B N 1
ATOM 2930 C CA . GLN B 1 152 ? -7.027 6.074 7.559 1 86.31 152 GLN B CA 1
ATOM 2931 C C . GLN B 1 152 ? -6.188 6.215 6.293 1 86.31 152 GLN B C 1
ATOM 2933 O O . GLN B 1 152 ? -5.199 5.5 6.113 1 86.31 152 GLN B O 1
ATOM 2938 N N . ALA B 1 153 ? -6.66 7.047 5.445 1 84.75 153 ALA B N 1
ATOM 2939 C CA . ALA B 1 153 ? -5.965 7.188 4.168 1 84.75 153 ALA B CA 1
ATOM 2940 C C . ALA B 1 153 ? -6.41 8.453 3.443 1 84.75 153 ALA B C 1
ATOM 2942 O O . ALA B 1 153 ? -7.434 9.055 3.791 1 84.75 153 ALA B O 1
ATOM 2943 N N . SER B 1 154 ? -5.621 8.852 2.516 1 86.38 154 SER B N 1
ATOM 2944 C CA . SER B 1 154 ? -5.965 9.945 1.616 1 86.38 154 SER B CA 1
ATOM 2945 C C . SER B 1 154 ? -5.426 9.695 0.213 1 86.38 154 SER B C 1
ATOM 2947 O O . SER B 1 154 ? -4.426 9 0.042 1 86.38 154 SER B O 1
ATOM 2949 N N . THR B 1 155 ? -6.098 10.188 -0.714 1 82.75 155 THR B N 1
ATOM 2950 C CA . THR B 1 155 ? -5.668 10.172 -2.107 1 82.75 155 THR B CA 1
ATOM 2951 C C . THR B 1 155 ? -6.227 11.375 -2.857 1 82.75 155 THR B C 1
ATOM 2953 O O . THR B 1 155 ? -7.414 11.695 -2.742 1 82.75 155 THR B O 1
ATOM 2956 N N . GLU B 1 156 ? -5.348 12.008 -3.545 1 85.56 156 GLU B N 1
ATOM 2957 C CA . GLU B 1 156 ? -5.746 13.234 -4.227 1 85.56 156 GLU B CA 1
ATOM 2958 C C . GLU B 1 156 ? -6.477 14.18 -3.281 1 85.56 156 GLU B C 1
ATOM 2960 O O . GLU B 1 156 ? -5.918 14.609 -2.27 1 85.56 156 GLU B O 1
ATOM 2965 N N . ARG B 1 157 ? -7.723 14.398 -3.541 1 88.94 157 ARG B N 1
ATOM 2966 C CA . ARG B 1 157 ? -8.445 15.344 -2.703 1 88.94 157 ARG B CA 1
ATOM 2967 C C . ARG B 1 157 ? -9.414 14.625 -1.767 1 88.94 157 ARG B C 1
ATOM 2969 O O . ARG B 1 157 ? -10.289 15.25 -1.163 1 88.94 157 ARG B O 1
ATOM 2976 N N . TYR B 1 158 ? -9.266 13.359 -1.627 1 88.31 158 TYR B N 1
ATOM 2977 C CA . TYR B 1 158 ? -10.219 12.602 -0.829 1 88.31 158 TYR B CA 1
ATOM 2978 C C . TYR B 1 158 ? -9.555 12.039 0.424 1 88.31 158 TYR B C 1
ATOM 2980 O O . TYR B 1 158 ? -8.406 11.594 0.379 1 88.31 158 TYR B O 1
ATOM 2988 N N . LEU B 1 159 ? -10.367 12.031 1.446 1 91.25 159 LEU B N 1
ATOM 2989 C CA . LEU B 1 159 ? -9.953 11.531 2.75 1 91.25 159 LEU B CA 1
ATOM 2990 C C . LEU B 1 159 ? -10.836 10.367 3.197 1 91.25 159 LEU B C 1
ATOM 2992 O O . LEU B 1 159 ? -12.055 10.398 2.99 1 91.25 159 LEU B O 1
ATOM 2996 N N . LEU B 1 160 ? -10.219 9.359 3.762 1 90.19 160 LEU B N 1
ATOM 2997 C CA . LEU B 1 160 ? -10.945 8.25 4.367 1 90.19 160 LEU B CA 1
ATOM 2998 C C . LEU B 1 160 ? -10.75 8.227 5.879 1 90.19 160 LEU B C 1
ATOM 3000 O O . LEU B 1 160 ? -9.617 8.211 6.363 1 90.19 160 LEU B O 1
ATOM 3004 N N . LEU B 1 161 ? -11.852 8.203 6.551 1 90.81 161 LEU B N 1
ATOM 3005 C CA . LEU B 1 161 ? -11.828 8.188 8.008 1 90.81 161 LEU B CA 1
ATOM 3006 C C . LEU B 1 161 ? -12.422 6.887 8.547 1 90.81 161 LEU B C 1
ATOM 3008 O O . LEU B 1 161 ? -13.383 6.359 7.98 1 90.81 161 LEU B O 1
ATOM 3012 N N . ARG B 1 162 ? -11.797 6.43 9.555 1 88.44 162 ARG B N 1
ATOM 3013 C CA . ARG B 1 162 ? -12.391 5.359 10.352 1 88.44 162 ARG B CA 1
ATOM 3014 C C . ARG B 1 162 ? -13.117 5.922 11.57 1 88.44 162 ARG B C 1
ATOM 3016 O O . ARG B 1 162 ? -12.531 6.68 12.352 1 88.44 162 ARG B O 1
ATOM 3023 N N . LYS B 1 163 ? -14.273 5.617 11.664 1 88.75 163 LYS B N 1
ATOM 3024 C CA . LYS B 1 163 ? -15.141 6.062 12.758 1 88.75 163 LYS B CA 1
ATOM 3025 C C . LYS B 1 163 ? -15.469 4.91 13.703 1 88.75 163 LYS B C 1
ATOM 3027 O O . LYS B 1 163 ? -15.992 3.881 13.273 1 88.75 163 LYS B O 1
ATOM 3032 N N . LEU B 1 164 ? -15.141 5.117 14.93 1 85.31 164 LEU B N 1
ATOM 3033 C CA . LEU B 1 164 ? -15.391 4.102 15.945 1 85.31 164 LEU B CA 1
ATOM 3034 C C . LEU B 1 164 ? -16.406 4.602 16.969 1 85.31 164 LEU B C 1
ATOM 3036 O O . LEU B 1 164 ? -16.25 5.699 17.516 1 85.31 164 LEU B O 1
ATOM 3040 N N . GLY B 1 165 ? -17.266 3.85 17.297 1 82 165 GLY B N 1
ATOM 3041 C CA . GLY B 1 165 ? -18.219 4.23 18.344 1 82 165 GLY B CA 1
ATOM 3042 C C . GLY B 1 165 ? -19.625 3.711 18.094 1 82 165 GLY B C 1
ATOM 3043 O O . GLY B 1 165 ? -19.812 2.797 17.297 1 82 165 GLY B O 1
ATOM 3044 N N . PRO B 1 166 ? -20.516 3.994 18.828 1 79.5 166 PRO B N 1
ATOM 3045 C CA . PRO B 1 166 ? -20.422 5.047 19.844 1 79.5 166 PRO B CA 1
ATOM 3046 C C . PRO B 1 166 ? -19.656 4.602 21.078 1 79.5 166 PRO B C 1
ATOM 3048 O O . PRO B 1 166 ? -19.734 3.438 21.484 1 79.5 166 PRO B O 1
ATOM 3051 N N . LEU B 1 167 ? -18.984 5.641 21.609 1 75.19 167 LEU B N 1
ATOM 3052 C CA . LEU B 1 167 ? -18.109 5.367 22.75 1 75.19 167 LEU B CA 1
ATOM 3053 C C . LEU B 1 167 ? -18.906 5.262 24.047 1 75.19 167 LEU B C 1
ATOM 3055 O O . LEU B 1 167 ? -18.5 4.559 24.969 1 75.19 167 LEU B O 1
ATOM 3059 N N . GLN B 1 168 ? -19.906 6.082 24.328 1 68.12 168 GLN B N 1
ATOM 3060 C CA . GLN B 1 168 ? -20.688 6.066 25.547 1 68.12 168 GLN B CA 1
ATOM 3061 C C . GLN B 1 168 ? -21.594 4.844 25.609 1 68.12 168 GLN B C 1
ATOM 3063 O O . GLN B 1 168 ? -22.172 4.547 26.656 1 68.12 168 GLN B O 1
ATOM 3068 N N . SER B 1 169 ? -21.75 4.234 24.484 1 58.62 169 SER B N 1
ATOM 3069 C CA . SER B 1 169 ? -22.719 3.143 24.578 1 58.62 169 SER B CA 1
ATOM 3070 C C . SER B 1 169 ? -22.125 1.945 25.312 1 58.62 169 SER B C 1
ATOM 3072 O O . SER B 1 169 ? -21.062 1.45 24.953 1 58.62 169 SER B O 1
ATOM 3074 N N . ILE B 1 170 ? -22.375 1.832 26.688 1 54.19 170 ILE B N 1
ATOM 3075 C CA . ILE B 1 170 ? -22.078 0.761 27.625 1 54.19 170 ILE B CA 1
ATOM 3076 C C . ILE B 1 170 ? -22.062 -0.58 26.891 1 54.19 170 ILE B C 1
ATOM 3078 O O . ILE B 1 170 ? -21.219 -1.437 27.172 1 54.19 170 ILE B O 1
ATOM 3082 N N . SER B 1 171 ? -23.094 -1.073 26.422 1 52 171 SER B N 1
ATOM 3083 C CA . SER B 1 171 ? -23.375 -2.461 26.078 1 52 171 SER B CA 1
ATOM 3084 C C . SER B 1 171 ? -22.828 -2.807 24.703 1 52 171 SER B C 1
ATOM 3086 O O . SER B 1 171 ? -22.812 -3.973 24.297 1 52 171 SER B O 1
ATOM 3088 N N . SER B 1 172 ? -22.766 -1.808 23.781 1 55.28 172 SER B N 1
ATOM 3089 C CA . SER B 1 172 ? -22.828 -2.168 22.375 1 55.28 172 SER B CA 1
ATOM 3090 C C . SER B 1 172 ? -21.422 -2.27 21.766 1 55.28 172 SER B C 1
ATOM 3092 O O . SER B 1 172 ? -20.5 -1.601 22.219 1 55.28 172 SER B O 1
ATOM 3094 N N . SER B 1 173 ? -21.141 -3.293 21.219 1 62.22 173 SER B N 1
ATOM 3095 C CA . SER B 1 173 ? -19.969 -3.607 20.422 1 62.22 173 SER B CA 1
ATOM 3096 C C . SER B 1 173 ? -19.562 -2.43 19.531 1 62.22 173 SER B C 1
ATOM 3098 O O . SER B 1 173 ? -20.406 -1.837 18.859 1 62.22 173 SER B O 1
ATOM 3100 N N . LEU B 1 174 ? -18.469 -1.825 19.797 1 66.81 174 LEU B N 1
ATOM 3101 C CA . LEU B 1 174 ? -17.922 -0.765 18.969 1 66.81 174 LEU B CA 1
ATOM 3102 C C . LEU B 1 174 ? -18.078 -1.097 17.484 1 66.81 174 LEU B C 1
ATOM 3104 O O . LEU B 1 174 ? -17.734 -2.199 17.062 1 66.81 174 LEU B O 1
ATOM 3108 N N . GLU B 1 175 ? -18.906 -0.205 16.953 1 75.94 175 GLU B N 1
ATOM 3109 C CA . GLU B 1 175 ? -19.062 -0.34 15.5 1 75.94 175 GLU B CA 1
ATOM 3110 C C . GLU B 1 175 ? -18 0.456 14.758 1 75.94 175 GLU B C 1
ATOM 3112 O O . GLU B 1 175 ? -17.578 1.522 15.211 1 75.94 175 GLU B O 1
ATOM 3117 N N . VAL B 1 176 ? -17.5 -0.168 13.742 1 80.94 176 VAL B N 1
ATOM 3118 C CA . VAL B 1 176 ? -16.531 0.497 12.883 1 80.94 176 VAL B CA 1
ATOM 3119 C C . VAL B 1 176 ? -17.188 0.893 11.562 1 80.94 176 VAL B C 1
ATOM 3121 O O . VAL B 1 176 ? -17.844 0.071 10.922 1 80.94 176 VAL B O 1
ATOM 3124 N N . GLU B 1 177 ? -17.109 2.203 11.312 1 84.19 177 GLU B N 1
ATOM 3125 C CA . GLU B 1 177 ? -17.594 2.74 10.039 1 84.19 177 GLU B CA 1
ATOM 3126 C C . GLU B 1 177 ? -16.484 3.488 9.305 1 84.19 177 GLU B C 1
ATOM 3128 O O . GLU B 1 177 ? -15.578 4.039 9.938 1 84.19 177 GLU B O 1
ATOM 3133 N N . TYR B 1 178 ? -16.594 3.422 8.008 1 87 178 TYR B N 1
ATOM 3134 C CA . TYR B 1 178 ? -15.695 4.23 7.203 1 87 178 TYR B CA 1
ATOM 3135 C C . TYR B 1 178 ? -16.438 5.371 6.52 1 87 178 TYR B C 1
ATOM 3137 O O . TYR B 1 178 ? -17.516 5.168 5.957 1 87 178 TYR B O 1
ATOM 3145 N N . VAL B 1 179 ? -15.844 6.551 6.699 1 90 179 VAL B N 1
ATOM 3146 C CA . VAL B 1 179 ? -16.422 7.77 6.141 1 90 179 VAL B CA 1
ATOM 3147 C C . VAL B 1 179 ? -15.406 8.445 5.223 1 90 179 VAL B C 1
ATOM 3149 O O . VAL B 1 179 ? -14.219 8.531 5.555 1 90 179 VAL B O 1
ATOM 3152 N N . SER B 1 180 ? -1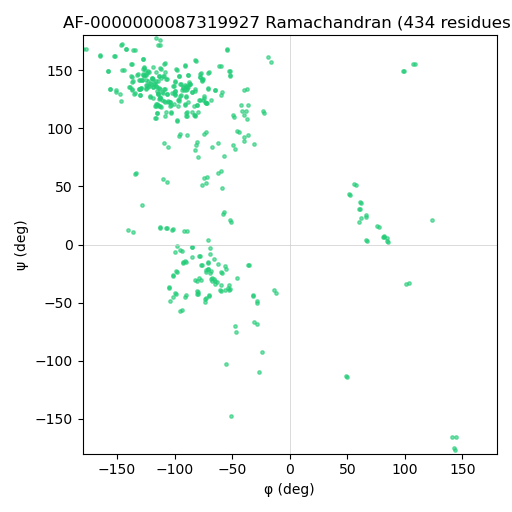5.93 8.875 4.109 1 90.38 180 SER B N 1
ATOM 3153 C CA . SER B 1 180 ? -15.062 9.602 3.189 1 90.38 180 SER B CA 1
ATOM 3154 C C . SER B 1 180 ? -15.422 11.086 3.15 1 90.38 180 SER B C 1
ATOM 3156 O O . SER B 1 180 ? -16.531 11.469 3.5 1 90.38 180 SER B O 1
ATOM 3158 N N . MET B 1 181 ? -14.422 11.828 2.783 1 92.12 181 MET B N 1
ATOM 3159 C CA . MET B 1 181 ? -14.641 13.258 2.635 1 92.12 181 MET B CA 1
ATOM 3160 C C . MET B 1 181 ? -13.938 13.797 1.388 1 92.12 181 MET B C 1
ATOM 3162 O O . MET B 1 181 ? -12.805 13.422 1.1 1 92.12 181 MET B O 1
ATOM 3166 N N . ASP B 1 182 ? -14.648 14.609 0.688 1 90.62 182 ASP B N 1
ATOM 3167 C CA . ASP B 1 182 ? -14.078 15.422 -0.382 1 90.62 182 ASP B CA 1
ATOM 3168 C C . ASP B 1 182 ? -13.625 16.781 0.142 1 90.62 182 ASP B C 1
ATOM 3170 O O . ASP B 1 182 ? -14.445 17.578 0.614 1 90.62 182 ASP B O 1
ATOM 3174 N N . VAL B 1 183 ? -12.383 17.047 -0.007 1 91 183 VAL B N 1
ATOM 3175 C CA . VAL B 1 183 ? -11.844 18.234 0.631 1 91 183 VAL B CA 1
ATOM 3176 C C . VAL B 1 183 ? -12.359 19.484 -0.085 1 91 183 VAL B C 1
ATOM 3178 O O . VAL B 1 183 ? -12.305 20.594 0.46 1 91 183 VAL B O 1
ATOM 3181 N N . LYS B 1 184 ? -12.773 19.328 -1.27 1 89.44 184 LYS B N 1
ATOM 3182 C CA . LYS B 1 184 ? -13.344 20.469 -1.996 1 89.44 184 LYS B CA 1
ATOM 3183 C C . LYS B 1 184 ? -14.695 20.859 -1.423 1 89.44 184 LYS B C 1
ATOM 3185 O O . LYS B 1 184 ? -14.984 22.047 -1.251 1 89.44 184 LYS B O 1
ATOM 3190 N N . THR B 1 185 ? -15.508 19.953 -1.141 1 90.44 185 THR B N 1
ATOM 3191 C CA . THR B 1 185 ? -16.859 20.25 -0.668 1 90.44 185 THR B CA 1
ATOM 3192 C C . THR B 1 185 ? -16.938 20.141 0.852 1 90.44 185 THR B C 1
ATOM 3194 O O . THR B 1 185 ? -17.859 20.656 1.471 1 90.44 185 THR B O 1
ATOM 3197 N N . LEU B 1 186 ? -16.016 19.375 1.452 1 91.12 186 LEU B N 1
ATOM 3198 C CA . LEU B 1 186 ? -15.914 19.125 2.887 1 91.12 186 LEU B CA 1
ATOM 3199 C C . LEU B 1 186 ? -17.109 18.328 3.389 1 91.12 186 LEU B C 1
ATOM 3201 O O . LEU B 1 186 ? -17.5 18.438 4.559 1 91.12 186 LEU B O 1
ATOM 3205 N N . GLN B 1 187 ? -17.672 17.641 2.461 1 89.56 187 GLN B N 1
ATOM 3206 C CA . GLN B 1 187 ? -18.828 16.812 2.807 1 89.56 187 GLN B CA 1
ATOM 3207 C C . GLN B 1 187 ? -18.391 15.391 3.176 1 89.56 187 GLN B C 1
ATOM 3209 O O . GLN B 1 187 ? -17.578 14.789 2.486 1 89.56 187 GLN B O 1
ATOM 3214 N N . LEU B 1 188 ? -18.969 14.984 4.277 1 90.56 188 LEU B N 1
ATOM 3215 C CA . LEU B 1 188 ? -18.719 13.617 4.723 1 90.56 188 LEU B CA 1
ATOM 3216 C C . LEU B 1 188 ? -19.734 12.656 4.121 1 90.56 188 LEU B C 1
ATOM 3218 O O . LEU B 1 188 ? -20.922 12.977 4.023 1 90.56 188 LEU B O 1
ATOM 3222 N N . GLU B 1 189 ? -19.234 11.562 3.674 1 89.56 189 GLU B N 1
ATOM 3223 C CA . GLU B 1 189 ? -20.078 10.508 3.123 1 89.56 189 GLU B CA 1
ATOM 3224 C C . GLU B 1 189 ? -19.75 9.148 3.738 1 89.56 189 GLU B C 1
ATOM 3226 O O . GLU B 1 189 ? -18.578 8.766 3.812 1 89.56 189 GLU B O 1
ATOM 3231 N N . ARG B 1 190 ? -20.75 8.438 4.113 1 86.94 190 ARG B N 1
ATOM 3232 C CA . ARG B 1 190 ? -20.547 7.098 4.648 1 86.94 190 ARG B CA 1
ATOM 3233 C C . ARG B 1 190 ? -20.203 6.113 3.537 1 86.94 190 ARG B C 1
ATOM 3235 O O . ARG B 1 190 ? -20.875 6.066 2.508 1 86.94 190 ARG B O 1
ATOM 3242 N N . VAL B 1 191 ? -19.125 5.422 3.703 1 85 191 VAL B N 1
ATOM 3243 C CA . VAL B 1 191 ? -18.688 4.441 2.721 1 85 191 VAL B CA 1
ATOM 3244 C C . VAL B 1 191 ? -19.219 3.059 3.092 1 85 191 VAL B C 1
ATOM 3246 O O . VAL B 1 191 ? -19.766 2.354 2.248 1 85 191 VAL B O 1
ATOM 3249 N N . CYS B 1 192 ? -18.891 2.617 4.324 1 78.75 192 CYS B N 1
ATOM 3250 C CA . CYS B 1 192 ? -19.344 1.333 4.844 1 78.75 192 CYS B CA 1
ATOM 3251 C C . CYS B 1 192 ? -19.438 1.359 6.363 1 78.75 192 CYS B C 1
ATOM 3253 O O . CYS B 1 192 ? -18.875 2.246 7.008 1 78.75 192 CYS B O 1
ATOM 3255 N N . GLY B 1 193 ? -20.25 0.297 6.832 1 71.12 193 GLY B N 1
ATOM 3256 C CA . GLY B 1 193 ? -20.438 0.179 8.273 1 71.12 193 GLY B CA 1
ATOM 3257 C C . GLY B 1 193 ? -21.266 -1.029 8.664 1 71.12 193 GLY B C 1
ATOM 3258 O O . GLY B 1 193 ? -21.766 -1.757 7.805 1 71.12 193 GLY B O 1
ATOM 3259 N N . VAL B 1 194 ? -21.188 -1.219 9.945 1 63.94 194 VAL B N 1
ATOM 3260 C CA . VAL B 1 194 ? -21.906 -2.357 10.508 1 63.94 194 VAL B CA 1
ATOM 3261 C C . VAL B 1 194 ? -23.375 -2.309 10.094 1 63.94 194 VAL B C 1
ATOM 3263 O O . VAL B 1 194 ? -23.984 -3.346 9.82 1 63.94 194 VAL B O 1
ATOM 3266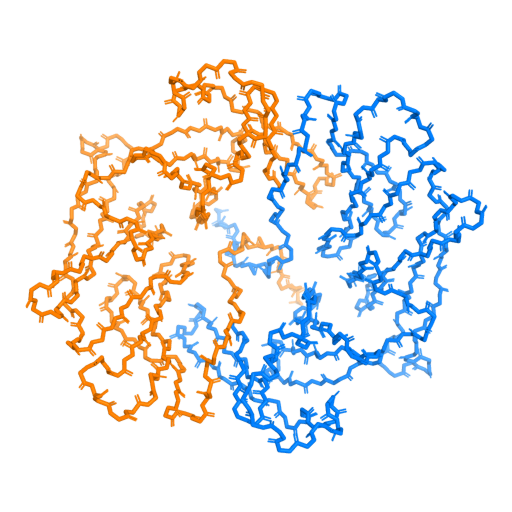 N N . SER B 1 195 ? -23.766 -1.138 10.086 1 59.94 195 SER B N 1
ATOM 3267 C CA . SER B 1 195 ? -25.172 -1.006 9.703 1 59.94 195 SER B CA 1
ATOM 3268 C C . SER B 1 195 ? -25.422 -1.59 8.32 1 59.94 195 SER B C 1
ATOM 3270 O O . SER B 1 195 ? -26.562 -1.952 7.992 1 59.94 195 SER B O 1
ATOM 3272 N N . PHE B 1 196 ? -24.406 -1.614 7.594 1 57.03 196 PHE B N 1
ATOM 3273 C CA . PHE B 1 196 ? -24.531 -2.205 6.27 1 57.03 196 PHE B CA 1
ATOM 3274 C C . PHE B 1 196 ? -24.234 -3.699 6.309 1 57.03 196 PHE B C 1
ATOM 3276 O O . PHE B 1 196 ? -24.219 -4.363 5.27 1 57.03 196 PHE B O 1
ATOM 3283 N N . GLY B 1 197 ? -24.172 -4.188 7.598 1 56.53 197 GLY B N 1
ATOM 3284 C CA . GLY B 1 197 ? -23.922 -5.613 7.754 1 56.53 197 GLY B CA 1
ATOM 3285 C C . GLY B 1 197 ? -22.453 -5.965 7.648 1 56.53 197 GLY B C 1
ATOM 3286 O O . GLY B 1 197 ? -22.094 -7.141 7.508 1 56.53 197 GLY B O 1
ATOM 3287 N N . PHE B 1 198 ? -21.688 -4.875 7.582 1 55.06 198 PHE B N 1
ATOM 3288 C CA . PHE B 1 198 ? -20.266 -5.148 7.398 1 55.06 198 PHE B CA 1
ATOM 3289 C C . PHE B 1 198 ? -19.531 -5.129 8.734 1 55.06 198 PHE B C 1
ATOM 3291 O O . PHE B 1 198 ? -19.656 -4.168 9.5 1 55.06 198 PHE B O 1
ATOM 3298 N N . SER B 1 199 ? -19.406 -6.273 9.32 1 52.72 199 SER B N 1
ATOM 3299 C CA . SER B 1 199 ? -18.531 -6.25 10.484 1 52.72 199 SER B CA 1
ATOM 3300 C C . SER B 1 199 ? -17.109 -5.863 10.094 1 52.72 199 SER B C 1
ATOM 3302 O O . SER B 1 199 ? -16.438 -6.586 9.344 1 52.72 199 SER B O 1
ATOM 3304 N N . LEU B 1 200 ? -16.875 -4.59 10.078 1 57.66 200 LEU B N 1
ATOM 3305 C CA . LEU B 1 200 ? -15.641 -4.02 9.547 1 57.66 200 LEU B CA 1
ATOM 3306 C C . LEU B 1 200 ? -14.492 -4.199 10.523 1 57.66 200 LEU B C 1
ATOM 3308 O O . LEU B 1 200 ? -14.172 -3.289 11.289 1 57.66 200 LEU B O 1
ATOM 3312 N N . ALA B 1 201 ? -14.281 -5.445 11.008 1 54 201 ALA B N 1
ATOM 3313 C CA . ALA B 1 201 ? -13.172 -5.562 11.938 1 54 201 ALA B CA 1
ATOM 3314 C C . ALA B 1 201 ? -11.859 -5.145 11.281 1 54 201 ALA B C 1
ATOM 3316 O O . ALA B 1 201 ? -10.992 -4.551 11.938 1 54 201 ALA B O 1
ATOM 3317 N N . SER B 1 202 ? -11.727 -5.457 9.922 1 60.91 202 SER B N 1
ATOM 3318 C CA . SER B 1 202 ? -10.469 -5.078 9.281 1 60.91 202 SER B CA 1
ATOM 3319 C C . SER B 1 202 ? -10.688 -4.715 7.812 1 60.91 202 SER B C 1
ATOM 3321 O O . SER B 1 202 ? -11.641 -5.188 7.188 1 60.91 202 SER B O 1
ATOM 3323 N N . ALA B 1 203 ? -10.203 -3.623 7.441 1 68.5 203 ALA B N 1
ATOM 3324 C CA . ALA B 1 203 ? -10.266 -3.221 6.035 1 68.5 203 ALA B CA 1
ATOM 3325 C C . ALA B 1 203 ? -8.867 -3.039 5.457 1 68.5 203 ALA B C 1
ATOM 3327 O O . ALA B 1 203 ? -7.973 -2.521 6.125 1 68.5 203 ALA B O 1
ATOM 3328 N N . ARG B 1 204 ? -8.742 -3.779 4.371 1 70.69 204 ARG B N 1
ATOM 3329 C CA . ARG B 1 204 ? -7.547 -3.467 3.596 1 70.69 204 ARG B CA 1
ATOM 3330 C C . ARG B 1 204 ? -7.797 -2.301 2.648 1 70.69 204 ARG B C 1
ATOM 3332 O O . ARG B 1 204 ? -8.68 -2.369 1.791 1 70.69 204 ARG B O 1
ATOM 3339 N N . ILE B 1 205 ? -7.102 -1.255 2.957 1 70.62 205 ILE B N 1
ATOM 3340 C CA . ILE B 1 205 ? -7.309 -0.021 2.207 1 70.62 205 ILE B CA 1
ATOM 3341 C C . ILE B 1 205 ? -6.203 0.142 1.167 1 70.62 205 ILE B C 1
ATOM 3343 O O . ILE B 1 205 ? -5.02 -0.006 1.48 1 70.62 205 ILE B O 1
ATOM 3347 N N . TYR B 1 206 ? -6.68 0.214 0.005 1 65.19 206 TYR B N 1
ATOM 3348 C CA . TYR B 1 206 ? -5.738 0.437 -1.086 1 65.19 206 TYR B CA 1
ATOM 3349 C C . TYR B 1 206 ? -5.883 1.844 -1.653 1 65.19 206 TYR B C 1
ATOM 3351 O O . TYR B 1 206 ? -6.848 2.137 -2.361 1 65.19 206 TYR B O 1
ATOM 3359 N N . THR B 1 207 ? -5.059 2.867 -0.943 1 56.22 207 THR B N 1
ATOM 3360 C CA . THR B 1 207 ? -5.043 4.258 -1.384 1 56.22 207 THR B CA 1
ATOM 3361 C C . THR B 1 207 ? -3.654 4.66 -1.868 1 56.22 207 THR B C 1
ATOM 3363 O O . THR B 1 207 ? -2.725 3.852 -1.838 1 56.22 207 THR B O 1
ATOM 3366 N N . ASN B 1 208 ? -3.572 6.094 -2.396 1 45.56 208 ASN B N 1
ATOM 3367 C CA . ASN B 1 208 ? -2.35 6.863 -2.596 1 45.56 208 ASN B CA 1
ATOM 3368 C C . ASN B 1 208 ? -1.417 6.188 -3.598 1 45.56 208 ASN B C 1
ATOM 3370 O O . ASN B 1 208 ? -0.202 6.156 -3.396 1 45.56 208 ASN B O 1
ATOM 3374 N N . PHE B 1 209 ? -1.762 5.355 -4.398 1 45.72 209 PHE B N 1
ATOM 3375 C CA . PHE B 1 209 ? -0.801 4.75 -5.312 1 45.72 209 PHE B CA 1
ATOM 3376 C C . PHE B 1 209 ? -0.576 5.645 -6.531 1 45.72 209 PHE B C 1
ATOM 3378 O O . PHE B 1 209 ? -1.505 6.301 -7.004 1 45.72 209 PHE B O 1
ATOM 3385 N N . PRO B 1 210 ? 0.727 6.113 -6.738 1 39.06 210 PRO B N 1
ATOM 3386 C CA . PRO B 1 210 ? 0.947 6.844 -7.988 1 39.06 210 PRO B CA 1
ATOM 3387 C C . PRO B 1 210 ? 0.2 6.227 -9.172 1 39.06 210 PRO B C 1
ATOM 3389 O O . PRO B 1 210 ? -0.032 5.016 -9.195 1 39.06 210 PRO B O 1
ATOM 3392 N N . PRO B 1 211 ? -0.565 7.074 -10.047 1 33.59 211 PRO B N 1
ATOM 3393 C CA . PRO B 1 211 ? -1.302 6.68 -11.25 1 33.59 211 PRO B CA 1
ATOM 3394 C C . PRO B 1 211 ? -0.481 5.785 -12.172 1 33.59 211 PRO B C 1
ATOM 3396 O O . PRO B 1 211 ? 0.668 6.105 -12.492 1 33.59 211 PRO B O 1
ATOM 3399 N N . SER B 1 212 ? -0.281 4.551 -12.125 1 31.11 212 SER B N 1
ATOM 3400 C CA . SER B 1 212 ? 0.347 3.947 -13.297 1 31.11 212 SER B CA 1
ATOM 3401 C C . SER B 1 212 ? -0.429 4.27 -14.57 1 31.11 212 SER B C 1
ATOM 3403 O O . SER B 1 212 ? -1.61 4.617 -14.516 1 31.11 212 SER B O 1
ATOM 3405 N N . LEU B 1 213 ? 0.172 3.994 -15.906 1 29.67 213 LEU B N 1
ATOM 3406 C CA . LEU B 1 213 ? -0.115 4.145 -17.328 1 29.67 213 LEU B CA 1
ATOM 3407 C C . LEU B 1 213 ? -1.426 3.455 -17.688 1 29.67 213 LEU B C 1
ATOM 3409 O O . LEU B 1 213 ? -1.419 2.359 -18.25 1 29.67 213 LEU B O 1
ATOM 3413 N N . MET B 1 214 ? -2.336 3.246 -17.109 1 28.09 214 MET B N 1
ATOM 3414 C CA . MET B 1 214 ? -3.492 2.713 -17.828 1 28.09 214 MET B CA 1
ATOM 3415 C C . MET B 1 214 ? -3.939 3.672 -18.938 1 28.09 214 MET B C 1
ATOM 3417 O O . MET B 1 214 ? -4.711 4.598 -18.672 1 28.09 214 MET B O 1
ATOM 3421 N N . SER B 1 215 ? -3.195 4.188 -19.766 1 26.14 215 SER B N 1
ATOM 3422 C CA . SER B 1 215 ? -3.848 4.711 -20.969 1 26.14 215 SER B CA 1
ATOM 3423 C C . SER B 1 215 ? -4.816 3.693 -21.562 1 26.14 215 SER B C 1
ATOM 3425 O O . SER B 1 215 ? -4.52 2.498 -21.609 1 26.14 215 SER B O 1
ATOM 3427 N N . SER B 1 216 ? -6.156 3.879 -21.516 1 23.98 216 SER B N 1
ATOM 3428 C CA . SER B 1 216 ? -7.066 3.287 -22.5 1 23.98 216 SER B CA 1
ATOM 3429 C C . SER B 1 216 ? -6.344 2.943 -23.7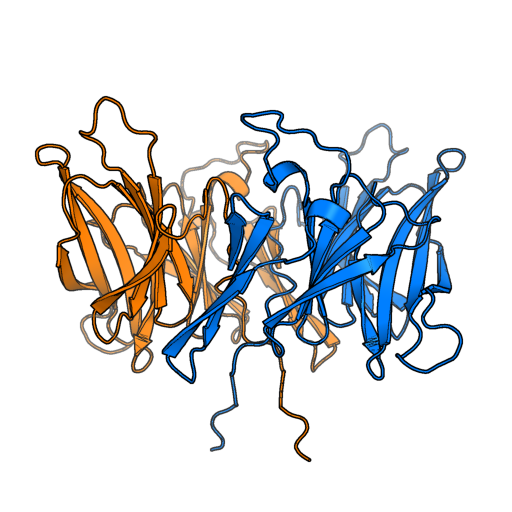97 1 23.98 216 SER B C 1
ATOM 3431 O O . SER B 1 216 ? -5.617 3.773 -24.344 1 23.98 216 SER B O 1
ATOM 3433 N N . PRO B 1 217 ? -6.188 1.674 -24.188 1 23.36 217 PRO B N 1
ATOM 3434 C CA . PRO B 1 217 ? -5.988 1.606 -25.641 1 23.36 217 PRO B CA 1
ATOM 3435 C C . PRO B 1 217 ? -6.953 2.502 -26.406 1 23.36 217 PRO B C 1
ATOM 3437 O O . PRO B 1 217 ? -8.148 2.549 -26.094 1 23.36 217 PRO B O 1
ATOM 3440 N N . THR B 1 218 ? -6.59 3.711 -26.797 1 18.84 218 THR B N 1
ATOM 3441 C CA . THR B 1 218 ? -7.328 4.191 -27.969 1 18.84 218 THR B CA 1
ATOM 3442 C C . THR B 1 218 ? -7.605 3.051 -28.938 1 18.84 218 THR B C 1
ATOM 3444 O O . THR B 1 218 ? -6.672 2.426 -29.453 1 18.84 218 THR B O 1
ATOM 3447 N N . ILE B 1 219 ? -8.836 2.4 -28.828 1 15.96 219 ILE B N 1
ATOM 3448 C CA . ILE B 1 219 ? -9.375 2.062 -30.141 1 15.96 219 ILE B CA 1
ATOM 3449 C C . ILE B 1 219 ? -9.594 3.338 -30.953 1 15.96 219 ILE B C 1
ATOM 3451 O O . ILE B 1 219 ? -10.211 4.289 -30.469 1 15.96 219 ILE B O 1
#

Secondary structure (DSSP, 8-state):
-EEEETTEEEEEEEETTTTEEEEEE-S-HHHHSTT--S--S---HHHHEEEEEEETTEEEEEESSSSEEEEEETTTTEEEEEEPPTT---TT-EEEEEEETTEEEEEEEEEEGGGTEEEEEEEEEPPTTSS--SEEEEEEEEPPTT-EEEEEEEETTEEEEEEEE-SS-SSS--EEEEEEEETTTTEEEEEEEGGGT---S-EE---------------/-EEEETTEEEEEEEETTTTEEEEEE-S-HHHHSTT-----S---HHHHEEEEEEETTEEEEEESSSSEEEEEETTTTEEEEEEPPTT---TT-EEEEEEETTEEEEEEEEEEGGGTEEEEEEEEEPPTTSS--SEEEEEEEEPPTT-EEEEEEEETTEEEEEEEE-SS-SSS--EEEEEEEETTTTEEEEEEEGGGT---S-EE---------------

Organism: Triticum turgidum subsp. durum (NCBI:txid4567)

pLDDT: mean 74.81, std 18.35, range [15.96, 95.25]

Nearest PDB structures (foldseek):
  7zkg-assembly1_A  TM=5.190E-01  e=4.480E-01  Streptomyces griseofuscus
  6fg9-assembly1_B  TM=3.356E-01  e=4.719E-01  Mus musculus
  8p52-assembly1_A  TM=5.252E-01  e=7.477E+00  Photorhabdus luminescens
  5xlm-assembly2_B  TM=3.339E-01  e=4.440E+00  Mycobacterium tuberculosis H37Rv
  4yz5-assembly1_A  TM=4.562E-01  e=2.006E-02  Streptococcus pneumoniae

Radius of gyration: 22.93 Å; Cα contacts (8 Å, |Δi|>4): 997; chains: 2; bounding box: 56×66×58 Å